Protein AF-0000000076750294 (afdb_homodimer)

Organism: NCBI:txid927661

Structure (mmCIF, N/CA/C/O backbone):
data_AF-0000000076750294-model_v1
#
loop_
_entity.id
_entity.type
_entity.pdbx_description
1 polymer 'Putative ABC-type transport system, permease component'
#
loop_
_atom_site.group_PDB
_atom_site.id
_atom_site.type_symbol
_atom_site.label_atom_id
_atom_site.label_alt_id
_atom_site.label_comp_id
_atom_site.label_asym_id
_atom_site.label_entity_id
_atom_site.label_seq_id
_atom_site.pdbx_PDB_ins_code
_atom_site.Cartn_x
_atom_site.Cartn_y
_atom_site.Cartn_z
_atom_site.occupancy
_atom_site.B_iso_or_equiv
_atom_site.auth_seq_id
_atom_site.auth_comp_id
_atom_site.auth_asym_id
_atom_site.auth_atom_id
_atom_site.pdbx_PDB_model_num
ATOM 1 N N . MET A 1 1 ? 22.359 2.037 -30.875 1 43.62 1 MET A N 1
ATOM 2 C CA . MET A 1 1 ? 21.219 1.167 -31.156 1 43.62 1 MET A CA 1
ATOM 3 C C . MET A 1 1 ? 21.203 -0.026 -30.203 1 43.62 1 MET A C 1
ATOM 5 O O . MET A 1 1 ? 22.25 -0.593 -29.891 1 43.62 1 MET A O 1
ATOM 9 N N . ILE A 1 2 ? 20.25 0.049 -29.359 1 58.5 2 ILE A N 1
ATOM 10 C CA . ILE A 1 2 ? 20.156 -1.114 -28.484 1 58.5 2 ILE A CA 1
ATOM 11 C C . ILE A 1 2 ? 20.266 -2.393 -29.312 1 58.5 2 ILE A C 1
ATOM 13 O O . ILE A 1 2 ? 19.484 -2.594 -30.25 1 58.5 2 ILE A O 1
ATOM 17 N N . GLY A 1 3 ? 21.438 -3.033 -29.422 1 63.53 3 GLY A N 1
ATOM 18 C CA . GLY A 1 3 ? 21.672 -4.254 -30.172 1 63.53 3 GLY A CA 1
ATOM 19 C C . GLY A 1 3 ? 20.766 -5.398 -29.75 1 63.53 3 GLY A C 1
ATOM 20 O O . GLY A 1 3 ? 20.031 -5.281 -28.75 1 63.53 3 GLY A O 1
ATOM 21 N N . THR A 1 4 ? 20.547 -6.422 -30.578 1 66.88 4 THR A N 1
ATOM 22 C CA . THR A 1 4 ? 19.719 -7.605 -30.359 1 66.88 4 THR A CA 1
ATOM 23 C C . THR A 1 4 ? 20.047 -8.234 -29 1 66.88 4 THR A C 1
ATOM 25 O O . THR A 1 4 ? 19.141 -8.719 -28.312 1 66.88 4 THR A O 1
ATOM 28 N N . ASP A 1 5 ? 21.266 -8.195 -28.688 1 71.38 5 ASP A N 1
ATOM 29 C CA . ASP A 1 5 ? 21.688 -8.781 -27.406 1 71.38 5 ASP A CA 1
ATOM 30 C C . ASP A 1 5 ? 21.109 -8.008 -26.234 1 71.38 5 ASP A C 1
ATOM 32 O O . ASP A 1 5 ? 20.688 -8.609 -25.234 1 71.38 5 ASP A O 1
ATOM 36 N N . GLU A 1 6 ? 21.125 -6.75 -26.469 1 73.25 6 GLU A N 1
ATOM 37 C CA . GLU A 1 6 ? 20.594 -5.902 -25.406 1 73.25 6 GLU A CA 1
ATOM 38 C C . GLU A 1 6 ? 19.078 -6.109 -25.25 1 73.25 6 GLU A C 1
ATOM 40 O O . GLU A 1 6 ? 18.562 -6.137 -24.141 1 73.25 6 GLU A O 1
ATOM 45 N N . ILE A 1 7 ? 18.5 -6.344 -26.344 1 76.25 7 ILE A N 1
ATOM 46 C CA . ILE A 1 7 ? 17.062 -6.566 -26.328 1 76.25 7 ILE A CA 1
ATOM 47 C C . ILE A 1 7 ? 16.75 -7.906 -25.672 1 76.25 7 ILE A C 1
ATOM 49 O O . ILE A 1 7 ? 15.836 -8.008 -24.859 1 76.25 7 ILE A O 1
ATOM 53 N N . THR A 1 8 ? 17.516 -8.898 -26.047 1 76 8 THR A N 1
ATOM 54 C CA . THR A 1 8 ? 17.312 -10.219 -25.453 1 76 8 THR A CA 1
ATOM 55 C C . THR A 1 8 ? 17.516 -10.18 -23.953 1 76 8 THR A C 1
ATOM 57 O O . THR A 1 8 ? 16.766 -10.812 -23.203 1 76 8 THR A O 1
ATOM 60 N N . THR A 1 9 ? 18.469 -9.414 -23.594 1 74.88 9 THR A N 1
ATOM 61 C CA . THR A 1 9 ? 18.75 -9.289 -22.172 1 74.88 9 THR A CA 1
ATOM 62 C C . THR A 1 9 ? 17.609 -8.562 -21.453 1 74.88 9 THR A C 1
ATOM 64 O O . THR A 1 9 ? 17.219 -8.945 -20.344 1 74.88 9 THR A O 1
ATOM 67 N N . ILE A 1 10 ? 17.078 -7.637 -22.156 1 78.06 10 ILE A N 1
ATOM 68 C CA . ILE A 1 10 ? 16 -6.863 -21.562 1 78.06 10 ILE A CA 1
ATOM 69 C C . ILE A 1 10 ? 14.75 -7.73 -21.453 1 78.06 10 ILE A C 1
ATOM 71 O O . ILE A 1 10 ? 14.055 -7.707 -20.438 1 78.06 10 ILE A O 1
ATOM 75 N N . VAL A 1 11 ? 14.508 -8.492 -22.422 1 80.88 11 VAL A N 1
ATOM 76 C CA . VAL A 1 11 ? 13.328 -9.352 -22.422 1 80.88 11 VAL A CA 1
ATOM 77 C C . VAL A 1 11 ? 13.477 -10.43 -21.344 1 80.88 11 VAL A C 1
ATOM 79 O O . VAL A 1 11 ? 12.531 -10.703 -20.594 1 80.88 11 VAL A O 1
ATOM 82 N N . ALA A 1 12 ? 14.641 -10.977 -21.234 1 81.44 12 ALA A N 1
ATOM 83 C CA . ALA A 1 12 ? 14.891 -12.008 -20.234 1 81.44 12 ALA A CA 1
ATOM 84 C C . ALA A 1 12 ? 14.742 -11.438 -18.812 1 81.44 12 ALA A C 1
ATOM 86 O O . ALA A 1 12 ? 14.148 -12.078 -17.938 1 81.44 12 ALA A O 1
ATOM 87 N N . SER A 1 13 ? 15.258 -10.266 -18.672 1 83 13 SER A N 1
ATOM 88 C CA . SER A 1 13 ? 15.156 -9.617 -17.359 1 83 13 SER A CA 1
ATOM 89 C C . SER A 1 13 ? 13.711 -9.25 -17.031 1 83 13 SER A C 1
ATOM 91 O O . SER A 1 13 ? 13.289 -9.32 -15.883 1 83 13 SER A O 1
ATOM 93 N N . SER A 1 14 ? 13.031 -8.844 -18.078 1 85.19 14 SER A N 1
ATOM 94 C CA . SER A 1 14 ? 11.625 -8.5 -17.875 1 85.19 14 SER A CA 1
ATOM 95 C C . SER A 1 14 ? 10.828 -9.695 -17.359 1 85.19 14 SER A C 1
ATOM 97 O O . SER A 1 14 ? 10.031 -9.555 -16.438 1 85.19 14 SER A O 1
ATOM 99 N N . LEU A 1 15 ? 11.031 -10.82 -17.922 1 87.38 15 LEU A N 1
ATOM 100 C CA . LEU A 1 15 ? 10.32 -12.023 -17.516 1 87.38 15 LEU A CA 1
ATOM 101 C C . LEU A 1 15 ? 10.695 -12.422 -16.094 1 87.38 15 LEU A C 1
ATOM 103 O O . LEU A 1 15 ? 9.836 -12.82 -15.305 1 87.38 15 LEU A O 1
ATOM 107 N N . ARG A 1 16 ? 11.945 -12.258 -15.805 1 87.19 16 ARG A N 1
ATOM 108 C CA . ARG A 1 16 ? 12.438 -12.609 -14.477 1 87.19 16 ARG A CA 1
ATOM 109 C C . ARG A 1 16 ? 11.82 -11.711 -13.406 1 87.19 16 ARG A C 1
ATOM 111 O O . ARG A 1 16 ? 11.453 -12.18 -12.336 1 87.19 16 ARG A O 1
ATOM 118 N N . LEU A 1 17 ? 11.703 -10.516 -13.781 1 87.56 17 LEU A N 1
ATOM 119 C CA . LEU A 1 17 ? 11.211 -9.539 -12.812 1 87.56 17 LEU A CA 1
ATOM 120 C C . LEU A 1 17 ? 9.688 -9.586 -12.727 1 87.56 17 LEU A C 1
ATOM 122 O O . LEU A 1 17 ? 9.102 -9.109 -11.75 1 87.56 17 LEU A O 1
ATOM 126 N N . THR A 1 18 ? 9.039 -10.133 -13.711 1 92.56 18 THR A N 1
ATOM 127 C CA . THR A 1 18 ? 7.59 -10.297 -13.742 1 92.56 18 THR A CA 1
ATOM 128 C C . THR A 1 18 ? 7.16 -11.492 -12.898 1 92.56 18 THR A C 1
ATOM 130 O O . THR A 1 18 ? 6.059 -11.5 -12.344 1 92.56 18 THR A O 1
ATOM 133 N N . ALA A 1 19 ? 8.016 -12.422 -12.742 1 95.12 19 ALA A N 1
ATOM 134 C CA . ALA A 1 19 ? 7.652 -13.719 -12.188 1 95.12 19 ALA A CA 1
ATOM 135 C C . ALA A 1 19 ? 7.113 -13.578 -10.766 1 95.12 19 ALA A C 1
ATOM 137 O O . ALA A 1 19 ? 6.031 -14.078 -10.445 1 95.12 19 ALA A O 1
ATOM 138 N N . PRO A 1 20 ? 7.836 -12.875 -9.867 1 96.12 20 PRO A N 1
ATOM 139 C CA . PRO A 1 20 ? 7.285 -12.75 -8.516 1 96.12 20 PRO A CA 1
ATOM 140 C C . PRO A 1 20 ? 5.91 -12.086 -8.5 1 96.12 20 PRO A C 1
ATOM 142 O O . PRO A 1 20 ? 5.047 -12.469 -7.703 1 96.12 20 PRO A O 1
ATOM 145 N N . LEU A 1 21 ? 5.684 -11.156 -9.352 1 96.31 21 LEU A N 1
ATOM 146 C CA . LEU A 1 21 ? 4.398 -10.469 -9.438 1 96.31 21 LEU A CA 1
ATOM 147 C C . LEU A 1 21 ? 3.314 -11.406 -9.961 1 96.31 21 LEU A C 1
ATOM 149 O O . LEU A 1 21 ? 2.184 -11.391 -9.469 1 96.31 21 LEU A O 1
ATOM 153 N N . ALA A 1 22 ? 3.701 -12.18 -10.969 1 98 22 ALA A N 1
ATOM 154 C CA . ALA A 1 22 ? 2.738 -13.078 -11.602 1 98 22 ALA A CA 1
ATOM 155 C C . ALA A 1 22 ? 2.221 -14.117 -10.609 1 98 22 ALA A C 1
ATOM 157 O O . ALA A 1 22 ? 1.028 -14.43 -10.602 1 98 22 ALA A O 1
ATOM 158 N N . PHE A 1 23 ? 3.088 -14.648 -9.773 1 98.56 23 PHE A N 1
ATOM 159 C CA . PHE A 1 23 ? 2.658 -15.57 -8.734 1 98.56 23 PHE A CA 1
ATOM 160 C C . PHE A 1 23 ? 1.615 -14.93 -7.832 1 98.56 23 PHE A C 1
ATOM 162 O O . PHE A 1 23 ? 0.517 -15.461 -7.664 1 98.56 23 PHE A O 1
ATOM 169 N N . ALA A 1 24 ? 1.979 -13.797 -7.312 1 98.62 24 ALA A N 1
ATOM 170 C CA . ALA A 1 24 ? 1.097 -13.094 -6.387 1 98.62 24 ALA A CA 1
ATOM 171 C C . ALA A 1 24 ? -0.195 -12.664 -7.074 1 98.62 24 ALA A C 1
ATOM 173 O O . ALA A 1 24 ? -1.271 -12.703 -6.473 1 98.62 24 ALA A O 1
ATOM 174 N N . ALA A 1 25 ? -0.102 -12.281 -8.359 1 98.25 25 ALA A N 1
ATOM 175 C CA . ALA A 1 25 ? -1.253 -11.781 -9.102 1 98.25 25 ALA A CA 1
ATOM 176 C C . ALA A 1 25 ? -2.279 -12.891 -9.336 1 98.25 25 ALA A C 1
ATOM 178 O O . ALA A 1 25 ? -3.484 -12.633 -9.344 1 98.25 25 ALA A O 1
ATOM 179 N N . CYS A 1 26 ? -1.808 -14.094 -9.57 1 98.56 26 CYS A N 1
ATOM 180 C CA . CYS A 1 26 ? -2.73 -15.211 -9.719 1 98.56 26 CYS A CA 1
ATOM 181 C C . CYS A 1 26 ? -3.58 -15.391 -8.469 1 98.56 26 CYS A C 1
ATOM 183 O O . CYS A 1 26 ? -4.793 -15.594 -8.555 1 98.56 26 CYS A O 1
ATOM 185 N N . GLY A 1 27 ? -2.951 -15.281 -7.352 1 98.5 27 GLY A N 1
ATOM 186 C CA . GLY A 1 27 ? -3.684 -15.383 -6.098 1 98.5 27 GLY A CA 1
ATOM 187 C C . GLY A 1 27 ? -4.633 -14.219 -5.867 1 98.5 27 GLY A C 1
ATOM 188 O O . GLY A 1 27 ? -5.789 -14.422 -5.5 1 98.5 27 GLY A O 1
ATOM 189 N N . GLU A 1 28 ? -4.109 -13.008 -6.059 1 97.25 28 GLU A N 1
ATOM 190 C CA . GLU A 1 28 ? -4.91 -11.812 -5.832 1 97.25 28 GLU A CA 1
ATOM 191 C C . GLU A 1 28 ? -6.102 -11.75 -6.785 1 97.25 28 GLU A C 1
ATOM 193 O O . GLU A 1 28 ? -7.188 -11.312 -6.406 1 97.25 28 GLU A O 1
ATOM 198 N N . TYR A 1 29 ? -5.883 -12.18 -8.023 1 96.5 29 TYR A N 1
ATOM 199 C CA . TYR A 1 29 ? -6.957 -12.25 -9.016 1 96.5 29 TYR A CA 1
ATOM 200 C C . TYR A 1 29 ? -8.102 -13.117 -8.516 1 96.5 29 TYR A C 1
ATOM 202 O O . TYR A 1 29 ? -9.266 -12.688 -8.531 1 96.5 29 TYR A O 1
ATOM 210 N N . LEU A 1 30 ? -7.797 -14.234 -8.031 1 97.12 30 LEU A N 1
ATOM 211 C CA . LEU A 1 30 ? -8.82 -15.148 -7.535 1 97.12 30 LEU A CA 1
ATOM 212 C C . LEU A 1 30 ? -9.516 -14.57 -6.309 1 97.12 30 LEU A C 1
ATOM 214 O O . LEU A 1 30 ? -10.742 -14.672 -6.184 1 97.12 30 LEU A O 1
ATOM 218 N N . ALA A 1 31 ? -8.727 -13.984 -5.398 1 96 31 ALA A N 1
ATOM 219 C CA . ALA A 1 31 ? -9.312 -13.391 -4.195 1 96 31 ALA A CA 1
ATOM 220 C C . ALA A 1 31 ? -10.297 -12.281 -4.555 1 96 31 ALA A C 1
ATOM 222 O O . ALA A 1 31 ? -11.391 -12.203 -3.99 1 96 31 ALA A O 1
ATOM 223 N N . GLU A 1 32 ? -9.922 -11.445 -5.484 1 92.94 32 GLU A N 1
ATOM 224 C CA . GLU A 1 32 ? -10.812 -10.359 -5.875 1 92.94 32 GLU A CA 1
ATOM 225 C C . GLU A 1 32 ? -12.039 -10.891 -6.602 1 92.94 32 GLU A C 1
ATOM 227 O O . GLU A 1 32 ? -13.133 -10.32 -6.48 1 92.94 32 GLU A O 1
ATOM 232 N N . ARG A 1 33 ? -11.867 -11.969 -7.32 1 93.19 33 ARG A N 1
ATOM 233 C CA . ARG A 1 33 ? -13.008 -12.578 -8 1 93.19 33 ARG A CA 1
ATOM 234 C C . ARG A 1 33 ? -13.969 -13.211 -6.996 1 93.19 33 ARG A C 1
ATOM 236 O O . ARG A 1 33 ? -15.117 -13.508 -7.332 1 93.19 33 ARG A O 1
ATOM 243 N N . ALA A 1 34 ? -13.5 -13.352 -5.801 1 92.88 34 ALA A N 1
ATOM 244 C CA . ALA A 1 34 ? -14.359 -13.844 -4.723 1 92.88 34 ALA A CA 1
ATOM 245 C C . ALA A 1 34 ? -14.961 -12.688 -3.926 1 92.88 34 ALA A C 1
ATOM 247 O O . ALA A 1 34 ? -15.648 -12.906 -2.926 1 92.88 34 ALA A O 1
ATOM 248 N N . GLY A 1 35 ? -14.625 -11.484 -4.309 1 89.56 35 GLY A N 1
ATOM 249 C CA . GLY A 1 35 ? -15.18 -10.32 -3.641 1 89.56 35 GLY A CA 1
ATOM 250 C C . GLY A 1 35 ? -14.359 -9.867 -2.449 1 89.56 35 GLY A C 1
ATOM 251 O O . GLY A 1 35 ? -14.805 -9.031 -1.66 1 89.56 35 GLY A O 1
ATOM 252 N N . THR A 1 36 ? -13.203 -10.516 -2.318 1 88.06 36 THR A N 1
ATOM 253 C CA . THR A 1 36 ? -12.32 -10.133 -1.223 1 88.06 36 THR A CA 1
ATOM 254 C C . THR A 1 36 ? -11.195 -9.234 -1.727 1 88.06 36 THR A C 1
ATOM 256 O O . THR A 1 36 ? -10.594 -9.508 -2.768 1 88.06 36 THR A O 1
ATOM 259 N N . GLN A 1 37 ? -11.133 -7.996 -1.284 1 84.44 37 GLN A N 1
ATOM 260 C CA . GLN A 1 37 ? -9.992 -7.145 -1.599 1 84.44 37 GLN A CA 1
ATOM 261 C C . GLN A 1 37 ? -8.836 -7.398 -0.637 1 84.44 37 GLN A C 1
ATOM 263 O O . GLN A 1 37 ? -8.758 -6.781 0.427 1 84.44 37 GLN A O 1
ATOM 268 N N . ASN A 1 38 ? -7.93 -8.172 -1.068 1 91.62 38 ASN A N 1
ATOM 269 C CA . ASN A 1 38 ? -6.812 -8.555 -0.217 1 91.62 38 ASN A CA 1
ATOM 270 C C . ASN A 1 38 ? -5.688 -7.523 -0.267 1 91.62 38 ASN A C 1
ATOM 272 O O . ASN A 1 38 ? -4.785 -7.625 -1.1 1 91.62 38 ASN A O 1
ATOM 276 N N . ILE A 1 39 ? -5.66 -6.688 0.699 1 90.31 39 ILE A N 1
ATOM 277 C CA . ILE A 1 39 ? -4.668 -5.621 0.762 1 90.31 39 ILE A CA 1
ATOM 278 C C . ILE A 1 39 ? -3.385 -6.152 1.402 1 90.31 39 ILE A C 1
ATOM 280 O O . ILE A 1 39 ? -2.324 -5.531 1.286 1 90.31 39 ILE A O 1
ATOM 284 N N . SER A 1 40 ? -3.441 -7.332 1.916 1 95.31 40 SER A N 1
ATOM 285 C CA . SER A 1 40 ? -2.297 -7.844 2.66 1 95.31 40 SER A CA 1
ATOM 286 C C . SER A 1 40 ? -1.306 -8.547 1.736 1 95.31 40 SER A C 1
ATOM 288 O O . SER A 1 40 ? -0.395 -9.234 2.201 1 95.31 40 SER A O 1
ATOM 290 N N . VAL A 1 41 ? -1.489 -8.398 0.477 1 97.38 41 VAL A N 1
ATOM 291 C CA . VAL A 1 41 ? -0.621 -9.062 -0.488 1 97.38 41 VAL A CA 1
ATOM 292 C C . VAL A 1 41 ? 0.834 -8.688 -0.218 1 97.38 41 VAL A C 1
ATOM 294 O O . VAL A 1 41 ? 1.727 -9.531 -0.305 1 97.38 41 VAL A O 1
ATOM 297 N N . GLU A 1 42 ? 1.04 -7.422 0.104 1 93.75 42 GLU A N 1
ATOM 298 C CA . GLU A 1 42 ? 2.389 -6.949 0.407 1 93.75 42 GLU A CA 1
ATOM 299 C C . GLU A 1 42 ? 3.004 -7.742 1.557 1 93.75 42 GLU A C 1
ATOM 301 O O . GLU A 1 42 ? 4.152 -8.188 1.467 1 93.75 42 GLU A O 1
ATOM 306 N N . GLY A 1 43 ? 2.244 -7.914 2.629 1 95.5 43 GLY A N 1
ATOM 307 C CA . GLY A 1 43 ? 2.711 -8.68 3.773 1 95.5 43 GLY A CA 1
ATOM 308 C C . GLY A 1 43 ? 2.9 -10.156 3.465 1 95.5 43 GLY A C 1
ATOM 309 O O . GLY A 1 43 ? 3.838 -10.781 3.961 1 95.5 43 GLY A O 1
ATOM 310 N N . MET A 1 44 ? 2.029 -10.695 2.674 1 98.56 44 MET A N 1
ATOM 311 C CA . MET A 1 44 ? 2.131 -12.094 2.273 1 98.56 44 MET A CA 1
ATOM 312 C C . MET A 1 44 ? 3.414 -12.344 1.486 1 98.56 44 MET A C 1
ATOM 314 O O . MET A 1 44 ? 4.117 -13.328 1.731 1 98.56 44 MET A O 1
ATOM 318 N N . MET A 1 45 ? 3.723 -11.438 0.59 1 98.25 45 MET A N 1
ATOM 319 C CA . MET A 1 45 ? 4.938 -11.57 -0.211 1 98.25 45 MET A CA 1
ATOM 320 C C . MET A 1 45 ? 6.18 -11.383 0.652 1 98.25 45 MET A C 1
ATOM 322 O O . MET A 1 45 ? 7.121 -12.18 0.571 1 98.25 45 MET A O 1
ATOM 326 N N . LEU A 1 46 ? 6.148 -10.344 1.47 1 95.69 46 LEU A N 1
ATOM 327 C CA . LEU A 1 46 ? 7.301 -10.039 2.309 1 95.69 46 LEU A CA 1
ATOM 328 C C . LEU A 1 46 ? 7.559 -11.156 3.309 1 95.69 46 LEU A C 1
ATOM 330 O O . LEU A 1 46 ? 8.703 -11.555 3.521 1 95.69 46 LEU A O 1
ATOM 334 N N . GLY A 1 47 ? 6.508 -11.641 3.932 1 97.81 47 GLY A N 1
ATOM 335 C CA . GLY A 1 47 ? 6.645 -12.789 4.816 1 97.81 47 GLY A CA 1
ATOM 336 C C . GLY A 1 47 ? 7.176 -14.023 4.113 1 97.81 47 GLY A C 1
ATOM 337 O O . GLY A 1 47 ? 8.008 -14.75 4.664 1 97.81 47 GLY A O 1
ATOM 338 N N . GLY A 1 48 ? 6.641 -14.258 2.941 1 98.75 48 GLY A N 1
ATOM 339 C CA . GLY A 1 48 ? 7.137 -15.375 2.152 1 98.75 48 GLY A CA 1
ATOM 340 C C . GLY A 1 48 ? 8.609 -15.25 1.796 1 98.75 48 GLY A C 1
ATOM 341 O O . GLY A 1 48 ? 9.352 -16.234 1.841 1 98.75 48 GLY A O 1
ATOM 342 N N . ALA A 1 49 ? 9 -14.039 1.395 1 97.75 49 ALA A N 1
ATOM 343 C CA . ALA A 1 49 ? 10.406 -13.789 1.091 1 97.75 49 ALA A CA 1
ATOM 344 C C . ALA A 1 49 ? 11.289 -14.109 2.293 1 97.75 49 ALA A C 1
ATOM 346 O O . ALA A 1 49 ? 12.266 -14.844 2.174 1 97.75 49 ALA A O 1
ATOM 347 N N . PHE A 1 50 ? 10.914 -13.609 3.459 1 96.69 50 PHE A N 1
ATOM 348 C CA . PHE A 1 50 ? 11.703 -13.836 4.668 1 96.69 50 PHE A CA 1
ATOM 349 C C . PHE A 1 50 ? 11.695 -15.305 5.055 1 96.69 50 PHE A C 1
ATOM 351 O O . PHE A 1 50 ? 12.75 -15.883 5.336 1 96.69 50 PHE A O 1
ATOM 358 N N . GLY A 1 51 ? 10.461 -15.883 5.105 1 98.19 51 GLY A N 1
ATOM 359 C CA . GLY A 1 51 ? 10.344 -17.281 5.484 1 98.19 51 GLY A CA 1
ATOM 360 C C . GLY A 1 51 ? 11.164 -18.203 4.602 1 98.19 51 GLY A C 1
ATOM 361 O O . GLY A 1 51 ? 11.75 -19.172 5.086 1 98.19 51 GLY A O 1
ATOM 362 N N . SER A 1 52 ? 11.156 -17.906 3.357 1 98.25 52 SER A N 1
ATOM 363 C CA . SER A 1 52 ? 11.898 -18.75 2.428 1 98.25 52 SER A CA 1
ATOM 364 C C . SER A 1 52 ? 13.398 -18.719 2.719 1 98.25 52 SER A C 1
ATOM 366 O O . SER A 1 52 ? 14.055 -19.75 2.734 1 98.25 52 SER A O 1
ATOM 368 N N . VAL A 1 53 ? 13.961 -17.547 2.953 1 96.69 53 VAL A N 1
ATOM 369 C CA . VAL A 1 53 ? 15.383 -17.391 3.219 1 96.69 53 VAL A CA 1
ATOM 370 C C . VAL A 1 53 ? 15.719 -18 4.582 1 96.69 53 VAL A C 1
ATOM 372 O O . VAL A 1 53 ? 16.766 -18.641 4.746 1 96.69 53 VAL A O 1
ATOM 375 N N . ALA A 1 54 ? 14.836 -17.797 5.578 1 97 54 ALA A N 1
ATOM 376 C CA . ALA A 1 54 ? 15.062 -18.328 6.914 1 97 54 ALA A CA 1
ATOM 377 C C . ALA A 1 54 ? 15.156 -19.859 6.883 1 97 54 ALA A C 1
ATOM 379 O O . ALA A 1 54 ? 16.078 -20.438 7.461 1 97 54 ALA A O 1
ATOM 380 N N . VAL A 1 55 ? 14.25 -20.453 6.184 1 97.56 55 VAL A N 1
ATOM 381 C CA . VAL A 1 55 ? 14.227 -21.922 6.141 1 97.56 55 VAL A CA 1
ATOM 382 C C . VAL A 1 55 ? 15.336 -22.422 5.227 1 97.56 55 VAL A C 1
ATOM 384 O O . VAL A 1 55 ? 15.961 -23.453 5.508 1 97.56 55 VAL A O 1
ATOM 387 N N . ALA A 1 56 ? 15.562 -21.719 4.105 1 96.62 56 ALA A N 1
ATOM 388 C CA . ALA A 1 56 ? 16.688 -22.094 3.244 1 96.62 56 ALA A CA 1
ATOM 389 C C . ALA A 1 56 ? 18 -22.047 4.008 1 96.62 56 ALA A C 1
ATOM 391 O O . ALA A 1 56 ? 18.859 -22.906 3.828 1 96.62 56 ALA A O 1
ATOM 392 N N . SER A 1 57 ? 18.156 -21.047 4.785 1 94.75 57 SER A N 1
ATOM 393 C CA . SER A 1 57 ? 19.359 -20.891 5.594 1 94.75 57 SER A CA 1
ATOM 394 C C . SER A 1 57 ? 19.5 -22.031 6.598 1 94.75 57 SER A C 1
ATOM 396 O O . SER A 1 57 ? 20.594 -22.547 6.816 1 94.75 57 SER A O 1
ATOM 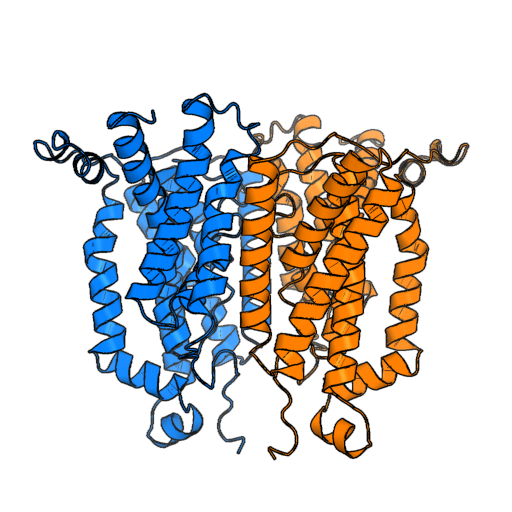398 N N . ALA A 1 58 ? 18.438 -22.438 7.203 1 95.56 58 ALA A N 1
ATOM 399 C CA . ALA A 1 58 ? 18.438 -23.484 8.227 1 95.56 58 ALA A CA 1
ATOM 400 C C . ALA A 1 58 ? 18.641 -24.859 7.594 1 95.56 58 ALA A C 1
ATOM 402 O O . ALA A 1 58 ? 19.234 -25.75 8.203 1 95.56 58 ALA A O 1
ATOM 403 N N . THR A 1 59 ? 18.172 -25.078 6.375 1 95.44 59 THR A N 1
ATOM 404 C CA . THR A 1 59 ? 18.188 -26.422 5.781 1 95.44 59 THR A CA 1
ATOM 405 C C . THR A 1 59 ? 19.266 -26.531 4.707 1 95.44 59 THR A C 1
ATOM 407 O O . THR A 1 59 ? 19.625 -27.625 4.297 1 95.44 59 THR A O 1
ATOM 410 N N . GLY A 1 60 ? 19.688 -25.406 4.152 1 92.62 60 GLY A N 1
ATOM 411 C CA . GLY A 1 60 ? 20.656 -25.406 3.061 1 92.62 60 GLY A CA 1
ATOM 412 C C . GLY A 1 60 ? 20.016 -25.625 1.701 1 92.62 60 GLY A C 1
ATOM 413 O O . GLY A 1 60 ? 20.719 -25.781 0.7 1 92.62 60 GLY A O 1
ATOM 414 N N . SER A 1 61 ? 18.703 -25.625 1.699 1 94.56 61 SER A N 1
ATOM 415 C CA . SER A 1 61 ? 18 -25.906 0.453 1 94.56 61 SER A CA 1
ATOM 416 C C . SER A 1 61 ? 17.062 -24.766 0.073 1 94.56 61 SER A C 1
ATOM 418 O O . SER A 1 61 ? 16.062 -24.516 0.75 1 94.56 61 SER A O 1
ATOM 420 N N . ALA A 1 62 ? 17.328 -24.141 -1.059 1 93.56 62 ALA A N 1
ATOM 421 C CA . ALA A 1 62 ? 16.484 -23.047 -1.561 1 93.56 62 ALA A CA 1
ATOM 422 C C . ALA A 1 62 ? 15.102 -23.562 -1.948 1 93.56 62 ALA A C 1
ATOM 424 O O . ALA A 1 62 ? 14.109 -22.844 -1.812 1 93.56 62 ALA A O 1
ATOM 425 N N . THR A 1 63 ? 15.031 -24.812 -2.391 1 93.94 63 THR A N 1
ATOM 426 C CA . THR A 1 63 ? 13.742 -25.391 -2.773 1 93.94 63 THR A CA 1
ATOM 427 C C . THR A 1 63 ? 12.844 -25.562 -1.553 1 93.94 63 THR A C 1
ATOM 429 O O . THR A 1 63 ? 11.656 -25.25 -1.606 1 93.94 63 THR A O 1
ATOM 432 N N . THR A 1 64 ? 13.469 -26.062 -0.452 1 96 64 THR A N 1
ATOM 433 C CA . THR A 1 64 ? 12.703 -26.141 0.79 1 96 64 THR A CA 1
ATOM 434 C C . THR A 1 64 ? 12.289 -24.766 1.271 1 96 64 THR A C 1
ATOM 436 O O . THR A 1 64 ? 11.211 -24.594 1.843 1 96 64 THR A O 1
ATOM 439 N N . GLY A 1 65 ? 13.172 -23.781 1.019 1 97.31 65 GLY A N 1
ATOM 440 C CA . GLY A 1 65 ? 12.844 -22.406 1.334 1 97.31 65 GLY A CA 1
ATOM 441 C C . GLY A 1 65 ? 11.648 -21.875 0.562 1 97.31 65 GLY A C 1
ATOM 442 O O . GLY A 1 65 ? 10.789 -21.188 1.122 1 97.31 65 GLY A O 1
ATOM 443 N N . LEU A 1 66 ? 11.602 -22.25 -0.694 1 97.06 66 LEU A N 1
ATOM 444 C CA . LEU A 1 66 ? 10.484 -21.828 -1.539 1 97.06 66 LEU A CA 1
ATOM 445 C C . LEU A 1 66 ? 9.164 -22.328 -0.978 1 97.06 66 LEU A C 1
ATOM 447 O O . LEU A 1 66 ? 8.18 -21.594 -0.911 1 97.06 66 LEU A O 1
ATOM 451 N N . LEU A 1 67 ? 9.094 -23.578 -0.59 1 97.56 67 LEU A N 1
ATOM 452 C CA . LEU A 1 67 ? 7.895 -24.172 -0.015 1 97.56 67 LEU A CA 1
ATOM 453 C C . LEU A 1 67 ? 7.531 -23.5 1.303 1 97.56 67 LEU A C 1
ATOM 455 O O . LEU A 1 67 ? 6.355 -23.25 1.574 1 97.56 67 LEU A O 1
ATOM 459 N N . ALA A 1 68 ? 8.562 -23.203 2.104 1 98.38 68 ALA A N 1
ATOM 460 C CA . ALA A 1 68 ? 8.328 -22.516 3.377 1 98.38 68 ALA A CA 1
ATOM 461 C C . ALA A 1 68 ? 7.754 -21.125 3.158 1 98.38 68 ALA A C 1
ATOM 463 O O . ALA A 1 68 ? 6.863 -20.703 3.896 1 98.38 68 ALA A O 1
ATOM 464 N N . GLY A 1 69 ? 8.352 -20.422 2.164 1 98.69 69 GLY A N 1
ATOM 465 C CA . GLY A 1 69 ? 7.816 -19.109 1.841 1 98.69 69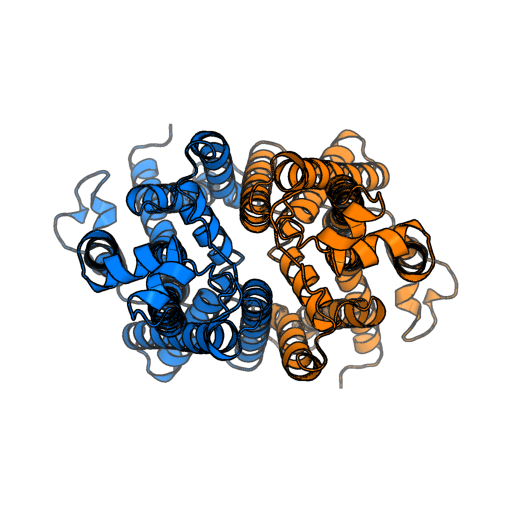 GLY A CA 1
ATOM 466 C C . GLY A 1 69 ? 6.352 -19.141 1.444 1 98.69 69 GLY A C 1
ATOM 467 O O . GLY A 1 69 ? 5.574 -18.281 1.867 1 98.69 69 GLY A O 1
ATOM 468 N N . ALA A 1 70 ? 5.988 -20.141 0.65 1 98.69 70 ALA A N 1
ATOM 469 C CA . ALA A 1 70 ? 4.59 -20.312 0.266 1 98.69 70 ALA A CA 1
ATOM 470 C C . ALA A 1 70 ? 3.709 -20.547 1.492 1 98.69 70 ALA A C 1
ATOM 472 O O . ALA A 1 70 ? 2.619 -19.969 1.593 1 98.69 70 ALA A O 1
ATOM 473 N N . ILE A 1 71 ? 4.164 -21.281 2.43 1 98.81 71 ILE A N 1
ATOM 474 C CA . ILE A 1 71 ? 3.412 -21.609 3.637 1 98.81 71 ILE A CA 1
ATOM 475 C C . ILE A 1 71 ? 3.266 -20.359 4.508 1 98.81 71 ILE A C 1
ATOM 477 O O . ILE A 1 71 ? 2.203 -20.109 5.086 1 98.81 71 ILE A O 1
ATOM 481 N N . VAL A 1 72 ? 4.34 -19.594 4.625 1 98.75 72 VAL A N 1
ATOM 482 C CA . VAL A 1 72 ? 4.262 -18.359 5.41 1 98.75 72 VAL A CA 1
ATOM 483 C C . VAL A 1 72 ? 3.189 -17.438 4.824 1 98.75 72 VAL A C 1
ATOM 485 O O . VAL A 1 72 ? 2.4 -16.844 5.562 1 98.75 72 VAL A O 1
ATOM 488 N N . GLY A 1 73 ? 3.191 -17.281 3.434 1 98.81 73 GLY A N 1
ATOM 489 C CA . GLY A 1 73 ? 2.125 -16.516 2.801 1 98.81 73 GLY A CA 1
ATOM 490 C C . GLY A 1 73 ? 0.743 -17.062 3.1 1 98.81 73 GLY A C 1
ATOM 491 O O . GLY A 1 73 ? -0.198 -16.297 3.322 1 98.81 73 GLY A O 1
ATOM 492 N N . LEU A 1 74 ? 0.624 -18.375 3.113 1 98.75 74 LEU A N 1
ATOM 493 C CA . LEU A 1 74 ? -0.629 -19.047 3.445 1 98.75 74 LEU A CA 1
ATOM 494 C C . LEU A 1 74 ? -1.066 -18.703 4.867 1 98.75 74 LEU A C 1
ATOM 496 O O . LEU A 1 74 ? -2.252 -18.469 5.117 1 98.75 74 LEU A O 1
ATOM 500 N N . VAL A 1 75 ? -0.159 -18.672 5.816 1 98.69 75 VAL A N 1
ATOM 501 C CA . VAL A 1 75 ? -0.457 -18.359 7.211 1 98.69 75 VAL A CA 1
ATOM 502 C C . VAL A 1 75 ? -0.972 -16.922 7.32 1 98.69 75 VAL A C 1
ATOM 504 O O . VAL A 1 75 ? -1.951 -16.656 8.023 1 98.69 75 VAL A O 1
ATOM 507 N N . VAL A 1 76 ? -0.325 -15.992 6.645 1 97.88 76 VAL A N 1
ATOM 508 C CA . VAL A 1 76 ? -0.788 -14.609 6.656 1 97.88 76 VAL A CA 1
ATOM 509 C C . VAL A 1 76 ? -2.188 -14.523 6.055 1 97.88 76 VAL A C 1
ATOM 511 O O . VAL A 1 76 ? -3.047 -13.805 6.562 1 97.88 76 VAL A O 1
ATOM 514 N N . GLY A 1 77 ? -2.408 -15.281 4.949 1 98.38 77 GLY A N 1
ATOM 515 C CA . GLY A 1 77 ? -3.736 -15.352 4.359 1 98.38 77 GLY A CA 1
ATOM 516 C C . GLY A 1 77 ? -4.777 -15.938 5.293 1 98.38 77 GLY A C 1
ATOM 517 O O . GLY A 1 77 ? -5.922 -15.484 5.316 1 98.38 77 GLY A O 1
ATOM 518 N N . PHE A 1 78 ? -4.379 -16.891 6.059 1 98.31 78 PHE A N 1
ATOM 519 C CA . PHE A 1 78 ? -5.258 -17.516 7.047 1 98.31 78 PHE A CA 1
ATOM 520 C C . PHE A 1 78 ? -5.664 -16.5 8.117 1 98.31 78 PHE A C 1
ATOM 522 O O . PHE A 1 78 ? -6.844 -16.406 8.461 1 98.31 78 PHE A O 1
ATOM 529 N N . VAL A 1 79 ? -4.727 -15.766 8.57 1 96.44 79 VAL A N 1
ATOM 530 C CA . VAL A 1 79 ? -5 -14.758 9.594 1 96.44 79 VAL A CA 1
ATOM 531 C C . VAL A 1 79 ? -5.91 -13.672 9.023 1 96.44 79 VAL A C 1
ATOM 533 O O . VAL A 1 79 ? -6.91 -13.305 9.641 1 96.44 79 VAL A O 1
ATOM 536 N N . HIS A 1 80 ? -5.562 -13.234 7.824 1 95.62 80 HIS A N 1
ATOM 537 C CA . HIS A 1 80 ? -6.375 -12.211 7.168 1 95.62 80 HIS A CA 1
ATOM 538 C C . HIS A 1 80 ? -7.812 -12.688 6.988 1 95.62 80 HIS A C 1
ATOM 540 O O . HIS A 1 80 ? -8.75 -11.969 7.332 1 95.62 80 HIS A O 1
ATOM 546 N N . GLY A 1 81 ? -7.965 -13.914 6.449 1 95.31 81 GLY A N 1
ATOM 547 C CA . GLY A 1 81 ? -9.289 -14.453 6.191 1 95.31 81 GLY A CA 1
ATOM 548 C C . GLY A 1 81 ? -10.133 -14.602 7.445 1 95.31 81 GLY A C 1
ATOM 549 O O . GLY A 1 81 ? -11.32 -14.281 7.441 1 95.31 81 GLY A O 1
ATOM 550 N N . ASN A 1 82 ? -9.539 -15.008 8.516 1 94.62 82 ASN A N 1
ATOM 551 C CA . ASN A 1 82 ? -10.297 -15.211 9.742 1 94.62 82 ASN A CA 1
ATOM 552 C C . ASN A 1 82 ? -10.672 -13.883 10.398 1 94.62 82 ASN A C 1
ATOM 554 O O . ASN A 1 82 ? -11.773 -13.727 10.914 1 94.62 82 ASN A O 1
ATOM 558 N N . LEU A 1 83 ? -9.812 -12.984 10.328 1 90.44 83 LEU A N 1
ATOM 559 C CA . LEU A 1 83 ? -10.109 -11.688 10.93 1 90.44 83 LEU A CA 1
ATOM 560 C C . LEU A 1 83 ? -11.172 -10.945 10.133 1 90.44 83 LEU A C 1
ATOM 562 O O . LEU A 1 83 ? -12.094 -10.367 10.703 1 90.44 83 LEU A O 1
ATOM 566 N N . SER A 1 84 ? -11.086 -11.031 8.828 1 89.81 84 SER A N 1
ATOM 567 C CA . SER A 1 84 ? -11.969 -10.242 7.977 1 89.81 84 SER A CA 1
ATOM 568 C C . SER A 1 84 ? -13.312 -10.945 7.781 1 89.81 84 SER A C 1
ATOM 570 O O . SER A 1 84 ? -14.352 -10.289 7.684 1 89.81 84 SER A O 1
ATOM 572 N N . HIS A 1 85 ? -13.312 -12.266 7.719 1 89.88 85 HIS A N 1
ATOM 573 C CA . HIS A 1 85 ? -14.523 -12.938 7.254 1 89.88 85 HIS A CA 1
ATOM 574 C C . HIS A 1 85 ? -15.062 -13.891 8.312 1 89.88 85 HIS A C 1
ATOM 576 O O . HIS A 1 85 ? -16.109 -14.516 8.117 1 89.88 85 HIS A O 1
ATOM 582 N N . ARG A 1 86 ? -14.398 -14.055 9.336 1 89.5 86 ARG A N 1
ATOM 583 C CA . ARG A 1 86 ? -14.961 -14.75 10.484 1 89.5 86 ARG A CA 1
ATOM 584 C C . ARG A 1 86 ? -15.312 -13.773 11.602 1 89.5 86 ARG A C 1
ATOM 586 O O . ARG A 1 86 ? -16.453 -13.75 12.07 1 89.5 86 ARG A O 1
ATOM 593 N N . ILE A 1 87 ? -14.367 -12.93 11.977 1 86.69 87 ILE A N 1
ATOM 594 C CA . ILE A 1 87 ? -14.57 -11.945 13.023 1 86.69 87 ILE A CA 1
ATOM 595 C C . ILE A 1 87 ? -15.211 -10.688 12.438 1 86.69 87 ILE A C 1
ATOM 597 O O . ILE A 1 87 ? -15.766 -9.867 13.164 1 86.69 87 ILE A O 1
ATOM 601 N N . GLN A 1 88 ? -15.125 -10.531 11.055 1 85.31 88 GLN A N 1
ATOM 602 C CA . GLN A 1 88 ? -15.805 -9.484 10.297 1 85.31 88 GLN A CA 1
ATOM 603 C C . GLN A 1 88 ? -15.203 -8.117 10.578 1 85.31 88 GLN A C 1
ATOM 605 O O . GLN A 1 88 ? -15.93 -7.133 10.742 1 85.31 88 GLN A O 1
ATOM 610 N N . ILE A 1 89 ? -13.898 -8.117 10.797 1 80.94 89 ILE A N 1
ATOM 611 C CA . ILE A 1 89 ? -13.164 -6.855 10.828 1 80.94 89 ILE A CA 1
ATOM 612 C C . ILE A 1 89 ? -12.969 -6.34 9.406 1 80.94 89 ILE A C 1
ATOM 614 O O . ILE A 1 89 ? -12.836 -7.129 8.461 1 80.94 89 ILE A O 1
ATOM 618 N N . ASN A 1 90 ? -13 -5.008 9.211 1 82.06 90 ASN A N 1
ATOM 619 C CA . ASN A 1 90 ? -12.789 -4.398 7.898 1 82.06 90 ASN A CA 1
ATOM 620 C C . ASN A 1 90 ? -11.531 -4.934 7.227 1 82.06 90 ASN A C 1
ATOM 622 O O . ASN A 1 90 ? -10.438 -4.848 7.789 1 82.06 90 ASN A O 1
ATOM 626 N N . THR A 1 91 ? -11.734 -5.547 6.117 1 87.44 91 THR A N 1
ATOM 627 C CA . THR A 1 91 ? -10.664 -6.258 5.43 1 87.44 91 THR A CA 1
ATOM 628 C C . THR A 1 91 ? -9.516 -5.309 5.098 1 87.44 91 THR A C 1
ATOM 630 O O . THR A 1 91 ? -8.352 -5.711 5.086 1 87.44 91 THR A O 1
ATOM 633 N N . PHE A 1 92 ? -9.75 -4.051 4.859 1 84 92 PHE A N 1
ATOM 634 C CA . PHE A 1 92 ? -8.719 -3.07 4.531 1 84 92 PHE A CA 1
ATOM 635 C C . PHE A 1 92 ? -7.844 -2.781 5.746 1 84 92 PHE A C 1
ATOM 637 O O . PHE A 1 92 ? -6.617 -2.717 5.629 1 84 92 PHE A O 1
ATOM 644 N N . VAL A 1 93 ? -8.516 -2.643 6.844 1 82.19 93 VAL A N 1
ATOM 645 C CA . VAL A 1 93 ? -7.801 -2.416 8.094 1 82.19 93 VAL A CA 1
ATOM 646 C C . VAL A 1 93 ? -6.914 -3.619 8.414 1 82.19 93 VAL A C 1
ATOM 648 O O . VAL A 1 93 ? -5.73 -3.459 8.734 1 82.19 93 VAL A O 1
ATOM 651 N N . VAL A 1 94 ? -7.508 -4.812 8.266 1 87 94 VAL A N 1
ATOM 652 C CA . VAL A 1 94 ? -6.773 -6.043 8.547 1 87 94 VAL A CA 1
ATOM 653 C C . VAL A 1 94 ? -5.551 -6.133 7.629 1 87 94 VAL A C 1
ATOM 655 O O . VAL A 1 94 ? -4.445 -6.422 8.086 1 87 94 VAL A O 1
ATOM 658 N N . GLY A 1 95 ? -5.77 -5.848 6.359 1 90.12 95 GLY A N 1
ATOM 659 C CA . GLY A 1 95 ? -4.684 -5.934 5.391 1 90.12 95 GLY A CA 1
ATOM 660 C C . GLY A 1 95 ? -3.531 -5 5.703 1 90.12 95 GLY A C 1
ATOM 661 O O . GLY A 1 95 ? -2.369 -5.41 5.676 1 90.12 95 GLY A O 1
ATOM 662 N N . LEU A 1 96 ? -3.867 -3.764 5.984 1 86 96 LEU A N 1
ATOM 663 C CA . LEU A 1 96 ? -2.844 -2.762 6.266 1 86 96 LEU A CA 1
ATOM 664 C C . LEU A 1 96 ? -2.09 -3.102 7.547 1 86 96 LEU A C 1
ATOM 666 O O . LEU A 1 96 ? -0.869 -2.945 7.613 1 86 96 LEU A O 1
ATOM 670 N N . VAL A 1 97 ? -2.83 -3.564 8.531 1 82.06 97 VAL A N 1
ATOM 671 C CA . VAL A 1 97 ? -2.227 -3.924 9.805 1 82.06 97 VAL A CA 1
ATOM 672 C C . VAL A 1 97 ? -1.293 -5.117 9.625 1 82.06 97 VAL A C 1
ATOM 674 O O . VAL A 1 97 ? -0.187 -5.141 10.172 1 82.06 97 VAL A O 1
ATOM 677 N N . LEU A 1 98 ? -1.731 -6.07 8.852 1 89.81 98 LEU A N 1
ATOM 678 C CA . LEU A 1 98 ? -0.903 -7.246 8.609 1 89.81 98 LEU A CA 1
ATOM 679 C C . LEU A 1 98 ? 0.357 -6.871 7.832 1 89.81 98 LEU A C 1
ATOM 681 O O . LEU A 1 98 ? 1.435 -7.41 8.102 1 89.81 98 LEU A O 1
ATOM 685 N N . ASN A 1 99 ? 0.173 -5.965 6.859 1 90.69 99 ASN A N 1
ATOM 686 C CA . ASN A 1 99 ? 1.352 -5.492 6.141 1 90.69 99 ASN A CA 1
ATOM 687 C C . ASN A 1 99 ? 2.367 -4.855 7.086 1 90.69 99 ASN A C 1
ATOM 689 O O . ASN A 1 99 ? 3.559 -5.16 7.023 1 90.69 99 ASN A O 1
ATOM 693 N N . ALA A 1 100 ? 1.89 -3.986 7.906 1 82.94 100 ALA A N 1
ATOM 694 C CA . ALA A 1 100 ? 2.768 -3.311 8.859 1 82.94 100 ALA A CA 1
ATOM 695 C C . ALA A 1 100 ? 3.406 -4.309 9.82 1 82.94 100 ALA A C 1
ATOM 697 O O . ALA A 1 100 ? 4.586 -4.191 10.148 1 82.94 100 ALA A O 1
ATOM 698 N N . PHE A 1 101 ? 2.619 -5.305 10.242 1 84.81 101 PHE A N 1
ATOM 699 C CA . PHE A 1 101 ? 3.1 -6.312 11.18 1 84.81 101 PHE A CA 1
ATOM 700 C C . PHE A 1 101 ? 4.215 -7.145 10.562 1 84.81 101 PHE A C 1
ATOM 702 O O . PHE A 1 101 ? 5.262 -7.348 11.18 1 84.81 101 PHE A O 1
ATOM 709 N N . VAL A 1 102 ? 3.961 -7.633 9.375 1 91.12 102 VAL A N 1
ATOM 710 C CA . VAL A 1 102 ? 4.941 -8.492 8.727 1 91.12 102 VAL A CA 1
ATOM 711 C C . VAL A 1 102 ? 6.203 -7.691 8.414 1 91.12 102 VAL A C 1
ATOM 713 O O . VAL A 1 102 ? 7.32 -8.195 8.562 1 91.12 102 VAL A O 1
ATOM 716 N N . LEU A 1 103 ? 6.004 -6.449 7.926 1 86.44 103 LEU A N 1
ATOM 717 C CA . LEU A 1 103 ? 7.152 -5.582 7.691 1 86.44 103 LEU A CA 1
ATOM 718 C C . LEU A 1 103 ? 7.98 -5.414 8.961 1 86.44 103 LEU A C 1
ATOM 720 O O . LEU A 1 103 ? 9.203 -5.555 8.93 1 86.44 103 LEU A O 1
ATOM 724 N N . GLY A 1 104 ? 7.281 -5.117 10.094 1 79.25 104 GLY A N 1
ATOM 725 C CA . GLY A 1 104 ? 7.973 -4.961 11.359 1 79.25 104 GLY A CA 1
ATOM 726 C C . GLY A 1 104 ? 8.672 -6.23 11.812 1 79.25 104 GLY A C 1
ATOM 727 O O . GLY A 1 104 ? 9.836 -6.195 12.219 1 79.25 104 GLY A O 1
ATOM 728 N N . LEU A 1 105 ? 7.977 -7.375 11.742 1 84.38 105 LEU A N 1
ATOM 729 C CA . LEU A 1 105 ? 8.5 -8.656 12.211 1 84.38 105 LEU A CA 1
ATOM 730 C C . LEU A 1 105 ? 9.719 -9.07 11.398 1 84.38 105 LEU A C 1
ATOM 732 O O . LEU A 1 105 ? 10.742 -9.469 11.969 1 84.38 105 LEU A O 1
ATOM 736 N N . THR A 1 106 ? 9.648 -9.008 10.086 1 88.94 106 THR A N 1
ATOM 737 C CA . THR A 1 106 ? 10.75 -9.445 9.242 1 88.94 106 THR A CA 1
ATOM 738 C C . THR A 1 106 ? 11.945 -8.5 9.375 1 88.94 106 THR A C 1
ATOM 740 O O . THR A 1 106 ? 13.094 -8.93 9.289 1 88.94 106 THR A O 1
ATOM 743 N N . SER A 1 107 ? 11.633 -7.215 9.516 1 79.75 107 SER A N 1
ATOM 744 C CA . SER A 1 107 ? 12.703 -6.25 9.734 1 79.75 107 SER A CA 1
ATOM 745 C C . SER A 1 107 ? 13.445 -6.531 11.039 1 79.75 107 SER A C 1
ATOM 747 O O . SER A 1 107 ? 14.672 -6.422 11.102 1 79.75 107 SER A O 1
ATOM 749 N N . PHE A 1 108 ? 12.695 -6.957 12.07 1 76.5 108 PHE A N 1
ATOM 750 C CA . PHE A 1 108 ? 13.289 -7.285 13.359 1 76.5 108 PHE A CA 1
ATOM 751 C C . PHE A 1 108 ? 14.133 -8.555 13.258 1 76.5 108 PHE A C 1
ATOM 753 O O . PHE A 1 108 ? 15.281 -8.57 13.703 1 76.5 108 PHE A O 1
ATOM 760 N N . LEU A 1 109 ? 13.562 -9.516 12.703 1 82.69 109 LEU A N 1
ATOM 761 C CA . LEU A 1 109 ? 14.203 -10.828 12.672 1 82.69 109 LEU A CA 1
ATOM 762 C C . LEU A 1 109 ? 15.484 -10.789 11.844 1 82.69 109 LEU A C 1
ATOM 764 O O . LEU A 1 109 ? 16.484 -11.422 12.195 1 82.69 109 LEU A O 1
ATOM 768 N N . ILE A 1 110 ? 15.508 -10.047 10.781 1 82.44 110 ILE A N 1
ATOM 769 C CA . ILE A 1 110 ? 16.688 -9.992 9.93 1 82.44 110 ILE A CA 1
ATOM 770 C C . ILE A 1 110 ? 17.781 -9.172 10.625 1 82.44 110 ILE A C 1
ATOM 772 O O . ILE A 1 110 ? 18.969 -9.312 10.312 1 82.44 110 ILE A O 1
ATOM 776 N N . ALA A 1 111 ? 17.344 -8.312 11.539 1 71.44 111 ALA A N 1
ATOM 777 C CA . ALA A 1 111 ? 18.281 -7.473 12.273 1 71.44 111 ALA A CA 1
ATOM 778 C C . ALA A 1 111 ? 18.969 -8.258 13.383 1 71.44 111 ALA A C 1
ATOM 780 O O . ALA A 1 111 ? 20.109 -7.961 13.75 1 71.44 111 ALA A O 1
ATOM 781 N N . VAL A 1 112 ? 18.312 -9.219 13.898 1 72.69 112 VAL A N 1
ATOM 782 C CA . VAL A 1 112 ? 18.828 -9.859 15.109 1 72.69 112 VAL A CA 1
ATOM 783 C C . VAL A 1 112 ? 19.422 -11.219 14.758 1 72.69 112 VAL A C 1
ATOM 785 O O . VAL A 1 112 ? 20.047 -11.867 15.602 1 72.69 112 VAL A O 1
ATOM 788 N N . ALA A 1 113 ? 19.234 -11.625 13.547 1 78.81 113 ALA A N 1
ATOM 789 C CA . ALA A 1 113 ? 19.734 -12.938 13.156 1 78.81 113 ALA A CA 1
ATOM 790 C C . ALA A 1 113 ? 20.406 -12.891 11.789 1 78.81 113 ALA A C 1
ATOM 792 O O . ALA A 1 113 ? 20.156 -11.977 11 1 78.81 113 ALA A O 1
ATOM 793 N N . GLU A 1 114 ? 21.297 -13.797 11.609 1 82.19 114 GLU A N 1
ATOM 794 C CA . GLU A 1 114 ? 21.969 -13.922 10.32 1 82.19 114 GLU A CA 1
ATOM 795 C C . GLU A 1 114 ? 21.406 -15.086 9.516 1 82.19 114 GLU A C 1
ATOM 797 O O . GLU A 1 114 ? 21.094 -16.141 10.07 1 82.19 114 GLU A O 1
ATOM 802 N N . PHE A 1 115 ? 21.25 -14.805 8.25 1 88.5 115 PHE A N 1
ATOM 803 C CA . PHE A 1 115 ? 20.734 -15.836 7.352 1 88.5 115 PHE A CA 1
ATOM 804 C C . PHE A 1 115 ? 21.672 -16.016 6.16 1 88.5 115 PHE A C 1
ATOM 806 O O . PHE A 1 115 ? 22.109 -15.047 5.551 1 88.5 115 PHE A O 1
ATOM 813 N N . ASP A 1 116 ? 21.938 -17.25 5.863 1 83.88 116 ASP A N 1
ATOM 814 C CA . ASP A 1 116 ? 22.812 -17.562 4.738 1 83.88 116 ASP A CA 1
ATOM 815 C C . ASP A 1 116 ? 22.109 -17.344 3.406 1 83.88 116 ASP A C 1
ATOM 817 O O . ASP A 1 116 ? 20.891 -17.516 3.311 1 83.88 116 ASP A O 1
ATOM 821 N N . SER A 1 117 ? 22.922 -16.953 2.477 1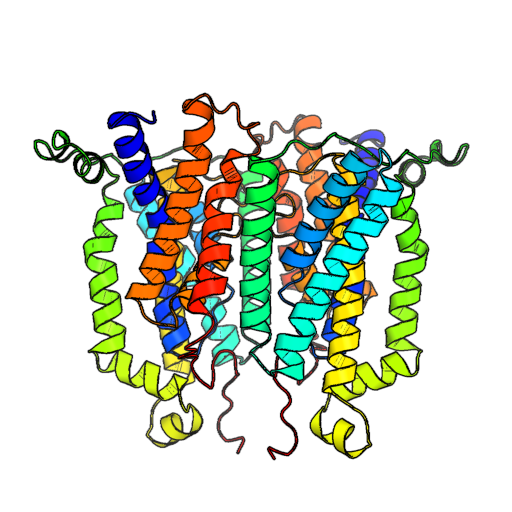 83.94 117 SER A N 1
ATOM 822 C CA . SER A 1 117 ? 22.406 -16.797 1.124 1 83.94 117 SER A CA 1
ATOM 823 C C . SER A 1 117 ? 22.266 -18.156 0.435 1 83.94 117 SER A C 1
ATOM 825 O O . SER A 1 117 ? 23.172 -18.984 0.508 1 83.94 117 SER A O 1
ATOM 827 N N . ASN A 1 118 ? 21.141 -18.469 -0.016 1 83.38 118 ASN A N 1
ATOM 828 C CA . ASN A 1 118 ? 20.828 -19.656 -0.815 1 83.38 118 ASN A CA 1
ATOM 829 C C . ASN A 1 118 ? 19.984 -19.297 -2.037 1 83.38 118 ASN A C 1
ATOM 831 O O . ASN A 1 118 ? 19 -18.578 -1.926 1 83.38 118 ASN A O 1
ATOM 835 N N . GLN A 1 119 ? 20.484 -19.719 -3.158 1 83.75 119 GLN A N 1
ATOM 836 C CA . GLN A 1 119 ? 19.734 -19.422 -4.375 1 83.75 119 GLN A CA 1
ATOM 837 C C . GLN A 1 119 ? 19.375 -20.703 -5.125 1 83.75 119 GLN A C 1
ATOM 839 O O . GLN A 1 119 ? 20.172 -21.656 -5.148 1 83.75 119 GLN A O 1
ATOM 844 N N . VAL A 1 120 ? 18.203 -20.719 -5.668 1 80.81 120 VAL A N 1
ATOM 845 C CA . VAL A 1 120 ? 17.75 -21.875 -6.426 1 80.81 120 VAL A CA 1
ATOM 846 C C . VAL A 1 120 ? 18.609 -22.031 -7.684 1 80.81 120 VAL A C 1
ATOM 848 O O . VAL A 1 120 ? 19.125 -21.047 -8.219 1 80.81 120 VAL A O 1
ATOM 851 N N . GLY A 1 121 ? 18.859 -23.297 -7.996 1 72.12 121 GLY A N 1
ATOM 852 C CA . GLY A 1 121 ? 19.672 -23.594 -9.164 1 72.12 121 GLY A CA 1
ATOM 853 C C . GLY A 1 121 ? 19.031 -23.141 -10.469 1 72.12 121 GLY A C 1
ATOM 854 O O . GLY A 1 121 ? 17.812 -22.938 -10.523 1 72.12 121 GLY A O 1
ATOM 855 N N . GLN A 1 122 ? 19.891 -22.672 -11.367 1 64.5 122 GLN A N 1
ATOM 856 C CA . GLN A 1 122 ? 19.438 -22.312 -12.703 1 64.5 122 GLN A CA 1
ATOM 857 C C . GLN A 1 122 ? 19.219 -23.562 -13.562 1 64.5 122 GLN A C 1
ATOM 859 O O . GLN A 1 122 ? 19.969 -24.531 -13.461 1 64.5 122 GLN A O 1
ATOM 864 N N . LEU A 1 123 ? 18.016 -23.781 -13.969 1 52.56 123 LEU A N 1
ATOM 865 C CA . LEU A 1 123 ? 17.797 -24.875 -14.93 1 52.56 123 LEU A CA 1
ATOM 866 C C . LEU A 1 123 ? 18.109 -24.406 -16.344 1 52.56 123 LEU A C 1
ATOM 868 O O . LEU A 1 123 ? 17.578 -23.391 -16.812 1 52.56 123 LEU A O 1
ATOM 872 N N . SER A 1 124 ? 19.344 -24.656 -16.828 1 51.69 124 SER A N 1
ATOM 873 C CA . SER A 1 124 ? 19.656 -24.391 -18.234 1 51.69 124 SER A CA 1
ATOM 874 C C . SER A 1 124 ? 19.125 -25.5 -19.125 1 51.69 124 SER A C 1
ATOM 876 O O . SER A 1 124 ? 19.469 -26.672 -18.938 1 51.69 124 SER A O 1
ATOM 878 N N . ILE A 1 125 ? 17.953 -25.344 -19.75 1 48.22 125 ILE A N 1
ATOM 879 C CA . ILE A 1 125 ? 17.562 -26.359 -20.719 1 48.22 125 ILE A CA 1
ATOM 880 C C . ILE A 1 125 ? 18.5 -26.312 -21.922 1 48.22 125 ILE A C 1
ATOM 882 O O . ILE A 1 125 ? 18.5 -25.328 -22.672 1 48.22 125 ILE A O 1
ATOM 886 N N . PRO A 1 126 ? 19.391 -27.234 -22.031 1 51.56 126 PRO A N 1
ATOM 887 C CA . PRO A 1 126 ? 20.312 -27.312 -23.156 1 51.56 126 PRO A CA 1
ATOM 888 C C . PRO A 1 126 ? 19.594 -27.328 -24.516 1 51.56 126 PRO A C 1
ATOM 890 O O . PRO A 1 126 ? 18.516 -27.891 -24.641 1 51.56 126 PRO A O 1
ATOM 893 N N . GLY A 1 127 ? 20.125 -26.453 -25.547 1 51.62 127 GLY A N 1
ATOM 894 C CA . GLY A 1 127 ? 19.641 -26.375 -26.922 1 51.62 127 GLY A CA 1
ATOM 895 C C . GLY A 1 127 ? 18.781 -25.156 -27.188 1 51.62 127 GLY A C 1
ATOM 896 O O . GLY A 1 127 ? 19 -24.422 -28.156 1 51.62 127 GLY A O 1
ATOM 897 N N . LEU A 1 128 ? 17.828 -24.953 -26.359 1 50.28 128 LEU A N 1
ATOM 898 C CA . LEU A 1 128 ? 16.844 -23.906 -26.641 1 50.28 128 LEU A CA 1
ATOM 899 C C . LEU A 1 128 ? 17.359 -22.547 -26.203 1 50.28 128 LEU A C 1
ATOM 901 O O . LEU A 1 128 ? 16.812 -21.5 -26.594 1 50.28 128 LEU A O 1
ATOM 905 N N . ARG A 1 129 ? 18.453 -22.531 -25.5 1 52.06 129 ARG A N 1
ATOM 906 C CA . ARG A 1 129 ? 19.094 -21.344 -24.969 1 52.06 129 ARG A CA 1
ATOM 907 C C . ARG A 1 129 ? 19.734 -20.516 -26.094 1 52.06 129 ARG A C 1
ATOM 909 O O . ARG A 1 129 ? 19.922 -19.312 -25.953 1 52.06 129 ARG A O 1
ATOM 916 N N . ASP A 1 130 ? 20.078 -21.234 -27.094 1 50.06 130 ASP A N 1
ATOM 917 C CA . ASP A 1 130 ? 20.859 -20.594 -28.141 1 50.06 130 ASP A CA 1
ATOM 918 C C . ASP A 1 130 ? 19.938 -19.891 -29.156 1 50.06 130 ASP A C 1
ATOM 920 O O . ASP A 1 130 ? 20.422 -19.344 -30.156 1 50.06 130 ASP A O 1
ATOM 924 N N . ILE A 1 131 ? 18.547 -20.078 -28.938 1 49.72 131 ILE A N 1
ATOM 925 C CA . ILE A 1 131 ? 17.656 -19.406 -29.875 1 49.72 131 ILE A CA 1
ATOM 926 C C . ILE A 1 131 ? 17.547 -17.922 -29.5 1 49.72 131 ILE A C 1
ATOM 928 O O . ILE A 1 131 ? 17.219 -17.594 -28.359 1 49.72 131 ILE A O 1
ATOM 932 N N . PRO A 1 132 ? 17.891 -17.078 -30.438 1 51.12 132 PRO A N 1
ATOM 933 C CA . PRO A 1 132 ? 17.828 -15.633 -30.219 1 51.12 132 PRO A CA 1
ATOM 934 C C . PRO A 1 132 ? 16.453 -15.172 -29.719 1 51.12 132 PRO A C 1
ATOM 936 O O . PRO A 1 132 ? 15.43 -15.75 -30.094 1 51.12 132 PRO A O 1
ATOM 939 N N . ILE A 1 133 ? 16.188 -14.266 -28.734 1 52.19 133 ILE A N 1
ATOM 940 C CA . ILE A 1 133 ? 15.031 -13.594 -28.156 1 52.19 133 ILE A CA 1
ATOM 941 C C . ILE A 1 133 ? 14.359 -14.516 -27.125 1 52.19 133 ILE A C 1
ATOM 943 O O . ILE A 1 133 ? 14 -14.078 -26.031 1 52.19 133 ILE A O 1
ATOM 947 N N . ILE A 1 134 ? 14.219 -15.938 -27.562 1 53.09 134 ILE A N 1
ATOM 948 C CA . ILE A 1 134 ? 13.461 -16.844 -26.703 1 53.09 134 ILE A CA 1
ATOM 949 C C . ILE A 1 134 ? 14.406 -17.578 -25.766 1 53.09 134 ILE A C 1
ATOM 951 O O . ILE A 1 134 ? 13.969 -18.172 -24.766 1 53.09 134 ILE A O 1
ATOM 955 N N . GLY A 1 135 ? 15.641 -17.672 -26.078 1 51.81 135 GLY A N 1
ATOM 956 C CA . GLY A 1 135 ? 16.672 -18.391 -25.344 1 51.81 135 GLY A CA 1
ATOM 957 C C . GLY A 1 135 ? 16.688 -18.062 -23.859 1 51.81 135 GLY A C 1
ATOM 958 O O . GLY A 1 135 ? 16.703 -18.969 -23.031 1 51.81 135 GLY A O 1
ATOM 959 N N . PRO A 1 136 ? 16.766 -16.812 -23.656 1 53.94 136 PRO A N 1
ATOM 960 C CA . PRO A 1 136 ? 16.828 -16.438 -22.25 1 53.94 136 PRO A CA 1
ATOM 961 C C . PRO A 1 136 ? 15.633 -16.953 -21.438 1 53.94 136 PRO A C 1
ATOM 963 O O . PRO A 1 136 ? 15.711 -17.062 -20.219 1 53.94 136 PRO A O 1
ATOM 966 N N . LEU A 1 137 ? 14.578 -17.375 -22.125 1 57.19 137 LEU A N 1
ATOM 967 C CA . LEU A 1 137 ? 13.461 -17.984 -21.406 1 57.19 137 LEU A CA 1
ATOM 968 C C . LEU A 1 137 ? 13.859 -19.312 -20.812 1 57.19 137 LEU A C 1
ATOM 970 O O . LEU A 1 137 ? 13.219 -19.797 -19.875 1 57.19 137 LEU A O 1
ATOM 974 N N . PHE A 1 138 ? 14.836 -19.859 -21.344 1 55.84 138 PHE A N 1
ATOM 975 C CA . PHE A 1 138 ? 15.188 -21.219 -20.953 1 55.84 138 PHE A CA 1
ATOM 976 C C . PHE A 1 138 ? 16.406 -21.219 -20.031 1 55.84 138 PHE A C 1
ATOM 978 O O . PHE A 1 138 ? 16.984 -22.281 -19.766 1 55.84 138 PHE A O 1
ATOM 985 N N . GLU A 1 139 ? 16.859 -20.141 -19.625 1 61.72 139 GLU A N 1
ATOM 986 C CA . GLU A 1 139 ? 17.891 -20.016 -18.609 1 61.72 139 GLU A CA 1
ATOM 987 C C . GLU A 1 139 ? 17.344 -19.312 -17.359 1 61.72 139 GLU A C 1
ATOM 989 O O . GLU A 1 139 ? 17.859 -18.266 -16.969 1 61.72 139 GLU A O 1
ATOM 994 N N . GLN A 1 140 ? 16.172 -19.859 -17.078 1 70.25 140 GLN A N 1
ATOM 995 C CA . GLN A 1 140 ? 15.555 -19.234 -15.906 1 70.25 140 GLN A CA 1
ATOM 996 C C . GLN A 1 140 ? 15.602 -20.172 -14.703 1 70.25 140 GLN A C 1
ATOM 998 O O . GLN A 1 140 ? 15.938 -21.359 -14.836 1 70.25 140 GLN A O 1
ATOM 1003 N N . ARG A 1 141 ? 15.43 -19.641 -13.555 1 81.94 141 ARG A N 1
ATOM 1004 C CA . ARG A 1 141 ? 15.312 -20.438 -12.344 1 81.94 141 ARG A CA 1
ATOM 1005 C C . ARG A 1 141 ? 14.086 -21.344 -12.406 1 81.94 141 ARG A C 1
ATOM 1007 O O . ARG A 1 141 ? 13.047 -20.953 -12.953 1 81.94 141 ARG A O 1
ATOM 1014 N N . TRP A 1 142 ? 14.133 -22.562 -12 1 84 142 TRP A N 1
ATOM 1015 C CA . TRP A 1 142 ? 13.141 -23.594 -12.273 1 84 142 TRP A CA 1
ATOM 1016 C C . TRP A 1 142 ? 11.773 -23.203 -11.727 1 84 142 TRP A C 1
ATOM 1018 O O . TRP A 1 142 ? 10.742 -23.547 -12.312 1 84 142 TRP A O 1
ATOM 1028 N N . PRO A 1 143 ? 11.727 -22.422 -10.602 1 90.31 143 PRO A N 1
ATOM 1029 C CA . PRO A 1 143 ? 10.391 -22.125 -10.086 1 90.31 143 PRO A CA 1
ATOM 1030 C C . PRO A 1 143 ? 9.57 -21.266 -11.031 1 90.31 143 PRO A C 1
ATOM 1032 O O . PRO A 1 143 ? 8.344 -21.203 -10.922 1 90.31 143 PRO A O 1
ATOM 1035 N N . MET A 1 144 ? 10.25 -20.562 -11.844 1 90.94 144 MET A N 1
ATOM 1036 C CA . MET A 1 144 ? 9.516 -19.734 -12.797 1 90.94 144 MET A CA 1
ATOM 1037 C C . MET A 1 144 ? 8.609 -20.594 -13.68 1 90.94 144 MET A C 1
ATOM 1039 O O . MET A 1 144 ? 7.531 -20.141 -14.078 1 90.94 144 MET A O 1
ATOM 1043 N N . TYR A 1 145 ? 8.984 -21.828 -13.961 1 89.75 145 TYR A N 1
ATOM 1044 C CA . TYR A 1 145 ? 8.227 -22.719 -14.836 1 89.75 145 TYR A CA 1
ATOM 1045 C C . TYR A 1 145 ? 6.941 -23.188 -14.164 1 89.75 145 TYR A C 1
ATOM 1047 O O . TYR A 1 145 ? 6.031 -23.688 -14.828 1 89.75 145 TYR A O 1
ATOM 1055 N N . LEU A 1 146 ? 6.891 -23 -12.836 1 94.44 146 LEU A N 1
ATOM 1056 C CA . LEU A 1 146 ? 5.641 -23.297 -12.141 1 94.44 146 LEU A CA 1
ATOM 1057 C C . LEU A 1 146 ? 4.516 -22.391 -12.641 1 94.44 146 LEU A C 1
ATOM 1059 O O . LEU A 1 146 ? 3.34 -22.766 -12.562 1 94.44 146 LEU A O 1
ATOM 1063 N N . LEU A 1 147 ? 4.91 -21.203 -13.164 1 96.69 147 LEU A N 1
ATOM 1064 C CA . LEU A 1 147 ? 3.908 -20.266 -13.641 1 96.69 147 LEU A CA 1
ATOM 1065 C C . LEU A 1 147 ? 3.176 -20.812 -14.859 1 96.69 147 LEU A C 1
ATOM 1067 O O . LEU A 1 147 ? 2.016 -20.484 -15.102 1 96.69 147 LEU A O 1
ATOM 1071 N N . LEU A 1 148 ? 3.861 -21.672 -15.664 1 94.81 148 LEU A N 1
ATOM 1072 C CA . LEU A 1 148 ? 3.234 -22.297 -16.812 1 94.81 148 LEU A CA 1
ATOM 1073 C C . LEU A 1 148 ? 2.078 -23.188 -16.391 1 94.81 148 LEU A C 1
ATOM 1075 O O . LEU A 1 148 ? 1.135 -23.406 -17.156 1 94.81 148 LEU A O 1
ATOM 1079 N N . LEU A 1 149 ? 2.15 -23.609 -15.172 1 96.94 149 LEU A N 1
ATOM 1080 C CA . LEU A 1 149 ? 1.096 -24.453 -14.633 1 96.94 149 LEU A CA 1
ATOM 1081 C C . LEU A 1 149 ? 0.094 -23.641 -13.828 1 96.94 149 LEU A C 1
ATOM 1083 O O . LEU A 1 149 ? -1.118 -23.812 -13.969 1 96.94 149 LEU A O 1
ATOM 1087 N N . ILE A 1 150 ? 0.576 -22.703 -13.055 1 98.31 150 ILE A N 1
ATOM 1088 C CA . ILE A 1 150 ? -0.24 -21.984 -12.078 1 98.31 150 ILE A CA 1
ATOM 1089 C C . ILE A 1 150 ? -1.187 -21.031 -12.805 1 98.31 150 ILE A C 1
ATOM 1091 O O . ILE A 1 150 ? -2.344 -20.875 -12.406 1 98.31 150 ILE A O 1
ATOM 1095 N N . ILE A 1 151 ? -0.695 -20.375 -13.859 1 98.44 151 ILE A N 1
ATOM 1096 C CA . ILE A 1 151 ? -1.519 -19.391 -14.57 1 98.44 151 ILE A CA 1
ATOM 1097 C C . ILE A 1 151 ? -2.73 -20.094 -15.18 1 98.44 151 ILE A C 1
ATOM 1099 O O . ILE A 1 151 ? -3.873 -19.719 -14.906 1 98.44 151 ILE A O 1
ATOM 1103 N N . PRO A 1 152 ? -2.555 -21.188 -16 1 98 152 PRO A N 1
ATOM 1104 C CA . PRO A 1 152 ? -3.732 -21.875 -16.531 1 98 152 PRO A CA 1
ATOM 1105 C C . PRO A 1 152 ? -4.578 -22.531 -15.445 1 98 152 PRO A C 1
ATOM 1107 O O . PRO A 1 152 ? -5.805 -22.594 -15.562 1 98 152 PRO A O 1
ATOM 1110 N N . LEU A 1 153 ? -3.961 -22.969 -14.406 1 98.31 153 LEU A N 1
ATOM 1111 C CA . LEU A 1 153 ? -4.711 -23.547 -13.297 1 98.31 153 LEU A CA 1
ATOM 1112 C C . LEU A 1 153 ? -5.605 -22.516 -12.633 1 98.31 153 LEU A C 1
ATOM 1114 O O . LEU A 1 153 ? -6.766 -22.797 -12.32 1 98.31 153 LEU A O 1
ATOM 1118 N N . THR A 1 154 ? -5.035 -21.375 -12.336 1 98.56 154 THR A N 1
ATOM 1119 C CA . THR A 1 154 ? -5.82 -20.297 -11.727 1 98.56 154 THR A CA 1
ATOM 1120 C C . THR A 1 154 ? -6.98 -19.906 -12.633 1 98.56 154 THR A C 1
ATOM 1122 O O . THR A 1 154 ? -8.102 -19.719 -12.164 1 98.56 154 THR A O 1
ATOM 1125 N N . TRP A 1 155 ? -6.688 -19.797 -13.93 1 97.88 155 TRP A N 1
ATOM 1126 C CA . TRP A 1 155 ? -7.738 -19.469 -14.898 1 97.88 155 TRP A CA 1
ATOM 1127 C C . TRP A 1 155 ? -8.836 -20.531 -14.867 1 97.88 155 TRP A C 1
ATOM 1129 O O . TRP A 1 155 ? -10.023 -20.203 -14.82 1 97.88 155 TRP A O 1
ATOM 1139 N N . TRP A 1 156 ? -8.453 -21.75 -14.891 1 97.88 156 TRP A N 1
ATOM 1140 C CA . TRP A 1 156 ? -9.398 -22.859 -14.883 1 97.88 156 TRP A CA 1
ATOM 1141 C C . TRP A 1 156 ? -10.203 -22.875 -13.586 1 97.88 156 TRP A C 1
ATOM 1143 O O . TRP A 1 156 ? -11.422 -23.062 -13.602 1 97.88 156 TRP A O 1
ATOM 1153 N N . LEU A 1 157 ? -9.57 -22.672 -12.438 1 98 157 LEU A N 1
ATOM 1154 C CA . LEU A 1 157 ? -10.234 -22.688 -11.141 1 98 157 LEU A CA 1
ATOM 1155 C C . LEU A 1 157 ? -11.312 -21.609 -11.07 1 98 157 LEU A C 1
ATOM 1157 O O . LEU A 1 157 ? -12.406 -21.844 -10.562 1 98 157 LEU A O 1
ATOM 1161 N N . VAL A 1 158 ? -11.047 -20.453 -11.625 1 96.94 158 VAL A N 1
ATOM 1162 C CA . VAL A 1 158 ? -11.953 -19.328 -11.492 1 96.94 158 VAL A CA 1
ATOM 1163 C C . VAL A 1 158 ? -13.039 -19.406 -12.562 1 96.94 158 VAL A C 1
ATOM 1165 O O . VAL A 1 158 ? -14.219 -19.156 -12.281 1 96.94 158 VAL A O 1
ATOM 1168 N N . GLU A 1 159 ? -12.672 -19.859 -13.797 1 95.88 159 GLU A N 1
ATOM 1169 C CA . GLU A 1 159 ? -13.586 -19.703 -14.922 1 95.88 159 GLU A CA 1
ATOM 1170 C C . GLU A 1 159 ? -14.328 -21 -15.227 1 95.88 159 GLU A C 1
ATOM 1172 O O . GLU A 1 159 ? -15.406 -20.984 -15.82 1 95.88 159 GLU A O 1
ATOM 1177 N N . ARG A 1 160 ? -13.773 -22.094 -14.789 1 97.06 160 ARG A N 1
ATOM 1178 C CA . ARG A 1 160 ? -14.344 -23.328 -15.312 1 97.06 160 ARG A CA 1
ATOM 1179 C C . ARG A 1 160 ? -14.734 -24.281 -14.18 1 97.06 160 ARG A C 1
ATOM 1181 O O . ARG A 1 160 ? -15.523 -25.203 -14.383 1 97.06 160 ARG A O 1
ATOM 1188 N N . SER A 1 161 ? -14.336 -24.047 -12.992 1 97.69 161 SER A N 1
ATOM 1189 C CA . SER A 1 161 ? -14.625 -24.969 -11.898 1 97.69 161 SER A CA 1
ATOM 1190 C C . SER A 1 161 ? -15.883 -24.562 -11.141 1 97.69 161 SER A C 1
ATOM 1192 O O . SER A 1 161 ? -16.344 -23.422 -11.258 1 97.69 161 SER A O 1
ATOM 1194 N N . ARG A 1 162 ? -16.438 -25.516 -10.398 1 97.31 162 ARG A N 1
ATOM 1195 C CA . ARG A 1 162 ? -17.594 -25.234 -9.531 1 97.31 162 ARG A CA 1
ATOM 1196 C C . ARG A 1 162 ? -17.203 -24.266 -8.414 1 97.31 162 ARG A C 1
ATOM 1198 O O . ARG A 1 162 ? -18 -23.391 -8.047 1 97.31 162 ARG A O 1
ATOM 1205 N N . TRP A 1 163 ? -16.031 -24.484 -7.957 1 97.44 163 TRP A N 1
ATOM 1206 C CA . TRP A 1 163 ? -15.508 -23.594 -6.93 1 97.44 163 TRP A CA 1
ATOM 1207 C C . TRP A 1 163 ? -15.453 -22.156 -7.438 1 97.44 163 TRP A C 1
ATOM 1209 O O . TRP A 1 163 ? -15.875 -21.219 -6.742 1 97.44 163 TRP A O 1
ATOM 1219 N N . GLY A 1 164 ? -14.984 -21.984 -8.664 1 96.81 164 GLY A N 1
ATOM 1220 C CA . GLY A 1 164 ? -14.914 -20.672 -9.273 1 96.81 164 GLY A CA 1
ATOM 1221 C C . GLY A 1 164 ? -16.281 -20.047 -9.516 1 96.81 164 GLY A C 1
ATOM 1222 O O . GLY A 1 164 ? -16.453 -18.844 -9.352 1 96.81 164 GLY A O 1
ATOM 1223 N N . LEU A 1 165 ? -17.234 -20.859 -9.859 1 95.62 165 LEU A N 1
ATOM 1224 C CA . LEU A 1 165 ? -18.609 -20.375 -10.039 1 95.62 165 LEU A CA 1
ATOM 1225 C C . LEU A 1 165 ? -19.188 -19.859 -8.727 1 95.62 165 LEU A C 1
ATOM 1227 O O . LEU A 1 165 ? -19.844 -18.812 -8.703 1 95.62 165 LEU A O 1
ATOM 1231 N N . ASN A 1 166 ? -18.906 -20.625 -7.695 1 96.5 166 ASN A N 1
ATOM 1232 C CA . ASN A 1 166 ? -19.375 -20.203 -6.383 1 96.5 166 ASN A CA 1
ATOM 1233 C C . ASN A 1 166 ? -18.703 -18.891 -5.949 1 96.5 166 ASN A C 1
ATOM 1235 O O . ASN A 1 166 ? -19.359 -18.031 -5.375 1 96.5 166 ASN A O 1
ATOM 1239 N N . LEU A 1 167 ? -17.406 -18.781 -6.246 1 94.12 167 LEU A N 1
ATOM 1240 C CA . LEU A 1 167 ? -16.672 -17.578 -5.879 1 94.12 167 LEU A CA 1
ATOM 1241 C C . LEU A 1 167 ? -17.234 -16.359 -6.609 1 94.12 167 LEU A C 1
ATOM 1243 O O . LEU A 1 167 ? -17.438 -15.305 -6 1 94.12 167 LEU A O 1
ATOM 1247 N N . ARG A 1 168 ? -17.484 -16.484 -7.863 1 93 168 ARG A N 1
ATOM 1248 C CA . ARG A 1 168 ? -18 -15.375 -8.656 1 93 168 ARG A CA 1
ATOM 1249 C C . ARG A 1 168 ? -19.422 -15.023 -8.258 1 93 168 ARG A C 1
ATOM 1251 O O . ARG A 1 168 ? -19.812 -13.852 -8.273 1 93 168 ARG A O 1
ATOM 1258 N N . ALA A 1 169 ? -20.219 -15.945 -7.809 1 90.25 169 ALA A N 1
ATOM 1259 C CA . ALA A 1 169 ? -21.594 -15.711 -7.359 1 90.25 169 ALA A CA 1
ATOM 1260 C C . ALA A 1 169 ? -21.609 -14.867 -6.086 1 90.25 169 ALA A C 1
ATOM 1262 O O . ALA A 1 169 ? -22.406 -13.93 -5.973 1 90.25 169 ALA A O 1
ATOM 1263 N N . ILE A 1 170 ? -20.703 -15.234 -5.168 1 89.12 170 ILE A N 1
ATOM 1264 C CA . ILE A 1 170 ? -20.703 -14.516 -3.898 1 89.12 170 ILE A CA 1
ATOM 1265 C C . ILE A 1 170 ? -20.125 -13.117 -4.094 1 89.12 170 ILE A C 1
ATOM 1267 O O . ILE A 1 170 ? -20.391 -12.211 -3.293 1 89.12 170 ILE A O 1
ATOM 1271 N N . ALA A 1 171 ? -19.297 -12.984 -5.105 1 89.44 171 ALA A N 1
ATOM 1272 C CA . ALA A 1 171 ? -18.688 -11.68 -5.379 1 89.44 171 ALA A CA 1
ATOM 1273 C C . ALA A 1 171 ? -19.719 -10.727 -5.996 1 89.44 171 ALA A C 1
ATOM 1275 O O . ALA A 1 171 ? -19.641 -9.516 -5.793 1 89.44 171 ALA A O 1
ATOM 1276 N N . ASP A 1 172 ? -20.656 -11.266 -6.684 1 85.81 172 ASP A N 1
ATOM 1277 C CA . ASP A 1 172 ? -21.672 -10.453 -7.355 1 85.81 172 ASP A CA 1
ATOM 1278 C C . ASP A 1 172 ? -22.797 -10.078 -6.402 1 85.81 172 ASP A C 1
ATOM 1280 O O . ASP A 1 172 ? -23.172 -8.906 -6.301 1 85.81 172 ASP A O 1
ATOM 1284 N N . ASN A 1 173 ? -23.344 -11.102 -5.758 1 88.19 173 ASN A N 1
ATOM 1285 C CA . ASN A 1 173 ? -24.422 -10.891 -4.801 1 88.19 173 ASN A CA 1
ATOM 1286 C C . ASN A 1 173 ? -24.328 -11.867 -3.631 1 88.19 173 ASN A C 1
ATOM 1288 O O . ASN A 1 173 ? -25 -12.906 -3.629 1 88.19 173 ASN A O 1
ATOM 1292 N N . PRO A 1 174 ? -23.594 -11.375 -2.615 1 88.19 174 PRO A N 1
ATOM 1293 C CA . PRO A 1 174 ? -23.375 -12.281 -1.487 1 88.19 174 PRO A CA 1
ATOM 1294 C C . PRO A 1 174 ? -24.688 -12.672 -0.787 1 88.19 174 PRO A C 1
ATOM 1296 O O . PRO A 1 174 ? -24.828 -13.805 -0.334 1 88.19 174 PRO A O 1
ATOM 1299 N N . GLN A 1 175 ? -25.641 -11.742 -0.654 1 87.19 175 GLN A N 1
ATOM 1300 C CA . GLN A 1 175 ? -26.891 -12.031 0.031 1 87.19 175 GLN A CA 1
ATOM 1301 C C . GLN A 1 175 ? -27.688 -13.102 -0.706 1 87.19 175 GLN A C 1
ATOM 1303 O O . GLN A 1 175 ? -28.188 -14.039 -0.089 1 87.19 175 GLN A O 1
ATOM 1308 N N . ALA A 1 176 ? -27.812 -12.898 -1.984 1 87.38 176 ALA A N 1
ATOM 1309 C CA . ALA A 1 176 ? -28.531 -13.875 -2.801 1 87.38 176 ALA A CA 1
ATOM 1310 C C . ALA A 1 176 ? -27.844 -15.234 -2.773 1 87.38 176 ALA A C 1
ATOM 1312 O O . ALA A 1 176 ? -28.5 -16.281 -2.721 1 87.38 176 ALA A O 1
ATOM 1313 N N . ALA A 1 177 ? -26.531 -15.258 -2.861 1 88.81 177 ALA A N 1
ATOM 1314 C CA . ALA A 1 177 ? -25.75 -16.5 -2.836 1 88.81 177 ALA A CA 1
ATOM 1315 C C . ALA A 1 177 ? -25.953 -17.234 -1.518 1 88.81 177 ALA A C 1
ATOM 1317 O O . ALA A 1 177 ? -26.047 -18.469 -1.498 1 88.81 177 ALA A O 1
ATOM 1318 N N . ASP A 1 178 ? -26.031 -16.469 -0.444 1 88.94 178 ASP A N 1
ATOM 1319 C CA . ASP A 1 178 ? -26.219 -17.078 0.871 1 88.94 178 ASP A CA 1
ATOM 1320 C C . ASP A 1 178 ? -27.578 -17.781 0.957 1 88.94 178 ASP A C 1
ATOM 1322 O O . ASP A 1 178 ? -27.688 -18.844 1.566 1 88.94 178 ASP A O 1
ATOM 1326 N N . VAL A 1 179 ? -28.562 -17.188 0.377 1 90.94 179 VAL A N 1
ATOM 1327 C CA . VAL A 1 179 ? -29.906 -17.75 0.388 1 90.94 179 VAL A CA 1
ATOM 1328 C C . VAL A 1 179 ? -29.922 -19.078 -0.362 1 90.94 179 VAL A C 1
ATOM 1330 O O . VAL A 1 179 ? -30.719 -19.969 -0.043 1 90.94 179 VAL A O 1
ATOM 1333 N N . THR A 1 180 ? -29.047 -19.219 -1.31 1 93.31 180 THR A N 1
ATOM 1334 C CA . THR A 1 180 ? -29.016 -20.438 -2.107 1 93.31 180 THR A CA 1
ATOM 1335 C C . THR A 1 180 ? -28.172 -21.5 -1.418 1 93.31 180 THR A C 1
ATOM 1337 O O . THR A 1 180 ? -28.016 -22.609 -1.938 1 93.31 180 THR A O 1
ATOM 1340 N N . GLY A 1 181 ? -27.547 -21.172 -0.245 1 93.25 181 GLY A N 1
ATOM 1341 C CA . GLY A 1 181 ? -26.875 -22.188 0.543 1 93.25 181 GLY A CA 1
ATOM 1342 C C . GLY A 1 181 ? -25.359 -22.047 0.51 1 93.25 181 GLY A C 1
ATOM 1343 O O . GLY A 1 181 ? -24.641 -22.812 1.16 1 93.25 181 GLY A O 1
ATOM 1344 N N . LEU A 1 182 ? -24.891 -21.156 -0.197 1 94.06 182 LEU A N 1
ATOM 1345 C CA . LEU A 1 182 ? -23.438 -20.969 -0.242 1 94.06 182 LEU A CA 1
ATOM 1346 C C . LEU A 1 182 ? -22.938 -20.297 1.026 1 94.06 182 LEU A C 1
ATOM 1348 O O . LEU A 1 182 ? -23.562 -19.344 1.515 1 94.06 182 LEU A O 1
ATOM 1352 N N . LYS A 1 183 ? -21.875 -20.859 1.585 1 95.94 183 LYS A N 1
ATOM 1353 C CA . LYS A 1 183 ? -21.25 -20.219 2.742 1 95.94 183 LYS A CA 1
ATOM 1354 C C . LYS A 1 183 ? -20.281 -19.125 2.311 1 95.94 183 LYS A C 1
ATOM 1356 O O . LYS A 1 183 ? -19.078 -19.375 2.139 1 95.94 183 LYS A O 1
ATOM 1361 N N . VAL A 1 184 ? -20.75 -17.938 2.246 1 93.31 184 VAL A N 1
ATOM 1362 C CA . VAL A 1 184 ? -20.062 -16.797 1.642 1 93.31 184 VAL A CA 1
ATOM 1363 C C . VAL A 1 184 ? -18.734 -16.578 2.338 1 93.31 184 VAL A C 1
ATOM 1365 O O . VAL A 1 184 ? -17.688 -16.562 1.688 1 93.31 184 VAL A O 1
ATOM 1368 N N . ASN A 1 185 ? -18.672 -16.547 3.697 1 94.06 185 ASN A N 1
ATOM 1369 C CA . ASN A 1 185 ? -17.453 -16.234 4.445 1 94.06 185 ASN A CA 1
ATOM 1370 C C . ASN A 1 185 ? -16.422 -17.359 4.324 1 94.06 185 ASN A C 1
ATOM 1372 O O . ASN A 1 185 ? -15.227 -17.094 4.27 1 94.06 185 ASN A O 1
ATOM 1376 N N . LYS A 1 186 ? -16.891 -18.547 4.258 1 96.12 186 LYS A N 1
ATOM 1377 C CA . LYS A 1 186 ? -15.977 -19.672 4.102 1 96.12 186 LYS A CA 1
ATOM 1378 C C . LYS A 1 186 ? -15.281 -19.625 2.744 1 96.12 186 LYS A C 1
ATOM 1380 O O . LYS A 1 186 ? -14.07 -19.844 2.652 1 96.12 186 LYS A O 1
ATOM 1385 N N . LEU A 1 187 ? -16.062 -19.344 1.741 1 95.69 187 LEU A N 1
ATOM 1386 C CA . LEU A 1 187 ? -15.516 -19.281 0.391 1 95.69 187 LEU A CA 1
ATOM 1387 C C . LEU A 1 187 ? -14.523 -18.125 0.262 1 95.69 187 LEU A C 1
ATOM 1389 O O . LEU A 1 187 ? -13.477 -18.266 -0.381 1 95.69 187 LEU A O 1
ATOM 1393 N N . ARG A 1 188 ? -14.828 -17 0.883 1 95.12 188 ARG A N 1
ATOM 1394 C CA . ARG A 1 188 ? -13.922 -15.852 0.865 1 95.12 188 ARG A CA 1
ATOM 1395 C C . ARG A 1 188 ? -12.617 -16.172 1.592 1 95.12 188 ARG A C 1
ATOM 1397 O O . ARG A 1 188 ? -11.539 -15.781 1.15 1 95.12 188 ARG A O 1
ATOM 1404 N N . ARG A 1 189 ? -12.781 -16.953 2.668 1 96.88 189 ARG A N 1
ATOM 1405 C CA . ARG A 1 189 ? -11.578 -17.359 3.391 1 96.88 189 ARG A CA 1
ATOM 1406 C C . ARG A 1 189 ? -10.719 -18.281 2.545 1 96.88 189 ARG A C 1
ATOM 1408 O O . ARG A 1 189 ? -9.484 -18.172 2.545 1 96.88 189 ARG A O 1
ATOM 1415 N N . GLN A 1 190 ? -11.344 -19.156 1.862 1 97.94 190 GLN A N 1
ATOM 1416 C CA . GLN A 1 190 ? -10.609 -20.062 0.989 1 97.94 190 GLN A CA 1
ATOM 1417 C C . GLN A 1 190 ? -9.867 -19.297 -0.103 1 97.94 190 GLN A C 1
ATOM 1419 O O . GLN A 1 190 ? -8.734 -19.625 -0.445 1 97.94 190 GLN A O 1
ATOM 1424 N N . ALA A 1 191 ? -10.562 -18.297 -0.636 1 97.31 191 ALA A N 1
ATOM 1425 C CA . ALA A 1 191 ? -9.938 -17.469 -1.661 1 97.31 191 ALA A CA 1
ATOM 1426 C C . ALA A 1 191 ? -8.688 -16.766 -1.119 1 97.31 191 ALA A C 1
ATOM 1428 O O . ALA A 1 191 ? -7.668 -16.688 -1.808 1 97.31 191 ALA A O 1
ATOM 1429 N N . LEU A 1 192 ? -8.742 -16.375 0.132 1 97.56 192 LEU A N 1
ATOM 1430 C CA . LEU A 1 192 ? -7.613 -15.672 0.744 1 97.56 192 LEU A CA 1
ATOM 1431 C C . LEU A 1 192 ? -6.469 -16.641 1.033 1 97.56 192 LEU A C 1
ATOM 1433 O O . LEU A 1 192 ? -5.297 -16.25 0.991 1 97.56 192 LEU A O 1
ATOM 1437 N N . LEU A 1 193 ? -6.816 -17.891 1.314 1 98.56 193 LEU A N 1
ATOM 1438 C CA . LEU A 1 193 ? -5.777 -18.906 1.49 1 98.56 193 LEU A CA 1
ATOM 1439 C C . LEU A 1 193 ? -5.004 -19.125 0.194 1 98.56 193 LEU A C 1
ATOM 1441 O O . LEU A 1 193 ? -3.773 -19.188 0.205 1 98.56 193 LEU A O 1
ATOM 1445 N N . TYR A 1 194 ? -5.742 -19.203 -0.878 1 98.38 194 TYR A N 1
ATOM 1446 C CA . TYR A 1 194 ? -5.121 -19.359 -2.189 1 98.38 194 TYR A CA 1
ATOM 1447 C C . TYR A 1 194 ? -4.238 -18.156 -2.516 1 98.38 194 TYR A C 1
ATOM 1449 O O . TYR A 1 194 ? -3.117 -18.312 -3.004 1 98.38 194 TYR A O 1
ATOM 1457 N N . ALA A 1 195 ? -4.766 -16.953 -2.25 1 98.44 195 ALA A N 1
ATOM 1458 C CA . ALA A 1 195 ? -4.016 -15.719 -2.49 1 98.44 195 ALA A CA 1
ATOM 1459 C C . ALA A 1 195 ? -2.748 -15.68 -1.644 1 98.44 195 ALA A C 1
ATOM 1461 O O . ALA A 1 195 ? -1.687 -15.273 -2.125 1 98.44 195 ALA A O 1
ATOM 1462 N N . GLY A 1 196 ? -2.889 -16.094 -0.389 1 98.81 196 GLY A N 1
ATOM 1463 C CA . GLY A 1 196 ? -1.732 -16.125 0.493 1 98.81 196 GLY A CA 1
ATOM 1464 C C . GLY A 1 196 ? -0.651 -17.078 0.033 1 98.81 196 GLY A C 1
ATOM 1465 O O . GLY A 1 196 ? 0.534 -16.75 0.043 1 98.81 196 GLY A O 1
ATOM 1466 N N . LEU A 1 197 ? -1.069 -18.25 -0.373 1 98.75 197 LEU A N 1
ATOM 1467 C CA . LEU A 1 197 ? -0.139 -19.266 -0.835 1 98.75 197 LEU A CA 1
ATOM 1468 C C . LEU A 1 197 ? 0.678 -18.766 -2.021 1 98.75 197 LEU A C 1
ATOM 1470 O O . LEU A 1 197 ? 1.907 -18.859 -2.014 1 98.75 197 LEU A O 1
ATOM 1474 N N . LEU A 1 198 ? 0.007 -18.219 -2.975 1 98.81 198 LEU A N 1
ATOM 1475 C CA . LEU A 1 198 ? 0.675 -17.828 -4.211 1 98.81 198 LEU A CA 1
ATOM 1476 C C . LEU A 1 198 ? 1.454 -16.531 -4.012 1 98.81 198 LEU A C 1
ATOM 1478 O O . LEU A 1 198 ? 2.508 -16.328 -4.621 1 98.81 198 LEU A O 1
ATOM 1482 N N . SER A 1 199 ? 0.913 -15.578 -3.17 1 98.81 199 SER A N 1
ATOM 1483 C CA . SER A 1 199 ? 1.674 -14.375 -2.85 1 98.81 199 SER A CA 1
ATOM 1484 C C . SER A 1 199 ? 2.951 -14.719 -2.09 1 98.81 199 SER A C 1
ATOM 1486 O O . SER A 1 199 ? 4.008 -14.141 -2.354 1 98.81 199 SER A O 1
ATOM 1488 N N . GLY A 1 200 ? 2.82 -15.656 -1.152 1 98.81 200 GLY A N 1
ATOM 1489 C CA . GLY A 1 200 ? 4.008 -16.125 -0.456 1 98.81 200 GLY A CA 1
ATOM 1490 C C . GLY A 1 200 ? 5.039 -16.734 -1.384 1 98.81 200 GLY A C 1
ATOM 1491 O O . GLY A 1 200 ? 6.238 -16.484 -1.235 1 98.81 200 GLY A O 1
ATOM 1492 N N . LEU A 1 201 ? 4.551 -17.516 -2.311 1 98.62 201 LEU A N 1
ATOM 1493 C CA . LEU A 1 201 ? 5.438 -18.109 -3.301 1 98.62 201 LEU A CA 1
ATOM 1494 C C . LEU A 1 201 ? 6.121 -17.031 -4.137 1 98.62 201 LEU A C 1
ATOM 1496 O O . LEU A 1 201 ? 7.305 -17.156 -4.469 1 98.62 201 LEU A O 1
ATOM 1500 N N . GLY A 1 202 ? 5.352 -16.016 -4.543 1 98.44 202 GLY A N 1
ATOM 1501 C CA . GLY A 1 202 ? 5.941 -14.891 -5.254 1 98.44 202 GLY A CA 1
ATOM 1502 C C . GLY A 1 202 ? 7.047 -14.211 -4.473 1 98.44 202 GLY A C 1
ATOM 1503 O O . GLY A 1 202 ? 8.102 -13.891 -5.027 1 98.44 202 GLY A O 1
ATOM 1504 N N . GLY A 1 203 ? 6.801 -13.961 -3.189 1 98.31 203 GLY A N 1
ATOM 1505 C CA . GLY A 1 203 ? 7.832 -13.414 -2.324 1 98.31 203 GLY A CA 1
ATOM 1506 C C . GLY A 1 203 ? 9.039 -14.32 -2.186 1 98.31 203 GLY A C 1
ATOM 1507 O O . GLY A 1 203 ? 10.18 -13.852 -2.207 1 98.31 203 GLY A O 1
ATOM 1508 N N . ALA A 1 204 ? 8.742 -15.594 -2.045 1 98.12 204 ALA A N 1
ATOM 1509 C CA . ALA A 1 204 ? 9.82 -16.578 -1.937 1 98.12 204 ALA A CA 1
ATOM 1510 C C . ALA A 1 204 ? 10.68 -16.594 -3.197 1 98.12 204 ALA A C 1
ATOM 1512 O O . ALA A 1 204 ? 11.906 -16.688 -3.115 1 98.12 204 ALA A O 1
ATOM 1513 N N . TYR A 1 205 ? 10.055 -16.547 -4.305 1 96.69 205 TYR A N 1
ATOM 1514 C CA . TYR A 1 205 ? 10.773 -16.484 -5.57 1 96.69 205 TYR A CA 1
ATOM 1515 C C . TYR A 1 205 ? 11.68 -15.258 -5.617 1 96.69 205 TYR A C 1
ATOM 1517 O O . TYR A 1 205 ? 12.844 -15.352 -6.031 1 96.69 205 TYR A O 1
ATOM 1525 N N . LEU A 1 206 ? 11.172 -14.148 -5.227 1 93.69 206 LEU A N 1
ATOM 1526 C CA . LEU A 1 206 ? 11.938 -12.906 -5.215 1 93.69 206 LEU A CA 1
ATOM 1527 C C . LEU A 1 206 ? 13.195 -13.047 -4.375 1 93.69 206 LEU A C 1
ATOM 1529 O O . LEU A 1 206 ? 14.281 -12.648 -4.805 1 93.69 206 LEU A O 1
ATOM 1533 N N . ALA A 1 207 ? 13.094 -13.664 -3.242 1 94.5 207 ALA A N 1
ATOM 1534 C CA . ALA A 1 207 ? 14.195 -13.719 -2.285 1 94.5 207 ALA A CA 1
ATOM 1535 C C . ALA A 1 207 ? 15.172 -14.844 -2.639 1 94.5 207 ALA A C 1
ATOM 1537 O O . ALA A 1 207 ? 16.391 -14.641 -2.631 1 94.5 207 ALA A O 1
ATOM 1538 N N . THR A 1 208 ? 14.656 -16.016 -3.006 1 93.12 208 THR A N 1
ATOM 1539 C CA . THR A 1 208 ? 15.523 -17.172 -3.129 1 93.12 208 THR A CA 1
ATOM 1540 C C . THR A 1 208 ? 15.914 -17.406 -4.586 1 93.12 208 THR A C 1
ATOM 1542 O O . THR A 1 208 ? 16.906 -18.078 -4.871 1 93.12 208 THR A O 1
ATOM 1545 N N . ALA A 1 209 ? 15.117 -16.953 -5.512 1 89.44 209 ALA A N 1
ATOM 1546 C CA . ALA A 1 209 ? 15.43 -17.203 -6.914 1 89.44 209 ALA A CA 1
ATOM 1547 C C . ALA A 1 209 ? 16.062 -15.969 -7.559 1 89.44 209 ALA A C 1
ATOM 1549 O O . ALA A 1 209 ? 17.109 -16.078 -8.219 1 89.44 209 ALA A O 1
ATOM 1550 N N . GLU A 1 210 ? 15.539 -14.82 -7.273 1 85.38 210 GLU A N 1
ATOM 1551 C CA . GLU A 1 210 ? 16 -13.609 -7.953 1 85.38 210 GLU A CA 1
ATOM 1552 C C . GLU A 1 210 ? 17.219 -13.016 -7.246 1 85.38 210 GLU A C 1
ATOM 1554 O O . GLU A 1 210 ? 18.203 -12.664 -7.895 1 85.38 210 GLU A O 1
ATOM 1559 N N . VAL A 1 211 ? 17.156 -12.914 -5.949 1 83.75 211 VAL A N 1
ATOM 1560 C CA . VAL A 1 211 ? 18.172 -12.156 -5.238 1 83.75 211 VAL A CA 1
ATOM 1561 C C . VAL A 1 211 ? 19.109 -13.109 -4.496 1 83.75 211 VAL A C 1
ATOM 1563 O O . VAL A 1 211 ? 20.328 -12.898 -4.469 1 83.75 211 VAL A O 1
ATOM 1566 N N . GLY A 1 212 ? 18.578 -14.164 -3.91 1 86.81 212 GLY A N 1
ATOM 1567 C CA . GLY A 1 212 ? 19.375 -15.125 -3.168 1 86.81 212 GLY A CA 1
ATOM 1568 C C . GLY A 1 212 ? 19.531 -14.766 -1.703 1 86.81 212 GLY A C 1
ATOM 1569 O O . GLY A 1 212 ? 20.25 -15.445 -0.964 1 86.81 212 GLY A O 1
ATOM 1570 N N . SER A 1 213 ? 18.938 -13.688 -1.284 1 88.88 213 SER A N 1
ATOM 1571 C CA . SER A 1 213 ? 18.984 -13.227 0.099 1 88.88 213 SER A CA 1
ATOM 1572 C C . SER A 1 213 ? 17.766 -12.352 0.422 1 88.88 213 SER A C 1
ATOM 1574 O O . SER A 1 213 ? 17 -12.008 -0.47 1 88.88 213 SER A O 1
ATOM 1576 N N . PHE A 1 214 ? 17.562 -12.164 1.693 1 91.06 214 PHE A N 1
ATOM 1577 C CA . PHE A 1 214 ? 16.484 -11.297 2.139 1 91.06 214 PHE A CA 1
ATOM 1578 C C . PHE A 1 214 ? 17.016 -9.914 2.488 1 91.06 214 PHE A C 1
ATOM 1580 O O . PHE A 1 214 ? 18.047 -9.781 3.158 1 91.06 214 PHE A O 1
ATOM 1587 N N . ASN A 1 215 ? 16.406 -8.961 1.895 1 81.88 215 ASN A N 1
ATOM 1588 C CA . ASN A 1 215 ? 16.641 -7.566 2.268 1 81.88 215 ASN A CA 1
ATOM 1589 C C . ASN A 1 215 ? 15.398 -6.941 2.9 1 81.88 215 ASN A C 1
ATOM 1591 O O . ASN A 1 215 ? 14.273 -7.277 2.527 1 81.88 215 ASN A O 1
ATOM 1595 N N . MET A 1 216 ? 15.641 -6.113 3.809 1 79.06 216 MET A N 1
ATOM 1596 C CA . MET A 1 216 ? 14.531 -5.449 4.492 1 79.06 216 MET A CA 1
ATOM 1597 C C . MET A 1 216 ? 13.602 -4.777 3.49 1 79.06 216 MET A C 1
ATOM 1599 O O . MET A 1 216 ? 14.047 -4.043 2.611 1 79.06 216 MET A O 1
ATOM 1603 N N . ASN A 1 217 ? 12.32 -5 3.635 1 80.69 217 ASN A N 1
ATOM 1604 C CA . ASN A 1 217 ? 11.273 -4.418 2.805 1 80.69 217 ASN A CA 1
ATOM 1605 C C . ASN A 1 217 ? 11.547 -4.629 1.318 1 80.69 217 ASN A C 1
ATOM 1607 O O . ASN A 1 217 ? 11.297 -3.742 0.503 1 80.69 217 ASN A O 1
ATOM 1611 N N . MET A 1 218 ? 12.094 -5.758 1.002 1 85 218 MET A N 1
ATOM 1612 C CA . MET A 1 218 ? 12.547 -5.988 -0.365 1 85 218 MET A CA 1
ATOM 1613 C C . MET A 1 218 ? 11.375 -6.027 -1.334 1 85 218 MET A C 1
ATOM 1615 O O . MET A 1 218 ? 11.555 -5.875 -2.543 1 85 218 MET A O 1
ATOM 1619 N N . THR A 1 219 ? 10.156 -6.352 -0.825 1 89.31 219 THR A N 1
ATOM 1620 C CA . THR A 1 219 ? 9.008 -6.293 -1.72 1 89.31 219 THR A CA 1
ATOM 1621 C C . THR A 1 219 ? 8.719 -4.852 -2.131 1 89.31 219 THR A C 1
ATOM 1623 O O . THR A 1 219 ? 8.258 -4.598 -3.248 1 89.31 219 THR A O 1
ATOM 1626 N N . ALA A 1 220 ? 8.93 -3.92 -1.191 1 81.12 220 ALA A N 1
ATOM 1627 C CA . ALA A 1 220 ? 8.953 -2.488 -1.475 1 81.12 220 ALA A CA 1
ATOM 1628 C C . ALA A 1 220 ? 7.711 -2.061 -2.25 1 81.12 220 ALA A C 1
ATOM 1630 O O . ALA A 1 220 ? 7.812 -1.348 -3.254 1 81.12 220 ALA A O 1
ATOM 1631 N N . GLY A 1 221 ? 6.52 -2.553 -1.904 1 82.62 221 GLY A N 1
ATOM 1632 C CA . GLY A 1 221 ? 5.285 -2.088 -2.512 1 82.62 221 GLY A CA 1
ATOM 1633 C C . GLY A 1 221 ? 4.824 -2.955 -3.668 1 82.62 221 GLY A C 1
ATOM 1634 O O . GLY A 1 221 ? 3.75 -2.732 -4.23 1 82.62 221 GLY A O 1
ATOM 1635 N N . ARG A 1 222 ? 5.559 -3.961 -4.031 1 88.75 222 ARG A N 1
ATOM 1636 C CA . ARG A 1 222 ? 5.199 -4.832 -5.148 1 88.75 222 ARG A CA 1
ATOM 1637 C C . ARG A 1 222 ? 3.834 -5.473 -4.926 1 88.75 222 ARG A C 1
ATOM 1639 O O . ARG A 1 222 ? 3.094 -5.711 -5.883 1 88.75 222 ARG A O 1
ATOM 1646 N N . GLY A 1 223 ? 3.518 -5.742 -3.699 1 92.44 223 GLY A N 1
ATOM 1647 C CA . GLY A 1 223 ? 2.191 -6.266 -3.412 1 92.44 223 GLY A CA 1
ATOM 1648 C C . GLY A 1 223 ? 1.074 -5.344 -3.859 1 92.44 223 GLY A C 1
ATOM 1649 O O . GLY A 1 223 ? 0.046 -5.801 -4.363 1 92.44 223 GLY A O 1
ATOM 1650 N N . PHE A 1 224 ? 1.242 -4.113 -3.666 1 87.69 224 PHE A N 1
ATOM 1651 C CA . PHE A 1 224 ? 0.241 -3.139 -4.082 1 87.69 224 PHE A CA 1
ATOM 1652 C C . PHE A 1 224 ? 0.204 -3.016 -5.598 1 87.69 224 PHE A C 1
ATOM 1654 O O . PHE A 1 224 ? -0.855 -2.773 -6.184 1 87.69 224 PHE A O 1
ATOM 1661 N N . ILE A 1 225 ? 1.346 -3.201 -6.184 1 85.31 225 ILE A N 1
ATOM 1662 C CA . ILE A 1 225 ? 1.405 -3.211 -7.641 1 85.31 225 ILE A CA 1
ATOM 1663 C C . ILE A 1 225 ? 0.588 -4.379 -8.188 1 85.31 225 ILE A C 1
ATOM 1665 O O . ILE A 1 225 ? -0.085 -4.254 -9.211 1 85.31 225 ILE A O 1
ATOM 1669 N N . VAL A 1 226 ? 0.704 -5.449 -7.523 1 93.62 226 VAL A N 1
ATOM 1670 C CA . VAL A 1 226 ? -0.054 -6.641 -7.898 1 93.62 226 VAL A CA 1
ATOM 1671 C C . VAL A 1 226 ? -1.55 -6.336 -7.855 1 93.62 226 VAL A C 1
ATOM 1673 O O . VAL A 1 226 ? -2.291 -6.707 -8.773 1 93.62 226 VAL A O 1
ATOM 1676 N N . ILE A 1 227 ? -1.997 -5.676 -6.801 1 91.56 227 ILE A N 1
ATOM 1677 C CA . ILE A 1 227 ? -3.406 -5.312 -6.691 1 91.56 227 ILE A CA 1
ATOM 1678 C C . ILE A 1 227 ? -3.789 -4.383 -7.844 1 91.56 227 ILE A C 1
ATOM 1680 O O . ILE A 1 227 ? -4.824 -4.57 -8.484 1 91.56 227 ILE A O 1
ATOM 1684 N N . ALA A 1 228 ? -2.934 -3.443 -8.125 1 85.44 228 ALA A N 1
ATOM 1685 C CA . ALA A 1 228 ? -3.174 -2.51 -9.219 1 85.44 228 ALA A CA 1
ATOM 1686 C C . ALA A 1 228 ? -3.254 -3.244 -10.555 1 85.44 228 ALA A C 1
ATOM 1688 O O . ALA A 1 228 ? -4.066 -2.896 -11.414 1 85.44 228 ALA A O 1
ATOM 1689 N N . ALA A 1 229 ? -2.404 -4.23 -10.719 1 88.31 229 ALA A N 1
ATOM 1690 C CA . ALA A 1 229 ? -2.393 -5 -11.961 1 88.31 229 ALA A CA 1
ATOM 1691 C C . ALA A 1 229 ? -3.723 -5.715 -12.18 1 88.31 229 ALA A C 1
ATOM 1693 O O . ALA A 1 229 ? -4.211 -5.812 -13.305 1 88.31 229 ALA A O 1
ATOM 1694 N N . VAL A 1 230 ? -4.301 -6.234 -11.102 1 90.81 230 VAL A N 1
ATOM 1695 C CA . VAL A 1 230 ? -5.59 -6.91 -11.211 1 90.81 230 VAL A CA 1
ATOM 1696 C C . VAL A 1 230 ? -6.668 -5.902 -11.602 1 90.81 230 VAL A C 1
ATOM 1698 O O . VAL A 1 230 ? -7.523 -6.191 -12.445 1 90.81 230 VAL A O 1
ATOM 1701 N N . ILE A 1 231 ? -6.602 -4.762 -10.969 1 83.62 231 ILE A N 1
ATOM 1702 C CA . ILE A 1 231 ? -7.57 -3.711 -11.266 1 83.62 231 ILE A CA 1
ATOM 1703 C C . ILE A 1 231 ? -7.418 -3.268 -12.719 1 83.62 231 ILE A C 1
ATOM 1705 O O . ILE A 1 231 ? -8.398 -3.209 -13.461 1 83.62 231 ILE A O 1
ATOM 1709 N N . PHE A 1 232 ? -6.184 -3.109 -13.07 1 80.94 232 PHE A N 1
ATOM 1710 C CA . PHE A 1 232 ? -5.898 -2.66 -14.43 1 80.94 232 PHE A CA 1
ATOM 1711 C C . PHE A 1 232 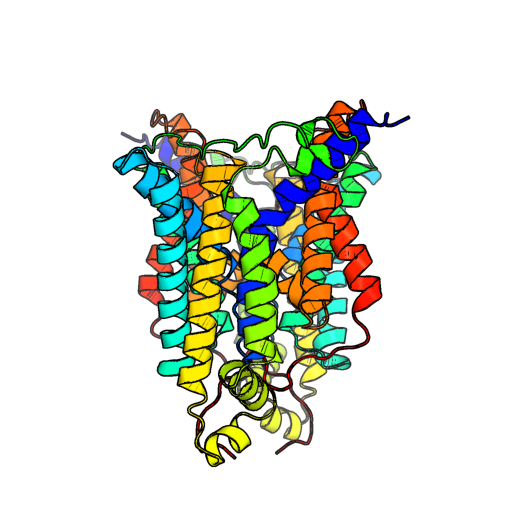? -6.301 -3.725 -15.445 1 80.94 232 PHE A C 1
ATOM 1713 O O . PHE A 1 232 ? -6.676 -3.402 -16.578 1 80.94 232 PHE A O 1
ATOM 1720 N N . GLY A 1 233 ? -6.129 -4.91 -15.078 1 87.12 233 GLY A N 1
ATOM 1721 C CA . GLY A 1 233 ? -6.496 -6.02 -15.945 1 87.12 233 GLY A CA 1
ATOM 1722 C C . GLY A 1 233 ? -7.996 -6.254 -16.016 1 87.12 233 GLY A C 1
ATOM 1723 O O . GLY A 1 233 ? -8.453 -7.211 -16.641 1 87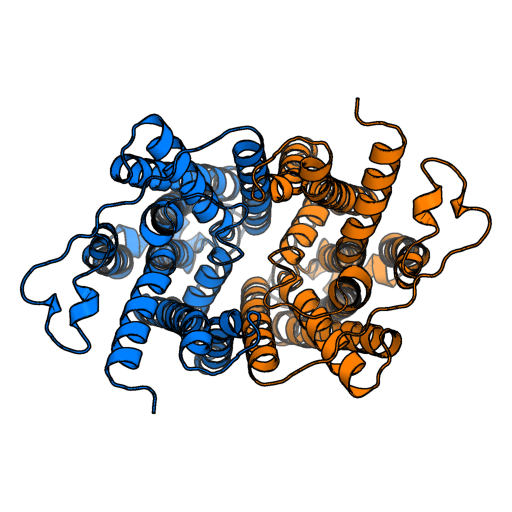.12 233 GLY A O 1
ATOM 1724 N N . ALA A 1 234 ? -8.805 -5.348 -15.32 1 87.12 234 ALA A N 1
ATOM 1725 C CA . ALA A 1 234 ? -10.266 -5.414 -15.305 1 87.12 234 ALA A CA 1
ATOM 1726 C C . ALA A 1 234 ? -10.742 -6.75 -14.758 1 87.12 234 ALA A C 1
ATOM 1728 O O . ALA A 1 234 ? -11.719 -7.32 -15.25 1 87.12 234 ALA A O 1
ATOM 1729 N N . TRP A 1 235 ? -10 -7.344 -13.883 1 89.62 235 TRP A N 1
ATOM 1730 C CA . TRP A 1 235 ? -10.344 -8.57 -13.172 1 89.62 235 TRP A CA 1
ATOM 1731 C C . TRP A 1 235 ? -10.43 -9.75 -14.141 1 89.62 235 TRP A C 1
ATOM 1733 O O . TRP A 1 235 ? -11.234 -10.664 -13.953 1 89.62 235 TRP A O 1
ATOM 1743 N N . ARG A 1 236 ? -9.711 -9.609 -15.227 1 92.5 236 ARG A N 1
ATOM 1744 C CA . ARG A 1 236 ? -9.414 -10.742 -16.094 1 92.5 236 ARG A CA 1
ATOM 1745 C C . ARG A 1 236 ? -7.973 -11.211 -15.922 1 92.5 236 ARG A C 1
ATOM 1747 O O . ARG A 1 236 ? -7.062 -10.391 -15.797 1 92.5 236 ARG A O 1
ATOM 1754 N N . LEU A 1 237 ? -7.809 -12.445 -15.922 1 96.38 237 LEU A N 1
ATOM 1755 C CA . LEU A 1 237 ? -6.477 -12.969 -15.633 1 96.38 237 LEU A CA 1
ATOM 1756 C C . LEU A 1 237 ? -5.484 -12.547 -16.719 1 96.38 237 LEU A C 1
ATOM 1758 O O . LEU A 1 237 ? -4.348 -12.18 -16.406 1 96.38 237 LEU A O 1
ATOM 1762 N N . LYS A 1 238 ? -5.902 -12.617 -17.984 1 95.06 238 LYS A N 1
ATOM 1763 C CA . LYS A 1 238 ? -5.031 -12.219 -19.078 1 95.06 238 LYS A CA 1
ATOM 1764 C C . LYS A 1 238 ? -4.582 -10.766 -18.922 1 95.06 238 LYS A C 1
ATOM 1766 O O . LYS A 1 238 ? -3.404 -10.453 -19.109 1 95.06 238 LYS A O 1
ATOM 1771 N N . GLY A 1 239 ? -5.539 -9.914 -18.688 1 91.88 239 GLY A N 1
ATOM 1772 C CA . GLY A 1 239 ? -5.203 -8.516 -18.453 1 91.88 239 GLY A CA 1
ATOM 1773 C C . GLY A 1 239 ? -4.277 -8.312 -17.266 1 91.88 239 GLY A C 1
ATOM 1774 O O . GLY A 1 239 ? -3.379 -7.469 -17.312 1 91.88 239 GLY A O 1
ATOM 1775 N N . THR A 1 240 ? -4.531 -9.055 -16.219 1 93.56 240 THR A N 1
ATOM 1776 C CA . THR A 1 240 ? -3.709 -8.992 -15.016 1 93.56 240 THR A CA 1
ATOM 1777 C C . THR A 1 240 ? -2.268 -9.383 -15.328 1 93.56 240 THR A C 1
ATOM 1779 O O . THR A 1 240 ? -1.328 -8.719 -14.883 1 93.56 240 THR A O 1
ATOM 1782 N N . MET A 1 241 ? -2.113 -10.43 -16.109 1 95.56 241 MET A N 1
ATOM 1783 C CA . MET A 1 241 ? -0.777 -10.883 -16.484 1 95.56 241 MET A CA 1
ATOM 1784 C C . MET A 1 241 ? -0.072 -9.844 -17.359 1 95.56 241 MET A C 1
ATOM 1786 O O . MET A 1 241 ? 1.131 -9.625 -17.203 1 95.56 241 MET A O 1
ATOM 1790 N N . ILE A 1 242 ? -0.785 -9.211 -18.203 1 91.31 242 ILE A N 1
ATOM 1791 C CA . ILE A 1 242 ? -0.221 -8.148 -19.031 1 91.31 242 ILE A CA 1
ATOM 1792 C C . ILE A 1 242 ? 0.232 -6.992 -18.141 1 91.31 242 ILE A C 1
ATOM 1794 O O . ILE A 1 242 ? 1.299 -6.414 -18.359 1 91.31 242 ILE A O 1
ATOM 1798 N N . GLY A 1 243 ? -0.635 -6.703 -17.156 1 87.62 243 GLY A N 1
ATOM 1799 C CA . GLY A 1 243 ? -0.231 -5.684 -16.203 1 87.62 243 GLY A CA 1
ATOM 1800 C C . GLY A 1 243 ? 1.069 -6.016 -15.492 1 87.62 243 GLY A C 1
ATOM 1801 O O . GLY A 1 243 ? 1.95 -5.16 -15.375 1 87.62 243 GLY A O 1
ATOM 1802 N N . CYS A 1 244 ? 1.199 -7.238 -15.031 1 92.19 244 CYS A N 1
ATOM 1803 C CA . CYS A 1 244 ? 2.426 -7.672 -14.367 1 92.19 244 CYS A CA 1
ATOM 1804 C C . CYS A 1 244 ? 3.615 -7.582 -15.312 1 92.19 244 CYS A C 1
ATOM 1806 O O . CYS A 1 244 ? 4.707 -7.176 -14.906 1 92.19 244 CYS A O 1
ATOM 1808 N N . LEU A 1 245 ? 3.441 -7.938 -16.562 1 89.75 245 LEU A N 1
ATOM 1809 C CA . LEU A 1 245 ? 4.504 -7.902 -17.562 1 89.75 245 LEU A CA 1
ATOM 1810 C C . LEU A 1 245 ? 4.969 -6.473 -17.812 1 89.75 245 LEU A C 1
ATOM 1812 O O . LEU A 1 245 ? 6.164 -6.227 -18.016 1 89.75 245 LEU A O 1
ATOM 1816 N N . VAL A 1 246 ? 4.047 -5.633 -17.859 1 84.31 246 VAL A N 1
ATOM 1817 C CA . VAL A 1 246 ? 4.379 -4.23 -18.078 1 84.31 246 VAL A CA 1
ATOM 1818 C C . VAL A 1 246 ? 5.262 -3.725 -16.938 1 84.31 246 VAL A C 1
ATOM 1820 O O . VAL A 1 246 ? 6.27 -3.051 -17.188 1 84.31 246 VAL A O 1
ATOM 1823 N N . PHE A 1 247 ? 4.914 -4.121 -15.75 1 82.69 247 PHE A N 1
ATOM 1824 C CA . PHE A 1 247 ? 5.695 -3.68 -14.602 1 82.69 247 PHE A CA 1
ATOM 1825 C C . PHE A 1 247 ? 7.066 -4.344 -14.594 1 82.69 247 PHE A C 1
ATOM 1827 O O . PHE A 1 247 ? 8.07 -3.701 -14.266 1 82.69 247 PHE A O 1
ATOM 1834 N N . GLY A 1 248 ? 7.078 -5.672 -14.891 1 84.31 248 GLY A N 1
ATOM 1835 C CA . GLY A 1 248 ? 8.359 -6.352 -15 1 84.31 248 GLY A CA 1
ATOM 1836 C C . GLY A 1 248 ? 9.258 -5.762 -16.062 1 84.31 248 GLY A C 1
ATOM 1837 O O . GLY A 1 248 ? 10.469 -5.645 -15.867 1 84.31 248 GLY A O 1
ATOM 1838 N N . PHE A 1 249 ? 8.695 -5.402 -17.156 1 83.31 249 PHE A N 1
ATOM 1839 C CA . PHE A 1 249 ? 9.43 -4.781 -18.25 1 83.31 249 PHE A CA 1
ATOM 1840 C C . PHE A 1 249 ? 9.977 -3.422 -17.844 1 83.31 249 PHE A C 1
ATOM 1842 O O . PHE A 1 249 ? 11.117 -3.082 -18.156 1 83.31 249 PHE A O 1
ATOM 1849 N N . ALA A 1 250 ? 9.172 -2.738 -17.188 1 76.94 250 ALA A N 1
ATOM 1850 C CA . ALA A 1 250 ? 9.602 -1.429 -16.719 1 76.94 250 ALA A CA 1
ATOM 1851 C C . ALA A 1 250 ? 10.781 -1.559 -15.758 1 76.94 250 ALA A C 1
ATOM 1853 O O . ALA A 1 250 ? 11.734 -0.775 -15.82 1 76.94 250 ALA A O 1
ATOM 1854 N N . ASP A 1 251 ? 10.688 -2.488 -14.883 1 77.94 251 ASP A N 1
ATOM 1855 C CA . ASP A 1 251 ? 11.781 -2.734 -13.945 1 77.94 251 ASP A CA 1
ATOM 1856 C C . ASP A 1 251 ? 13.047 -3.16 -14.672 1 77.94 251 ASP A C 1
ATOM 1858 O O . ASP A 1 251 ? 14.156 -2.76 -14.297 1 77.94 251 ASP A O 1
ATOM 1862 N N . ALA A 1 252 ? 12.867 -4.023 -15.688 1 80.38 252 ALA A N 1
ATOM 1863 C CA . ALA A 1 252 ? 14.008 -4.48 -16.469 1 80.38 252 ALA A CA 1
ATOM 1864 C C . ALA A 1 252 ? 14.672 -3.318 -17.203 1 80.38 252 ALA A C 1
ATOM 1866 O O . ALA A 1 252 ? 15.906 -3.246 -17.281 1 80.38 252 ALA A O 1
ATOM 1867 N N . LEU A 1 253 ? 13.906 -2.473 -17.734 1 73.81 253 LEU A N 1
ATOM 1868 C CA . LEU A 1 253 ? 14.422 -1.307 -18.438 1 73.81 253 LEU A CA 1
ATOM 1869 C C . LEU A 1 253 ? 15.195 -0.397 -17.484 1 73.81 253 LEU A C 1
ATOM 1871 O O . LEU A 1 253 ? 16.234 0.156 -17.859 1 73.81 253 LEU A O 1
ATOM 1875 N N . ARG A 1 254 ? 14.672 -0.338 -16.281 1 70.62 254 ARG A N 1
ATOM 1876 C CA . ARG A 1 254 ? 15.336 0.466 -15.266 1 70.62 254 ARG A CA 1
ATOM 1877 C C . ARG A 1 254 ? 16.734 -0.058 -14.977 1 70.62 254 ARG A C 1
ATOM 1879 O O . ARG A 1 254 ? 17.672 0.723 -14.836 1 70.62 254 ARG A O 1
ATOM 1886 N N . LEU A 1 255 ? 16.844 -1.296 -14.992 1 68.62 255 LEU A N 1
ATOM 1887 C CA . LEU A 1 255 ? 18.125 -1.925 -14.664 1 68.62 255 LEU A CA 1
ATOM 1888 C C . LEU A 1 255 ? 19.078 -1.884 -15.852 1 68.62 255 LEU A C 1
ATOM 1890 O O . LEU A 1 255 ? 20.297 -1.836 -15.672 1 68.62 255 LEU A O 1
ATOM 1894 N N . ALA A 1 256 ? 18.547 -1.881 -17.062 1 70.44 256 ALA A N 1
ATOM 1895 C CA . ALA A 1 256 ? 19.359 -1.993 -18.266 1 70.44 256 ALA A CA 1
ATOM 1896 C C . ALA A 1 256 ? 19.844 -0.623 -18.734 1 70.44 256 ALA A C 1
ATOM 1898 O O . ALA A 1 256 ? 20.891 -0.512 -19.375 1 70.44 256 ALA A O 1
ATOM 1899 N N . LEU A 1 257 ? 19.156 0.371 -18.438 1 68.75 257 LEU A N 1
ATOM 1900 C CA . LEU A 1 257 ? 19.422 1.687 -19.016 1 68.75 257 LEU A CA 1
ATOM 1901 C C . LEU A 1 257 ? 20.812 2.182 -18.641 1 68.75 257 LEU A C 1
ATOM 1903 O O . LEU A 1 257 ? 21.547 2.691 -19.484 1 68.75 257 LEU A O 1
ATOM 1907 N N . PRO A 1 258 ? 21.219 1.919 -17.344 1 62.53 258 PRO A N 1
ATOM 1908 C CA . PRO A 1 258 ? 22.578 2.35 -17.062 1 62.53 258 PRO A CA 1
ATOM 1909 C C . PRO A 1 258 ? 23.625 1.614 -17.906 1 62.53 258 PRO A C 1
ATOM 1911 O O . PRO A 1 258 ? 24.609 2.213 -18.344 1 62.53 258 PRO A O 1
ATOM 1914 N N . ALA A 1 259 ? 23.422 0.404 -18.125 1 59.69 259 ALA A N 1
ATOM 1915 C CA . ALA A 1 259 ? 24.359 -0.406 -18.891 1 59.69 259 ALA A CA 1
ATOM 1916 C C . ALA A 1 259 ? 24.375 0.024 -20.359 1 59.69 259 ALA A C 1
ATOM 1918 O O . ALA A 1 259 ? 25.375 -0.169 -21.062 1 59.69 259 ALA A O 1
ATOM 1919 N N . LEU A 1 260 ? 23.344 0.589 -20.875 1 60.38 260 LEU A N 1
ATOM 1920 C CA . LEU A 1 260 ? 23.266 1.023 -22.266 1 60.38 260 LEU A CA 1
ATOM 1921 C C . LEU A 1 260 ? 23.875 2.412 -22.438 1 60.38 260 LEU A C 1
ATOM 1923 O O . LEU A 1 260 ? 23.859 2.971 -23.531 1 60.38 260 LEU A O 1
ATOM 1927 N N . GLY A 1 261 ? 24.641 2.82 -21.422 1 57.47 261 GLY A N 1
ATOM 1928 C CA . GLY A 1 261 ? 25.328 4.098 -21.516 1 57.47 261 GLY A CA 1
ATOM 1929 C C . GLY A 1 261 ? 24.469 5.273 -21.094 1 57.47 261 GLY A C 1
ATOM 1930 O O . GLY A 1 261 ? 24.891 6.426 -21.188 1 57.47 261 GLY A O 1
ATOM 1931 N N . PHE A 1 262 ? 23.219 5.012 -21.047 1 52.12 262 PHE A N 1
ATOM 1932 C CA . PHE A 1 262 ? 22.391 6.113 -20.578 1 52.12 262 PHE A CA 1
ATOM 1933 C C . PHE A 1 262 ? 22.625 6.371 -19.094 1 52.12 262 PHE A C 1
ATOM 1935 O O . PHE A 1 262 ? 22.5 5.457 -18.266 1 52.12 262 PHE A O 1
ATOM 1942 N N . GLU A 1 263 ? 23.75 6.945 -18.812 1 45.97 263 GLU A N 1
ATOM 1943 C CA . GLU A 1 263 ? 24.109 7.293 -17.438 1 45.97 263 GLU A CA 1
ATOM 1944 C C . GLU A 1 263 ? 22.875 7.719 -16.641 1 45.97 263 GLU A C 1
ATOM 1946 O O . GLU A 1 263 ? 22.422 8.867 -16.75 1 45.97 263 GLU A O 1
ATOM 1951 N N . LEU A 1 264 ? 21.859 6.984 -16.875 1 42.44 264 LEU A N 1
ATOM 1952 C CA . LEU A 1 264 ? 20.75 7.414 -16.047 1 42.44 264 LEU A CA 1
ATOM 1953 C C . LEU A 1 264 ? 21.141 7.434 -14.57 1 42.44 264 LEU A C 1
ATOM 1955 O O . LEU A 1 264 ? 21.906 6.582 -14.117 1 42.44 264 LEU A O 1
ATOM 1959 N N . ASN A 1 265 ? 21.406 8.555 -14.141 1 40.53 265 ASN A N 1
ATOM 1960 C CA . ASN A 1 265 ? 21.625 8.586 -12.695 1 40.53 265 ASN A CA 1
ATOM 1961 C C . ASN A 1 265 ? 20.969 7.406 -12 1 40.53 265 ASN A C 1
ATOM 1963 O O . ASN A 1 265 ? 19.891 6.957 -12.414 1 40.53 265 ASN A O 1
ATOM 1967 N N . SER A 1 266 ? 21.766 6.512 -11.391 1 40.62 266 SER A N 1
ATOM 1968 C CA . SER A 1 266 ? 21.391 5.32 -10.641 1 40.62 266 SER A CA 1
ATOM 1969 C C . SER A 1 266 ? 19.922 5.348 -10.25 1 40.62 266 SER A C 1
ATOM 1971 O O . SER A 1 266 ? 19.297 4.297 -10.086 1 40.62 266 SER A O 1
ATOM 1973 N N . GLN A 1 267 ? 19.406 6.512 -10 1 36.94 267 GLN A N 1
ATOM 1974 C CA . GLN A 1 267 ? 18.062 6.684 -9.469 1 36.94 267 GLN A CA 1
ATOM 1975 C C . GLN A 1 267 ? 17 6.484 -10.555 1 36.94 267 GLN A C 1
ATOM 1977 O O . GLN A 1 267 ? 15.812 6.379 -10.266 1 36.94 267 GLN A O 1
ATOM 1982 N N . LEU A 1 268 ? 17.406 6.684 -11.867 1 39.25 268 LEU A N 1
ATOM 1983 C CA . LEU A 1 268 ? 16.531 6.691 -13.031 1 39.25 268 LEU A CA 1
ATOM 1984 C C . LEU A 1 268 ? 15.961 5.301 -13.297 1 39.25 268 LEU A C 1
ATOM 1986 O O . LEU A 1 268 ? 14.836 5.164 -13.789 1 39.25 268 LEU A O 1
ATOM 1990 N N . LEU A 1 269 ? 16.859 4.312 -13.164 1 42.12 269 LEU A N 1
ATOM 1991 C CA . LEU A 1 269 ? 16.562 2.953 -13.602 1 42.12 269 LEU A CA 1
ATOM 1992 C C . LEU A 1 269 ? 15.281 2.434 -12.961 1 42.12 269 LEU A C 1
ATOM 1994 O O . LEU A 1 269 ? 14.648 1.519 -13.484 1 42.12 269 LEU A O 1
ATOM 1998 N N . VAL A 1 270 ? 14.953 2.963 -11.812 1 40.28 270 VAL A N 1
ATOM 1999 C CA . VAL A 1 270 ? 13.867 2.346 -11.062 1 40.28 270 VAL A CA 1
ATOM 2000 C C . VAL A 1 270 ? 12.523 2.799 -11.625 1 40.28 270 VAL A C 1
ATOM 2002 O O . VAL A 1 270 ? 11.484 2.211 -11.32 1 40.28 270 VAL A O 1
ATOM 2005 N N . ALA A 1 271 ? 12.578 3.846 -12.586 1 39.09 271 ALA A N 1
ATOM 2006 C CA . ALA A 1 271 ? 11.328 4.551 -12.867 1 39.09 271 ALA A CA 1
ATOM 2007 C C . ALA A 1 271 ? 10.531 3.844 -13.961 1 39.09 271 ALA A C 1
ATOM 2009 O O . ALA A 1 271 ? 9.32 4.031 -14.07 1 39.09 271 ALA A O 1
ATOM 2010 N N . ALA A 1 272 ? 11.164 3.023 -14.852 1 44.31 272 ALA A N 1
ATOM 2011 C CA . ALA A 1 272 ? 10.484 2.551 -16.047 1 44.31 272 ALA A CA 1
ATOM 2012 C C . ALA A 1 272 ? 9.258 1.713 -15.703 1 44.31 272 ALA A C 1
ATOM 2014 O O . ALA A 1 272 ? 8.188 1.88 -16.297 1 44.31 272 ALA A O 1
ATOM 2015 N N . PRO A 1 273 ? 9.375 0.824 -14.828 1 44.22 273 PRO A N 1
ATOM 2016 C CA . PRO A 1 273 ? 8.203 -0.026 -14.609 1 44.22 273 PRO A CA 1
ATOM 2017 C C . PRO A 1 273 ? 6.965 0.77 -14.188 1 44.22 273 PRO A C 1
ATOM 2019 O O . PRO A 1 273 ? 5.848 0.442 -14.594 1 44.22 273 PRO A O 1
ATOM 2022 N N . TYR A 1 274 ? 7.188 1.904 -13.445 1 44.91 274 TYR A N 1
ATOM 2023 C CA . TYR A 1 274 ? 6.043 2.646 -12.93 1 44.91 274 TYR A CA 1
ATOM 2024 C C . TYR A 1 274 ? 5.375 3.457 -14.031 1 44.91 274 TYR A C 1
ATOM 2026 O O . TYR A 1 274 ? 4.148 3.562 -14.078 1 44.91 274 TYR A O 1
ATOM 2034 N N . LEU A 1 275 ? 6.254 3.977 -15.055 1 46.66 275 LEU A N 1
ATOM 2035 C CA . LEU A 1 275 ? 5.684 4.715 -16.172 1 46.66 275 LEU A CA 1
ATOM 2036 C C . LEU A 1 275 ? 4.672 3.859 -16.938 1 46.66 275 LEU A C 1
ATOM 2038 O O . LEU A 1 275 ? 3.604 4.344 -17.312 1 46.66 275 LEU A O 1
ATOM 2042 N N . MET A 1 276 ? 5.023 2.617 -17.188 1 47.81 276 MET A N 1
ATOM 2043 C CA . MET A 1 276 ? 4.137 1.785 -18 1 47.81 276 MET A CA 1
ATOM 2044 C C . MET A 1 276 ? 2.877 1.419 -17.219 1 47.81 276 MET A C 1
ATOM 2046 O O . MET A 1 276 ? 1.798 1.297 -17.797 1 47.81 276 MET A O 1
ATOM 2050 N N . ALA A 1 277 ? 3.029 1.279 -15.836 1 47.44 277 ALA A N 1
ATOM 2051 C CA . ALA A 1 277 ? 1.817 1.077 -15.047 1 47.44 277 ALA A CA 1
ATOM 2052 C C . ALA A 1 277 ? 0.87 2.266 -15.188 1 47.44 277 ALA A C 1
ATOM 2054 O O . ALA A 1 277 ? -0.344 2.09 -15.312 1 47.44 277 ALA A O 1
ATOM 2055 N N . LEU A 1 278 ? 1.484 3.514 -15.195 1 47.09 278 LEU A N 1
ATOM 2056 C CA . LEU A 1 278 ? 0.694 4.727 -15.383 1 47.09 278 LEU A CA 1
ATOM 2057 C C . LEU A 1 278 ? 0.01 4.719 -16.75 1 47.09 278 LEU A C 1
ATOM 2059 O O . LEU A 1 278 ? -1.175 5.047 -16.859 1 47.09 278 LEU A O 1
ATOM 2063 N N . LEU A 1 279 ? 0.78 4.48 -17.828 1 49.69 279 LEU A N 1
ATOM 2064 C CA . LEU A 1 279 ? 0.203 4.484 -19.172 1 49.69 279 LEU A CA 1
ATOM 2065 C C . LEU A 1 279 ? -0.901 3.441 -19.297 1 49.69 279 LEU A C 1
ATOM 2067 O O . LEU A 1 279 ? -1.945 3.703 -19.891 1 49.69 279 LEU A O 1
ATOM 2071 N N . ALA A 1 280 ? -0.661 2.295 -18.688 1 48.06 280 ALA A N 1
ATOM 2072 C CA . ALA A 1 280 ? -1.674 1.247 -18.766 1 48.06 280 ALA A CA 1
ATOM 2073 C C . ALA A 1 280 ? -2.932 1.637 -18 1 48.06 280 ALA A C 1
ATOM 2075 O O . ALA A 1 280 ? -4.051 1.387 -18.453 1 48.06 280 ALA A O 1
ATOM 2076 N N . MET A 1 281 ? -2.828 2.158 -16.828 1 46.56 281 MET A N 1
ATOM 2077 C CA . MET A 1 281 ? -3.975 2.613 -16.047 1 46.56 281 MET A CA 1
ATOM 2078 C C . MET A 1 281 ? -4.801 3.623 -16.828 1 46.56 281 MET A C 1
ATOM 2080 O O . MET A 1 281 ? -6.035 3.598 -16.781 1 46.56 281 MET A O 1
ATOM 2084 N N . MET A 1 282 ? -4.117 4.609 -17.438 1 47.28 282 MET A N 1
ATOM 2085 C CA . MET A 1 282 ? -4.828 5.621 -18.219 1 47.28 282 MET A CA 1
ATOM 2086 C C . MET A 1 282 ? -5.605 4.98 -19.359 1 47.28 282 MET A C 1
ATOM 2088 O O . MET A 1 282 ? -6.695 5.434 -19.703 1 47.28 282 MET A O 1
ATOM 2092 N N . LEU A 1 283 ? -4.988 4.027 -19.891 1 46.97 283 LEU A N 1
ATOM 2093 C CA . LEU A 1 283 ? -5.621 3.475 -21.078 1 46.97 283 LEU A CA 1
ATOM 2094 C C . LEU A 1 283 ? -6.742 2.514 -20.703 1 46.97 283 LEU A C 1
ATOM 2096 O O . LEU A 1 283 ? -7.723 2.381 -21.438 1 46.97 283 LEU A O 1
ATOM 2100 N N . PHE A 1 284 ? -6.633 1.714 -19.625 1 46.59 284 PHE A N 1
ATOM 2101 C CA . PHE A 1 284 ? -7.574 0.615 -19.438 1 46.59 284 PHE A CA 1
ATOM 2102 C C . PHE A 1 284 ? -8.578 0.933 -18.344 1 46.59 284 PHE A C 1
ATOM 2104 O O . PHE A 1 284 ? -9.352 0.067 -17.922 1 46.59 284 PHE A O 1
ATOM 2111 N N . ALA A 1 285 ? -8.594 1.938 -17.531 1 46.09 285 ALA A N 1
ATOM 2112 C CA . ALA A 1 285 ? -9.547 2.252 -16.469 1 46.09 285 ALA A CA 1
ATOM 2113 C C . ALA A 1 285 ? -10.984 2.162 -16.984 1 46.09 285 ALA A C 1
ATOM 2115 O O . ALA A 1 285 ? -11.922 2.082 -16.188 1 46.09 285 ALA A O 1
ATOM 2116 N N . SER A 1 286 ? -11.297 2.199 -18.156 1 42.28 286 SER A N 1
ATOM 2117 C CA . SER A 1 286 ? -12.695 2.41 -18.516 1 42.28 286 SER A CA 1
ATOM 2118 C C . SER A 1 286 ? -13.516 1.142 -18.297 1 42.28 286 SER A C 1
ATOM 2120 O O . SER A 1 286 ? -14.703 1.212 -17.984 1 42.28 286 SER A O 1
ATOM 2122 N N . LYS A 1 287 ? -13.305 0.019 -18.844 1 47.38 287 LYS A N 1
ATOM 2123 C CA . LYS A 1 287 ? -14.398 -0.948 -18.953 1 47.38 287 LYS A CA 1
ATOM 2124 C C . LYS A 1 287 ? -14.539 -1.763 -17.672 1 47.38 287 LYS A C 1
ATOM 2126 O O . LYS A 1 287 ? -13.82 -2.746 -17.469 1 47.38 287 LYS A O 1
ATOM 2131 N N . THR A 1 288 ? -14.945 -1.244 -16.484 1 53.75 288 THR A N 1
ATOM 2132 C CA . THR A 1 288 ? -14.773 -1.628 -15.086 1 53.75 288 THR A CA 1
ATOM 2133 C C . THR A 1 288 ? -15.648 -2.832 -14.742 1 53.75 288 THR A C 1
ATOM 2135 O O . THR A 1 288 ? -16.875 -2.74 -14.766 1 53.75 288 THR A O 1
ATOM 2138 N N . ARG A 1 289 ? -15.281 -4.102 -15.148 1 54.47 289 ARG A N 1
ATOM 2139 C CA . ARG A 1 289 ? -15.836 -5.348 -14.625 1 54.47 289 ARG A CA 1
ATOM 2140 C C . ARG A 1 289 ? -15.562 -5.48 -13.133 1 54.47 289 ARG A C 1
ATOM 2142 O O . ARG A 1 289 ? -15.297 -6.578 -12.641 1 54.47 289 ARG A O 1
ATOM 2149 N N . GLU A 1 290 ? -15.633 -4.457 -12.367 1 58.19 290 GLU A N 1
ATOM 2150 C CA . GLU A 1 290 ? -15.406 -4.508 -10.93 1 58.19 290 GLU A CA 1
ATOM 2151 C C . GLU A 1 290 ? -16.531 -5.25 -10.219 1 58.19 290 GLU A C 1
ATOM 2153 O O . GLU A 1 290 ? -17.719 -4.957 -10.438 1 58.19 290 GLU A O 1
ATOM 2158 N N . PRO A 1 291 ? -16.141 -6.371 -9.445 1 52.84 291 PRO A N 1
ATOM 2159 C CA . PRO A 1 291 ? -17.203 -7 -8.664 1 52.84 291 PRO A CA 1
ATOM 2160 C C . PRO A 1 291 ? -17.953 -6.008 -7.781 1 52.84 291 PRO A C 1
ATOM 2162 O O . PRO A 1 291 ? -17.328 -5.148 -7.152 1 52.84 291 PRO A O 1
ATOM 2165 N N . ARG A 1 292 ? -19.266 -6.094 -7.664 1 58.69 292 ARG A N 1
ATOM 2166 C CA . ARG A 1 292 ? -20.125 -5.105 -7.02 1 58.69 292 ARG A CA 1
ATOM 2167 C C . ARG A 1 292 ? -19.891 -5.082 -5.512 1 58.69 292 ARG A C 1
ATOM 2169 O O . ARG A 1 292 ? -20.062 -4.043 -4.871 1 58.69 292 ARG A O 1
ATOM 2176 N N . ALA A 1 293 ? -19.422 -6.258 -4.891 1 59.72 293 ALA A N 1
ATOM 2177 C CA . ALA A 1 293 ? -19.297 -6.32 -3.436 1 59.72 293 ALA A CA 1
ATOM 2178 C C . ALA A 1 293 ? -17.844 -6.367 -3.008 1 59.72 293 ALA A C 1
ATOM 2180 O O . ALA A 1 293 ? -17.516 -6.832 -1.912 1 59.72 293 ALA A O 1
ATOM 2181 N N . LEU A 1 294 ? -17.047 -5.879 -3.887 1 54.28 294 LEU A N 1
ATOM 2182 C CA . LEU A 1 294 ? -15.625 -5.898 -3.596 1 54.28 294 LEU A CA 1
ATOM 2183 C C . LEU A 1 294 ? -15.312 -5.074 -2.352 1 54.28 294 LEU A C 1
ATOM 2185 O O . LEU A 1 294 ? -15.68 -3.898 -2.273 1 54.28 294 LEU A O 1
ATOM 2189 N N . GLY A 1 295 ? -14.672 -5.684 -1.322 1 55.75 295 GLY A N 1
ATOM 2190 C CA . GLY A 1 295 ? -14.227 -5.008 -0.114 1 55.75 295 GLY A CA 1
ATOM 2191 C C . GLY A 1 295 ? -15.352 -4.742 0.87 1 55.75 295 GLY A C 1
ATOM 2192 O O . GLY A 1 295 ? -15.125 -4.152 1.93 1 55.75 295 GLY A O 1
ATOM 2193 N N . LYS A 1 296 ? -16.578 -5.145 0.555 1 61.97 296 LYS A N 1
ATOM 2194 C CA . LYS A 1 296 ? -17.703 -4.945 1.467 1 61.97 296 LYS A CA 1
ATOM 2195 C C . LYS A 1 296 ? -17.875 -6.141 2.398 1 61.97 296 LYS A C 1
ATOM 2197 O O . LYS A 1 296 ? -17.875 -7.289 1.949 1 61.97 296 LYS A O 1
ATOM 2202 N N . PRO A 1 297 ? -17.906 -5.852 3.732 1 55.38 297 PRO A N 1
ATOM 2203 C CA . PRO A 1 297 ? -18.188 -6.973 4.633 1 55.38 297 PRO A CA 1
ATOM 2204 C C . PRO A 1 297 ? -19.562 -7.594 4.406 1 55.38 297 PRO A C 1
ATOM 2206 O O . PRO A 1 297 ? -20.5 -6.898 4 1 55.38 297 PRO A O 1
ATOM 2209 N N . PHE A 1 298 ? -19.703 -8.875 4.461 1 53.12 298 PHE A N 1
ATOM 2210 C CA . PHE A 1 298 ? -21 -9.547 4.383 1 53.12 298 PHE A CA 1
ATOM 2211 C C . PHE A 1 298 ? -21.484 -9.945 5.77 1 53.12 298 PHE A C 1
ATOM 2213 O O . PHE A 1 298 ? -20.75 -10.617 6.516 1 53.12 298 PHE A O 1
ATOM 2220 N N . VAL A 1 299 ? -22.531 -9.414 6.27 1 59.94 299 VAL A N 1
ATOM 2221 C CA . VAL A 1 299 ? -23.234 -9.828 7.48 1 59.94 299 VAL A CA 1
ATOM 2222 C C . VAL A 1 299 ? -24.578 -10.453 7.113 1 59.94 299 VAL A C 1
ATOM 2224 O O . VAL A 1 299 ? -25.391 -9.844 6.414 1 59.94 299 VAL A O 1
ATOM 2227 N N . ARG A 1 300 ? -24.734 -11.648 7.504 1 52 300 ARG A N 1
ATOM 2228 C CA . ARG A 1 300 ? -25.984 -12.352 7.223 1 52 300 ARG A CA 1
ATOM 2229 C C . ARG A 1 300 ? -27.172 -11.633 7.852 1 52 300 ARG A C 1
ATOM 2231 O O . ARG A 1 300 ? -27.109 -11.195 9.008 1 52 300 ARG A O 1
ATOM 2238 N N . GLY A 1 301 ? -28.156 -11.57 7.156 1 44.97 301 GLY A N 1
ATOM 2239 C CA . GLY A 1 301 ? -29.438 -11.133 7.688 1 44.97 301 GLY A CA 1
ATOM 2240 C C . GLY A 1 301 ? -29.656 -9.633 7.539 1 44.97 301 GLY A C 1
ATOM 2241 O O . GLY A 1 301 ? -30.703 -9.117 7.926 1 44.97 301 GLY A O 1
ATOM 2242 N N . ILE A 1 302 ? -28.641 -8.789 7.363 1 37.78 302 ILE A N 1
ATOM 2243 C CA . ILE A 1 302 ? -28.922 -7.359 7.246 1 37.78 302 ILE A CA 1
ATOM 2244 C C . ILE A 1 302 ? -29.438 -7.047 5.844 1 37.78 302 ILE A C 1
ATOM 2246 O O . ILE A 1 302 ? -28.797 -7.367 4.848 1 37.78 302 ILE A O 1
ATOM 2250 N N . THR A 1 303 ? -30.766 -6.859 5.605 1 36.06 303 THR A N 1
ATOM 2251 C CA . THR A 1 303 ? -31.484 -6.43 4.414 1 36.06 303 THR A CA 1
ATOM 2252 C C . THR A 1 303 ? -31.125 -4.988 4.055 1 36.06 303 THR A C 1
ATOM 2254 O O . THR A 1 303 ? -30.906 -4.164 4.941 1 36.06 303 THR A O 1
ATOM 2257 N N . MET B 1 1 ? 27.844 0.68 26.172 1 43.88 1 MET B N 1
ATOM 2258 C CA . MET B 1 1 ? 26.688 1.434 26.656 1 43.88 1 MET B CA 1
ATOM 2259 C C . MET B 1 1 ? 26.375 2.604 25.734 1 43.88 1 MET B C 1
ATOM 2261 O O . MET B 1 1 ? 27.281 3.271 25.234 1 43.88 1 MET B O 1
ATOM 2265 N N . ILE B 1 2 ? 25.297 2.422 25.078 1 58.44 2 ILE B N 1
ATOM 2266 C CA . ILE B 1 2 ? 24.938 3.553 24.234 1 58.44 2 ILE B CA 1
ATOM 2267 C C . ILE B 1 2 ? 25.047 4.852 25.031 1 58.44 2 ILE B C 1
ATOM 2269 O O . ILE B 1 2 ? 24.438 4.992 26.094 1 58.44 2 ILE B O 1
ATOM 2273 N N . GLY B 1 3 ? 26.156 5.621 24.906 1 63.75 3 GLY B N 1
ATOM 2274 C CA . GLY B 1 3 ? 26.406 6.871 25.609 1 63.75 3 GLY B CA 1
ATOM 2275 C C . GLY B 1 3 ? 25.312 7.902 25.375 1 63.75 3 GLY B C 1
ATOM 2276 O O . GLY B 1 3 ? 24.422 7.695 24.562 1 63.75 3 GLY B O 1
ATOM 2277 N N . THR B 1 4 ? 25.156 8.891 26.266 1 66.94 4 THR B N 1
ATOM 2278 C CA . THR B 1 4 ? 24.188 9.977 26.219 1 66.94 4 THR B CA 1
ATOM 2279 C C . THR B 1 4 ? 24.156 10.625 24.844 1 66.94 4 THR B C 1
ATOM 2281 O O . THR B 1 4 ? 23.094 11.008 24.344 1 66.94 4 THR B O 1
ATOM 2284 N N . ASP B 1 5 ? 25.297 10.734 24.281 1 71.25 5 ASP B N 1
ATOM 2285 C CA . ASP B 1 5 ? 25.391 11.359 22.969 1 71.25 5 ASP B CA 1
ATOM 2286 C C . ASP B 1 5 ? 24.672 10.516 21.906 1 71.25 5 ASP B C 1
ATOM 2288 O O . ASP B 1 5 ? 24.016 11.055 21.016 1 71.25 5 ASP B O 1
ATOM 2292 N N . GLU B 1 6 ? 24.891 9.266 22.125 1 73.06 6 GLU B N 1
ATOM 2293 C CA . GLU B 1 6 ? 24.25 8.352 21.172 1 73.06 6 GLU B CA 1
ATOM 2294 C C . GLU B 1 6 ? 22.734 8.383 21.312 1 73.06 6 GLU B C 1
ATOM 2296 O O . GLU B 1 6 ? 22.016 8.344 20.312 1 73.06 6 GLU B O 1
ATOM 2301 N N . ILE B 1 7 ? 22.359 8.547 22.5 1 76.25 7 ILE B N 1
ATOM 2302 C CA . ILE B 1 7 ? 20.922 8.609 22.766 1 76.25 7 ILE B CA 1
ATOM 2303 C C . ILE B 1 7 ? 20.344 9.898 22.203 1 76.25 7 ILE B C 1
ATOM 2305 O O . ILE B 1 7 ? 19.281 9.875 21.578 1 76.25 7 ILE B O 1
ATOM 2309 N N . THR B 1 8 ? 21.047 10.992 22.422 1 76 8 THR B N 1
ATOM 2310 C CA . THR B 1 8 ? 20.578 12.273 21.906 1 76 8 THR B CA 1
ATOM 2311 C C . THR B 1 8 ? 20.484 12.242 20.391 1 76 8 THR B C 1
ATOM 2313 O O . THR B 1 8 ? 19.547 12.781 19.812 1 76 8 THR B O 1
ATOM 2316 N N . THR B 1 9 ? 21.438 11.586 19.844 1 74.5 9 THR B N 1
ATOM 2317 C CA . THR B 1 9 ? 21.453 11.484 18.391 1 74.5 9 THR B CA 1
ATOM 2318 C C . THR B 1 9 ? 20.281 10.633 17.891 1 74.5 9 THR B C 1
ATOM 2320 O O . THR B 1 9 ? 19.656 10.961 16.891 1 74.5 9 THR B O 1
ATOM 2323 N N . ILE B 1 10 ? 20.016 9.648 18.672 1 77.88 10 ILE B N 1
ATOM 2324 C CA . ILE B 1 10 ? 18.922 8.75 18.297 1 77.88 10 ILE B CA 1
ATOM 2325 C C . ILE B 1 10 ? 17.578 9.477 18.438 1 77.88 10 ILE B C 1
ATOM 2327 O O . ILE B 1 10 ? 16.719 9.359 17.562 1 77.88 10 ILE B O 1
ATOM 2331 N N . VAL B 1 11 ? 17.453 10.203 19.438 1 80.75 11 VAL B N 1
ATOM 2332 C CA . VAL B 1 11 ? 16.203 10.93 19.672 1 80.75 11 VAL B CA 1
ATOM 2333 C C . VAL B 1 11 ? 16.016 12.008 18.609 1 80.75 11 VAL B C 1
ATOM 2335 O O . VAL B 1 11 ? 14.922 12.156 18.062 1 80.75 11 VAL B O 1
ATOM 2338 N N . ALA B 1 12 ? 17.078 12.688 18.297 1 81.19 12 ALA B N 1
ATOM 2339 C CA . ALA B 1 12 ? 17 13.727 17.266 1 81.19 12 ALA B CA 1
ATOM 2340 C C . ALA B 1 12 ? 16.656 13.133 15.906 1 81.19 12 ALA B C 1
ATOM 2342 O O . ALA B 1 12 ? 15.836 13.688 15.172 1 81.19 12 ALA B O 1
ATOM 2343 N N . SER B 1 13 ? 17.266 12.023 15.641 1 82.88 13 SER B N 1
ATOM 2344 C CA . SER B 1 13 ? 16.984 11.359 14.375 1 82.88 13 SER B CA 1
ATOM 2345 C C . SER B 1 13 ? 15.562 10.828 14.328 1 82.88 13 SER B C 1
ATOM 2347 O O . SER B 1 13 ? 14.922 10.836 13.273 1 82.88 13 SER B O 1
ATOM 2349 N N . SER B 1 14 ? 15.141 10.359 15.461 1 84.94 14 SER B N 1
ATOM 2350 C CA . SER B 1 14 ? 13.773 9.852 15.539 1 84.94 14 SER B CA 1
ATOM 2351 C C . SER B 1 14 ? 12.766 10.938 15.195 1 84.94 14 SER B C 1
ATOM 2353 O O . SER B 1 14 ? 11.82 10.703 14.438 1 84.94 14 SER B O 1
ATOM 2355 N N . LEU B 1 15 ? 12.938 12.094 15.727 1 87.19 15 LEU B N 1
ATOM 2356 C CA . LEU B 1 15 ? 12.023 13.195 15.477 1 87.19 15 LEU B CA 1
ATOM 2357 C C . LEU B 1 15 ? 12.078 13.625 14.016 1 87.19 15 LEU B C 1
ATOM 2359 O O . LEU B 1 15 ? 11.047 13.914 13.406 1 87.19 15 LEU B O 1
ATOM 2363 N N . ARG B 1 16 ? 13.266 13.602 13.484 1 87.06 16 ARG B N 1
ATOM 2364 C CA . ARG B 1 16 ? 13.453 14 12.094 1 87.06 16 ARG B CA 1
ATOM 2365 C C . ARG B 1 16 ? 12.75 13.023 11.148 1 87.06 16 ARG B C 1
ATOM 2367 O O . ARG B 1 16 ? 12.125 13.438 10.172 1 87.06 16 ARG B O 1
ATOM 2374 N N . LEU B 1 17 ? 12.844 11.82 11.516 1 87.44 17 LEU B N 1
ATOM 2375 C CA . LEU B 1 17 ? 12.289 10.789 10.648 1 87.44 17 LEU B CA 1
ATOM 2376 C C . LEU B 1 17 ? 10.789 10.656 10.852 1 87.44 17 LEU B C 1
ATOM 2378 O O . LEU B 1 17 ? 10.086 10.109 10 1 87.44 17 LEU B O 1
ATOM 2382 N N . THR B 1 18 ? 10.281 11.133 11.961 1 92.56 18 THR B N 1
ATOM 2383 C CA . THR B 1 18 ? 8.859 11.125 12.266 1 92.56 18 THR B CA 1
ATOM 2384 C C . THR B 1 18 ? 8.141 12.25 11.531 1 92.56 18 THR B C 1
ATOM 2386 O O . THR B 1 18 ? 6.961 12.133 11.195 1 92.56 18 THR B O 1
ATOM 2389 N N . ALA B 1 19 ? 8.828 13.289 11.227 1 95.06 19 ALA B N 1
ATOM 2390 C CA . ALA B 1 19 ? 8.219 14.531 10.758 1 95.06 19 ALA B CA 1
ATOM 2391 C C . ALA B 1 19 ? 7.441 14.312 9.469 1 95.06 19 ALA B C 1
ATOM 2393 O O . ALA B 1 19 ? 6.27 14.68 9.375 1 95.06 19 ALA B O 1
ATOM 2394 N N . PRO B 1 20 ? 8.055 13.68 8.445 1 96 20 PRO B N 1
ATOM 2395 C CA . PRO B 1 20 ? 7.277 13.477 7.223 1 96 20 PRO B CA 1
ATOM 2396 C C . PRO B 1 20 ? 6.008 12.664 7.457 1 96 20 PRO B C 1
ATOM 2398 O O . PRO B 1 20 ? 4.969 12.938 6.852 1 96 20 PRO B O 1
ATOM 2401 N N . LEU B 1 21 ? 6.059 11.711 8.328 1 96.31 21 LEU B N 1
ATOM 2402 C CA . LEU B 1 21 ? 4.902 10.883 8.656 1 96.31 21 LEU B CA 1
ATOM 2403 C C . LEU B 1 21 ? 3.838 11.703 9.383 1 96.31 21 LEU B C 1
ATOM 2405 O O . LEU B 1 21 ? 2.645 11.547 9.117 1 96.31 21 LEU B O 1
ATOM 2409 N N . ALA B 1 22 ? 4.316 12.523 10.305 1 98 22 ALA B N 1
ATOM 2410 C CA . ALA B 1 22 ? 3.396 13.305 11.125 1 98 22 ALA B CA 1
ATOM 2411 C C . ALA B 1 22 ? 2.582 14.266 10.266 1 98 22 ALA B C 1
ATOM 2413 O O . ALA B 1 22 ? 1.381 14.445 10.484 1 98 22 ALA B O 1
ATOM 2414 N N . PHE B 1 23 ? 3.199 14.891 9.281 1 98.56 23 PHE B N 1
ATOM 2415 C CA . PHE B 1 23 ? 2.471 15.75 8.352 1 98.56 23 PHE B CA 1
ATOM 2416 C C . PHE B 1 23 ? 1.356 14.977 7.66 1 98.56 23 PHE B C 1
ATOM 2418 O O . PHE B 1 23 ? 0.191 15.375 7.711 1 98.56 23 PHE B O 1
ATOM 2425 N N . ALA B 1 24 ? 1.744 13.891 7.066 1 98.62 24 ALA B N 1
ATOM 2426 C CA . ALA B 1 24 ? 0.79 13.078 6.316 1 98.62 24 ALA B CA 1
ATOM 2427 C C . ALA B 1 24 ? -0.287 12.508 7.238 1 98.62 24 ALA B C 1
ATOM 2429 O O . ALA B 1 24 ? -1.456 12.414 6.852 1 98.62 24 ALA B O 1
ATOM 2430 N N . ALA B 1 25 ? 0.096 12.156 8.469 1 98.25 25 ALA B N 1
ATOM 2431 C CA . ALA B 1 25 ? -0.824 11.531 9.422 1 98.25 25 ALA B CA 1
ATOM 2432 C C . ALA B 1 25 ? -1.907 12.516 9.859 1 98.25 25 ALA B C 1
ATOM 2434 O O . ALA B 1 25 ? -3.051 12.125 10.102 1 98.25 25 ALA B O 1
ATOM 2435 N N . CYS B 1 26 ? -1.541 13.773 10.008 1 98.56 26 CYS B N 1
ATOM 2436 C CA . CYS B 1 26 ? -2.543 14.781 10.344 1 98.56 26 CYS B CA 1
ATOM 2437 C C . CYS B 1 26 ? -3.631 14.844 9.281 1 98.56 26 CYS B C 1
ATOM 2439 O O . CYS B 1 26 ? -4.816 14.914 9.602 1 98.56 26 CYS B O 1
ATOM 2441 N N . GLY B 1 27 ? -3.219 14.797 8.062 1 98.5 27 GLY B N 1
ATOM 2442 C CA . GLY B 1 27 ? -4.184 14.797 6.977 1 98.5 27 GLY B CA 1
ATOM 2443 C C . GLY B 1 27 ? -5.016 13.531 6.918 1 98.5 27 GLY B C 1
ATOM 2444 O O . GLY B 1 27 ? -6.242 13.594 6.781 1 98.5 27 GLY B O 1
ATOM 2445 N N . GLU B 1 28 ? -4.332 12.391 7 1 97.25 28 GLU B N 1
ATOM 2446 C CA . GLU B 1 28 ? -5.02 11.102 6.914 1 97.25 28 GLU B CA 1
ATOM 2447 C C . GLU B 1 28 ? -5.984 10.914 8.078 1 97.25 28 GLU B C 1
ATOM 2449 O O . GLU B 1 28 ? -7.066 10.344 7.906 1 97.25 28 GLU B O 1
ATOM 2454 N N . TYR B 1 29 ? -5.598 11.375 9.258 1 96.56 29 TYR B N 1
ATOM 2455 C CA . TYR B 1 29 ? -6.461 11.32 10.438 1 96.56 29 TYR B CA 1
ATOM 2456 C C . TYR B 1 29 ? -7.777 12.039 10.172 1 96.56 29 TYR B C 1
ATOM 2458 O O . TYR B 1 29 ? -8.852 11.484 10.406 1 96.56 29 TYR B O 1
ATOM 2466 N N . LEU B 1 30 ? -7.695 13.195 9.664 1 97.19 30 LEU B N 1
ATOM 2467 C CA . LEU B 1 30 ? -8.891 13.984 9.375 1 97.19 30 LEU B CA 1
ATOM 2468 C C . LEU B 1 30 ? -9.742 13.312 8.305 1 97.19 30 LEU B C 1
ATOM 2470 O O . LEU B 1 30 ? -10.969 13.266 8.414 1 97.19 30 LEU B O 1
ATOM 2474 N N . ALA B 1 31 ? -9.078 12.805 7.242 1 96 31 ALA B N 1
ATOM 2475 C CA . ALA B 1 31 ? -9.805 12.133 6.172 1 96 31 ALA B CA 1
ATOM 2476 C C . ALA B 1 31 ? -10.57 10.922 6.699 1 96 31 ALA B C 1
ATOM 2478 O O . ALA B 1 31 ? -11.734 10.719 6.348 1 96 31 ALA B O 1
ATOM 2479 N N . GLU B 1 32 ? -9.93 10.156 7.527 1 93 32 GLU B N 1
ATOM 2480 C CA . GLU B 1 32 ? -10.594 8.977 8.07 1 93 32 GLU B CA 1
ATOM 2481 C C . GLU B 1 32 ? -11.719 9.359 9.023 1 93 32 GLU B C 1
ATOM 2483 O O . GLU B 1 32 ? -12.734 8.672 9.109 1 93 32 GLU B O 1
ATOM 2488 N N . ARG B 1 33 ? -11.539 10.461 9.711 1 93.19 33 ARG B N 1
ATOM 2489 C CA . ARG B 1 33 ? -12.586 10.945 10.602 1 93.19 33 ARG B CA 1
ATOM 2490 C C . ARG B 1 33 ? -13.789 11.445 9.812 1 93.19 33 ARG B C 1
ATOM 2492 O O . ARG B 1 33 ? -14.883 11.617 10.367 1 93.19 33 ARG B O 1
ATOM 2499 N N . ALA B 1 34 ? -13.586 11.633 8.547 1 92.94 34 ALA B N 1
ATOM 2500 C CA . ALA B 1 34 ? -14.688 12.008 7.664 1 92.94 34 ALA B CA 1
ATOM 2501 C C . ALA B 1 34 ? -15.289 10.781 6.984 1 92.94 34 ALA B C 1
ATOM 2503 O O . ALA B 1 34 ? -16.188 10.906 6.141 1 92.94 34 ALA B O 1
ATOM 2504 N N . GLY B 1 35 ? -14.75 9.633 7.285 1 89.56 35 GLY B N 1
ATOM 2505 C CA . GLY B 1 35 ? -15.281 8.398 6.719 1 89.56 35 GLY B CA 1
ATOM 2506 C C . GLY B 1 35 ? -14.648 8.039 5.387 1 89.56 35 GLY B C 1
ATOM 2507 O O . GLY B 1 35 ? -15.133 7.145 4.688 1 89.56 35 GLY B O 1
ATOM 2508 N N . THR B 1 36 ? -13.625 8.82 5.051 1 88.19 36 THR B N 1
ATOM 2509 C CA . THR B 1 36 ? -12.93 8.531 3.803 1 88.19 36 THR B CA 1
ATOM 2510 C C . THR B 1 36 ? -11.625 7.777 4.07 1 88.19 36 THR B C 1
ATOM 2512 O O . THR B 1 36 ? -10.875 8.133 4.98 1 88.19 36 THR B O 1
ATOM 2515 N N . GLN B 1 37 ? -11.508 6.547 3.602 1 83.88 37 GLN B N 1
ATOM 2516 C CA . GLN B 1 37 ? -10.234 5.84 3.68 1 83.88 37 GLN B CA 1
ATOM 2517 C C . GLN B 1 37 ? -9.32 6.215 2.518 1 83.88 37 GLN B C 1
ATOM 2519 O O . GLN B 1 37 ? -9.391 5.609 1.446 1 83.88 37 GLN B O 1
ATOM 2524 N N . ASN B 1 38 ? -8.453 7.086 2.773 1 91.56 38 ASN B N 1
ATOM 2525 C CA . ASN B 1 38 ? -7.57 7.59 1.728 1 91.56 38 ASN B CA 1
ATOM 2526 C C . ASN B 1 38 ? -6.348 6.695 1.549 1 91.56 38 ASN B C 1
ATOM 2528 O O . ASN B 1 38 ? -5.316 6.91 2.189 1 91.56 38 ASN B O 1
ATOM 2532 N N . ILE B 1 39 ? -6.406 5.852 0.59 1 90.25 39 ILE B N 1
ATOM 2533 C CA . ILE B 1 39 ? -5.328 4.906 0.323 1 90.25 39 ILE B CA 1
ATOM 2534 C C . ILE B 1 39 ? -4.262 5.57 -0.544 1 90.25 39 ILE B C 1
ATOM 2536 O O . ILE B 1 39 ? -3.135 5.078 -0.638 1 90.25 39 ILE B O 1
ATOM 2540 N N . SER B 1 40 ? -4.543 6.738 -1.021 1 95.38 40 SER B N 1
ATOM 2541 C CA . SER B 1 40 ? -3.627 7.371 -1.965 1 95.38 40 SER B CA 1
ATOM 2542 C C . SER B 1 40 ? -2.568 8.195 -1.24 1 95.38 40 SER B C 1
ATOM 2544 O O . SER B 1 40 ? -1.851 8.977 -1.864 1 95.38 40 SER B O 1
ATOM 2546 N N . VAL B 1 41 ? -2.494 8.039 0.027 1 97.31 41 VAL B N 1
ATOM 2547 C CA . VAL B 1 41 ? -1.542 8.812 0.816 1 97.31 41 VAL B CA 1
ATOM 2548 C C . VAL B 1 41 ? -0.13 8.602 0.271 1 97.31 41 VAL B C 1
ATOM 2550 O O . VAL B 1 41 ? 0.658 9.547 0.195 1 97.31 41 VAL B O 1
ATOM 2553 N N . GLU B 1 42 ? 0.155 7.367 -0.099 1 93.75 42 GLU B N 1
ATOM 2554 C CA . GLU B 1 42 ? 1.465 7.051 -0.66 1 93.75 42 GLU B CA 1
ATOM 2555 C C . GLU B 1 42 ? 1.755 7.898 -1.896 1 93.75 42 GLU B C 1
ATOM 2557 O O . GLU B 1 42 ? 2.838 8.477 -2.02 1 93.75 42 GLU B O 1
ATOM 2562 N N . GLY B 1 43 ? 0.794 7.969 -2.799 1 95.5 43 GLY B N 1
ATOM 2563 C CA . GLY B 1 43 ? 0.942 8.773 -4.004 1 95.5 43 GLY B CA 1
ATOM 2564 C C . GLY B 1 43 ? 1.014 10.258 -3.721 1 95.5 43 GLY B C 1
ATOM 2565 O O . GLY B 1 43 ? 1.758 10.984 -4.379 1 95.5 43 GLY B O 1
ATOM 2566 N N . MET B 1 44 ? 0.256 10.703 -2.77 1 98.56 44 MET B N 1
ATOM 2567 C CA . MET B 1 44 ? 0.268 12.109 -2.381 1 98.56 44 MET B CA 1
ATOM 2568 C C . MET B 1 44 ? 1.64 12.516 -1.851 1 98.56 44 MET B C 1
ATOM 2570 O O . MET B 1 44 ? 2.162 13.57 -2.211 1 98.56 44 MET B O 1
ATOM 2574 N N . MET B 1 45 ? 2.215 11.664 -1.051 1 98.19 45 MET B N 1
ATOM 2575 C CA . MET B 1 45 ? 3.537 11.945 -0.496 1 98.19 45 MET B CA 1
ATOM 2576 C C . MET B 1 45 ? 4.605 11.891 -1.584 1 98.19 45 MET B C 1
ATOM 2578 O O . MET B 1 45 ? 5.445 12.789 -1.677 1 98.19 45 MET B O 1
ATOM 2582 N N . LEU B 1 46 ? 4.535 10.852 -2.383 1 95.62 46 LEU B N 1
ATOM 2583 C CA . LEU B 1 46 ? 5.535 10.672 -3.432 1 95.62 46 LEU B CA 1
ATOM 2584 C C . LEU B 1 46 ? 5.465 11.805 -4.449 1 95.62 46 LEU B C 1
ATOM 2586 O O . LEU B 1 46 ? 6.496 12.328 -4.875 1 95.62 46 LEU B O 1
ATOM 2590 N N . GLY B 1 47 ? 4.266 12.156 -4.855 1 97.81 47 GLY B N 1
ATOM 2591 C CA . GLY B 1 47 ? 4.094 13.297 -5.734 1 97.81 47 GLY B CA 1
ATOM 2592 C C . GLY B 1 47 ? 4.602 14.594 -5.137 1 97.81 47 GLY B C 1
ATOM 2593 O O . GLY B 1 47 ? 5.219 15.406 -5.828 1 97.81 47 GLY B O 1
ATOM 2594 N N . GLY B 1 48 ? 4.285 14.773 -3.885 1 98.75 48 GLY B N 1
ATOM 2595 C CA . GLY B 1 48 ? 4.789 15.953 -3.195 1 98.75 48 GLY B CA 1
ATOM 2596 C C . GLY B 1 48 ? 6.305 16 -3.131 1 98.75 48 GLY B C 1
ATOM 2597 O O . GLY B 1 48 ? 6.902 17.062 -3.309 1 98.75 48 GLY B O 1
ATOM 2598 N N . ALA B 1 49 ? 6.898 14.852 -2.83 1 97.75 49 ALA B N 1
ATOM 2599 C CA . ALA B 1 49 ? 8.352 14.773 -2.805 1 97.75 49 ALA B CA 1
ATOM 2600 C C . ALA B 1 49 ? 8.945 15.18 -4.152 1 97.75 49 ALA B C 1
ATOM 2602 O O . ALA B 1 49 ? 9.844 16.031 -4.215 1 97.75 49 ALA B O 1
ATOM 2603 N N . PHE B 1 50 ? 8.414 14.625 -5.223 1 96.75 50 PHE B N 1
ATOM 2604 C CA . PHE B 1 50 ? 8.922 14.93 -6.559 1 96.75 50 PHE B CA 1
ATOM 2605 C C . PHE B 1 50 ? 8.672 16.391 -6.918 1 96.75 50 PHE B C 1
ATOM 2607 O O . PHE B 1 50 ? 9.57 17.078 -7.391 1 96.75 50 PHE B O 1
ATOM 2614 N N . GLY B 1 51 ? 7.395 16.812 -6.727 1 98.19 51 GLY B N 1
ATOM 2615 C CA . GLY B 1 51 ? 7.043 18.188 -7.059 1 98.19 51 GLY B CA 1
ATOM 2616 C C . GLY B 1 51 ? 7.898 19.219 -6.336 1 98.19 51 GLY B C 1
ATOM 2617 O O . GLY B 1 51 ? 8.266 20.234 -6.91 1 98.19 51 GLY B O 1
ATOM 2618 N N . SER B 1 52 ? 8.172 18.922 -5.125 1 98.25 52 SER B N 1
ATOM 2619 C CA . SER B 1 52 ? 8.977 19.859 -4.344 1 98.25 52 SER B CA 1
ATOM 2620 C C . SER B 1 52 ? 10.383 20 -4.918 1 98.25 52 SER B C 1
ATOM 2622 O O . SER B 1 52 ? 10.898 21.109 -5.047 1 98.25 52 SER B O 1
ATOM 2624 N N . VAL B 1 53 ? 11.023 18.906 -5.266 1 96.69 53 VAL B N 1
ATOM 2625 C CA . VAL B 1 53 ? 12.375 18.938 -5.801 1 96.69 53 VAL B CA 1
ATOM 2626 C C . VAL B 1 53 ? 12.375 19.547 -7.195 1 96.69 53 VAL B C 1
ATOM 2628 O O . VAL B 1 53 ? 13.281 20.312 -7.547 1 96.69 53 VAL B O 1
ATOM 2631 N N . ALA B 1 54 ? 11.344 19.234 -8.008 1 97.06 54 ALA B N 1
ATOM 2632 C CA . ALA B 1 54 ? 11.242 19.781 -9.359 1 97.06 54 ALA B CA 1
ATOM 2633 C C . ALA B 1 54 ? 11.172 21.297 -9.328 1 97.06 54 ALA B C 1
ATOM 2635 O O . ALA B 1 54 ? 11.891 21.984 -10.062 1 97.06 54 ALA B O 1
ATOM 2636 N N . VAL B 1 55 ? 10.352 21.797 -8.453 1 97.56 55 VAL B N 1
ATOM 2637 C CA . VAL B 1 55 ? 10.172 23.234 -8.383 1 97.56 55 VAL B CA 1
ATOM 2638 C C . VAL B 1 55 ? 11.367 23.875 -7.699 1 97.56 55 VAL B C 1
ATOM 2640 O O . VAL B 1 55 ? 11.805 24.969 -8.086 1 97.56 55 VAL B O 1
ATOM 2643 N N . ALA B 1 56 ? 11.875 23.219 -6.656 1 96.62 56 ALA B N 1
ATOM 2644 C CA . ALA B 1 56 ? 13.086 23.734 -6.02 1 96.62 56 ALA B CA 1
ATOM 2645 C C . ALA B 1 56 ? 14.234 23.828 -7.02 1 96.62 56 ALA B C 1
ATOM 2647 O O . ALA B 1 56 ? 15.008 24.781 -7 1 96.62 56 ALA B O 1
ATOM 2648 N N . SER B 1 57 ? 14.367 22.844 -7.82 1 94.69 57 SER B N 1
ATOM 2649 C CA . SER B 1 57 ? 15.398 22.828 -8.844 1 94.69 57 SER B CA 1
ATOM 2650 C C . SER B 1 57 ? 15.203 23.969 -9.844 1 94.69 57 SER B C 1
ATOM 2652 O O . SER B 1 57 ? 16.172 24.609 -10.266 1 94.69 57 SER B O 1
ATOM 2654 N N . ALA B 1 58 ? 14.008 24.219 -10.234 1 95.5 58 ALA B N 1
ATOM 2655 C CA . ALA B 1 58 ? 13.695 25.25 -11.227 1 95.5 58 ALA B CA 1
ATOM 2656 C C . ALA B 1 58 ? 13.844 26.641 -10.633 1 95.5 58 ALA B C 1
ATOM 2658 O O . ALA B 1 58 ? 14.211 27.594 -11.336 1 95.5 58 ALA B O 1
ATOM 2659 N N . THR B 1 59 ? 13.602 26.844 -9.344 1 95.44 59 THR B N 1
ATOM 2660 C CA . THR B 1 59 ? 13.562 28.172 -8.75 1 95.44 59 THR B CA 1
ATOM 2661 C C . THR B 1 59 ? 14.805 28.422 -7.898 1 95.44 59 THR B C 1
ATOM 2663 O O . THR B 1 59 ? 15.109 29.562 -7.555 1 95.44 59 THR B O 1
ATOM 2666 N N . GLY B 1 60 ? 15.453 27.375 -7.445 1 92.69 60 GLY B N 1
ATOM 2667 C CA . GLY B 1 60 ? 16.609 27.469 -6.559 1 92.69 60 GLY B CA 1
ATOM 2668 C C . GLY B 1 60 ? 16.219 27.641 -5.102 1 92.69 60 GLY B C 1
ATOM 2669 O O . GLY B 1 60 ? 17.078 27.891 -4.25 1 92.69 60 GLY B O 1
ATOM 2670 N N . SER B 1 61 ? 14.945 27.469 -4.844 1 94.62 61 SER B N 1
ATOM 2671 C CA . SER B 1 61 ? 14.469 27.688 -3.484 1 94.62 61 SER B CA 1
ATOM 2672 C C . SER B 1 61 ? 13.766 26.453 -2.945 1 94.62 61 SER B C 1
ATOM 2674 O O . SER B 1 61 ? 12.688 26.078 -3.42 1 94.62 61 SER B O 1
ATOM 2676 N N . ALA B 1 62 ? 14.312 25.875 -1.896 1 93.69 62 ALA B N 1
ATOM 2677 C CA . ALA B 1 62 ? 13.719 24.703 -1.254 1 93.69 62 ALA B CA 1
ATOM 2678 C C . ALA B 1 62 ? 12.383 25.047 -0.6 1 93.69 62 ALA B C 1
ATOM 2680 O O . ALA B 1 62 ? 11.477 24.219 -0.549 1 93.69 62 ALA B O 1
ATOM 2681 N N . THR B 1 63 ? 12.258 26.297 -0.135 1 93.94 63 THR B N 1
ATOM 2682 C CA . THR B 1 63 ? 11.016 26.719 0.495 1 93.94 63 THR B CA 1
ATOM 2683 C C . THR B 1 63 ? 9.883 26.781 -0.527 1 93.94 63 THR B C 1
ATOM 2685 O O . THR B 1 63 ? 8.766 26.344 -0.249 1 93.94 63 THR B O 1
ATOM 2688 N N . THR B 1 64 ? 10.219 27.328 -1.717 1 96 64 THR B N 1
ATOM 2689 C CA . THR B 1 64 ? 9.227 27.312 -2.787 1 96 64 THR B CA 1
ATOM 2690 C C . THR B 1 64 ? 8.891 25.891 -3.197 1 96 64 THR B C 1
ATOM 2692 O O . THR B 1 64 ? 7.75 25.594 -3.551 1 96 64 THR B O 1
ATOM 2695 N N . GLY B 1 65 ? 9.914 25.016 -3.139 1 97.38 65 GLY B N 1
ATOM 2696 C CA . GLY B 1 65 ? 9.688 23.609 -3.4 1 97.38 65 GLY B CA 1
ATOM 2697 C C . GLY B 1 65 ? 8.727 22.969 -2.42 1 97.38 65 GLY B C 1
ATOM 2698 O O . GLY B 1 65 ? 7.863 22.172 -2.814 1 97.38 65 GLY B O 1
ATOM 2699 N N . LEU B 1 66 ? 8.875 23.328 -1.178 1 97.06 66 LEU B N 1
ATOM 2700 C CA . LEU B 1 66 ? 8 22.797 -0.14 1 97.06 66 LEU B CA 1
ATOM 2701 C C . LEU B 1 66 ? 6.543 23.141 -0.431 1 97.06 66 LEU B C 1
ATOM 2703 O O . LEU B 1 66 ? 5.664 22.281 -0.319 1 97.06 66 LEU B O 1
ATOM 2707 N N . LEU B 1 67 ? 6.262 24.375 -0.778 1 97.56 67 LEU B N 1
ATOM 2708 C CA . LEU B 1 67 ? 4.91 24.812 -1.104 1 97.56 67 LEU B CA 1
ATOM 2709 C C . LEU B 1 67 ? 4.383 24.078 -2.336 1 97.56 67 LEU B C 1
ATOM 2711 O O . LEU B 1 67 ? 3.213 23.688 -2.383 1 97.56 67 LEU B O 1
ATOM 2715 N N . ALA B 1 68 ? 5.273 23.891 -3.326 1 98.38 68 ALA B N 1
ATOM 2716 C CA . ALA B 1 68 ? 4.883 23.188 -4.539 1 98.38 68 ALA B CA 1
ATOM 2717 C C . ALA B 1 68 ? 4.523 21.734 -4.234 1 98.38 68 ALA B C 1
ATOM 2719 O O . ALA B 1 68 ? 3.568 21.188 -4.793 1 98.38 68 ALA B O 1
ATOM 2720 N N . GLY B 1 69 ? 5.375 21.109 -3.387 1 98.69 69 GLY B N 1
ATOM 2721 C CA . GLY B 1 69 ? 5.07 19.75 -2.984 1 98.69 69 GLY B CA 1
ATOM 2722 C C . GLY B 1 69 ? 3.719 19.609 -2.314 1 98.69 69 GLY B C 1
ATOM 2723 O O . GLY B 1 69 ? 2.975 18.672 -2.592 1 98.69 69 GLY B O 1
ATOM 2724 N N . ALA B 1 70 ? 3.393 20.562 -1.445 1 98.69 70 ALA B N 1
ATOM 2725 C CA . ALA B 1 70 ? 2.084 20.578 -0.799 1 98.69 70 ALA B CA 1
ATOM 2726 C C . ALA B 1 70 ? 0.964 20.688 -1.831 1 98.69 70 ALA B C 1
ATOM 2728 O O . ALA B 1 70 ? -0.051 19.984 -1.727 1 98.69 70 ALA B O 1
ATOM 2729 N N . ILE B 1 71 ? 1.139 21.469 -2.826 1 98.81 71 ILE B N 1
ATOM 2730 C CA . ILE B 1 71 ? 0.136 21.688 -3.863 1 98.81 71 ILE B CA 1
ATOM 2731 C C . ILE B 1 71 ? -0.026 20.422 -4.703 1 98.81 71 ILE B C 1
ATOM 2733 O O . ILE B 1 71 ? -1.144 20.062 -5.078 1 98.81 71 ILE B O 1
ATOM 2737 N N . VAL B 1 72 ? 1.09 19.781 -5.035 1 98.75 72 VAL B N 1
ATOM 2738 C CA . VAL B 1 72 ? 1.009 18.547 -5.801 1 98.75 72 VAL B CA 1
ATOM 2739 C C . VAL B 1 72 ? 0.184 17.516 -5.035 1 98.75 72 VAL B C 1
ATOM 2741 O O 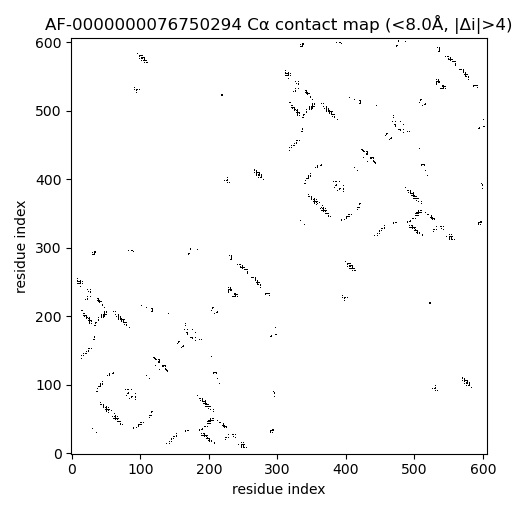. VAL B 1 72 ? -0.659 16.828 -5.613 1 98.75 72 VAL B O 1
ATOM 2744 N N . GLY B 1 73 ? 0.467 17.375 -3.676 1 98.81 73 GLY B N 1
ATOM 2745 C CA . GLY B 1 73 ? -0.362 16.5 -2.859 1 98.81 73 GLY B CA 1
ATOM 2746 C C . GLY B 1 73 ? -1.83 16.875 -2.881 1 98.81 73 GLY B C 1
ATOM 2747 O O . GLY B 1 73 ? -2.701 16 -2.93 1 98.81 73 GLY B O 1
ATOM 2748 N N . LEU B 1 74 ? -2.096 18.156 -2.863 1 98.75 74 LEU B N 1
ATOM 2749 C CA . LEU B 1 74 ? -3.457 18.672 -2.943 1 98.75 74 LEU B CA 1
ATOM 2750 C C . LEU B 1 74 ? -4.117 18.266 -4.254 1 98.75 74 LEU B C 1
ATOM 2752 O O . LEU B 1 74 ? -5.293 17.891 -4.277 1 98.75 74 LEU B O 1
ATOM 2756 N N . VAL B 1 75 ? -3.418 18.328 -5.363 1 98.69 75 VAL B N 1
ATOM 2757 C CA . VAL B 1 75 ? -3.938 17.969 -6.676 1 98.69 75 VAL B CA 1
ATOM 2758 C C . VAL B 1 75 ? -4.293 16.484 -6.695 1 98.69 75 VAL B C 1
ATOM 2760 O O . VAL B 1 75 ? -5.355 16.094 -7.199 1 98.69 75 VAL B O 1
ATOM 2763 N N . VAL B 1 76 ? -3.426 15.641 -6.16 1 97.81 76 VAL B N 1
ATOM 2764 C CA . VAL B 1 76 ? -3.721 14.211 -6.098 1 97.81 76 VAL B CA 1
ATOM 2765 C C . VAL B 1 76 ? -4.961 13.977 -5.238 1 97.81 76 VAL B C 1
ATOM 2767 O O . VAL B 1 76 ? -5.812 13.148 -5.578 1 97.81 76 VAL B O 1
ATOM 2770 N N . GLY B 1 77 ? -5.055 14.711 -4.109 1 98.38 77 GLY B N 1
ATOM 2771 C CA . GLY B 1 77 ? -6.242 14.633 -3.275 1 98.38 77 GLY B CA 1
ATOM 2772 C C . GLY B 1 77 ? -7.504 15.086 -3.988 1 98.38 77 GLY B C 1
ATOM 2773 O O . GLY B 1 77 ? -8.578 14.508 -3.793 1 98.38 77 GLY B O 1
ATOM 2774 N N . PHE B 1 78 ? -7.371 16.094 -4.801 1 98.25 78 PHE B N 1
ATOM 2775 C CA . PHE B 1 78 ? -8.484 16.578 -5.598 1 98.25 78 PHE B CA 1
ATOM 2776 C C . PHE B 1 78 ? -8.969 15.523 -6.578 1 98.25 78 PHE B C 1
ATOM 2778 O O . PHE B 1 78 ? -10.172 15.281 -6.695 1 98.25 78 PHE B O 1
ATOM 2785 N N . VAL B 1 79 ? -8.062 14.883 -7.219 1 96.38 79 VAL B N 1
ATOM 2786 C CA . VAL B 1 79 ? -8.414 13.836 -8.18 1 96.38 79 VAL B CA 1
ATOM 2787 C C . VAL B 1 79 ? -9.055 12.664 -7.453 1 96.38 79 VAL B C 1
ATOM 2789 O O . VAL B 1 79 ? -10.109 12.164 -7.871 1 96.38 79 VAL B O 1
ATOM 2792 N N . HIS B 1 80 ? -8.438 12.273 -6.344 1 95.62 80 HIS B N 1
ATOM 2793 C CA . HIS B 1 80 ? -8.977 11.18 -5.555 1 95.62 80 HIS B CA 1
ATOM 2794 C C . HIS B 1 80 ? -10.406 11.477 -5.098 1 95.62 80 HIS B C 1
ATOM 2796 O O . HIS B 1 80 ? -11.297 10.648 -5.266 1 95.62 80 HIS B O 1
ATOM 2802 N N . GLY B 1 81 ? -10.586 12.68 -4.523 1 95.25 81 GLY B N 1
ATOM 2803 C CA . GLY B 1 81 ? -11.891 13.055 -4.008 1 95.25 81 GLY B CA 1
ATOM 2804 C C . GLY B 1 81 ? -12.969 13.094 -5.074 1 95.25 81 GLY B C 1
ATOM 2805 O O . GLY B 1 81 ? -14.094 12.633 -4.852 1 95.25 81 GLY B O 1
ATOM 2806 N N . ASN B 1 82 ? -12.648 13.57 -6.242 1 94.5 82 ASN B N 1
ATOM 2807 C CA . ASN B 1 82 ? -13.648 13.672 -7.301 1 94.5 82 ASN B CA 1
ATOM 2808 C C . ASN B 1 82 ? -13.984 12.297 -7.883 1 94.5 82 ASN B C 1
ATOM 2810 O O . ASN B 1 82 ? -15.141 12.016 -8.18 1 94.5 82 ASN B O 1
ATOM 2814 N N . LEU B 1 83 ? -13.031 11.5 -7.988 1 90.5 83 LEU B N 1
ATOM 2815 C CA . LEU B 1 83 ? -13.289 10.172 -8.539 1 90.5 83 LEU B CA 1
ATOM 2816 C C . LEU B 1 83 ? -14.078 9.328 -7.551 1 90.5 83 LEU B C 1
ATOM 2818 O O . LEU B 1 83 ? -15.023 8.633 -7.941 1 90.5 83 LEU B O 1
ATOM 2822 N N . SER B 1 84 ? -13.758 9.43 -6.285 1 89.75 84 SER B N 1
ATOM 2823 C CA . SER B 1 84 ? -14.359 8.555 -5.289 1 89.75 84 SER B CA 1
ATOM 2824 C C . SER B 1 84 ? -15.711 9.094 -4.832 1 89.75 84 SER B C 1
ATOM 2826 O O . SER B 1 84 ? -16.625 8.32 -4.535 1 89.75 84 SER B O 1
ATOM 2828 N N . HIS B 1 85 ? -15.859 10.414 -4.766 1 89.81 85 HIS B N 1
ATOM 2829 C CA . HIS B 1 85 ? -17.031 10.945 -4.066 1 89.81 85 HIS B CA 1
ATOM 2830 C C . HIS B 1 85 ? -17.875 11.812 -4.988 1 89.81 85 HIS B C 1
ATOM 2832 O O . HIS B 1 85 ? -18.922 12.305 -4.59 1 89.81 85 HIS B O 1
ATOM 2838 N N . ARG B 1 86 ? -17.438 12.047 -6.125 1 89.44 86 ARG B N 1
ATOM 2839 C CA . ARG B 1 86 ? -18.281 12.664 -7.137 1 89.44 86 ARG B CA 1
ATOM 2840 C C . ARG B 1 86 ? -18.734 11.633 -8.172 1 89.44 86 ARG B C 1
ATOM 2842 O O . ARG B 1 86 ? -19.938 11.477 -8.414 1 89.44 86 ARG B O 1
ATOM 2849 N N . ILE B 1 87 ? -17.781 10.906 -8.727 1 86.5 87 ILE B N 1
ATOM 2850 C CA . ILE B 1 87 ? -18.062 9.891 -9.734 1 86.5 87 ILE B CA 1
ATOM 2851 C C . ILE B 1 87 ? -18.422 8.578 -9.047 1 86.5 87 ILE B C 1
ATOM 2853 O O . ILE B 1 87 ? -19.016 7.684 -9.664 1 86.5 87 ILE B O 1
ATOM 2857 N N . GLN B 1 88 ? -18.062 8.438 -7.699 1 85.44 88 GLN B N 1
ATOM 2858 C CA . GLN B 1 88 ? -18.453 7.336 -6.828 1 85.44 88 GLN B CA 1
ATOM 2859 C C . GLN B 1 88 ? -17.766 6.039 -7.238 1 85.44 88 GLN B C 1
ATOM 2861 O O . GLN B 1 88 ? -18.391 4.977 -7.27 1 85.44 88 GLN B O 1
ATOM 2866 N N . ILE B 1 89 ? -16.531 6.195 -7.699 1 80.94 89 ILE B N 1
ATOM 2867 C CA . ILE B 1 89 ? -15.68 5.027 -7.883 1 80.94 89 ILE B CA 1
ATOM 2868 C C . ILE B 1 89 ? -15.156 4.555 -6.527 1 80.94 89 ILE B C 1
ATOM 2870 O O . ILE B 1 89 ? -14.945 5.363 -5.621 1 80.94 89 ILE B O 1
ATOM 2874 N N . ASN B 1 90 ? -14.992 3.227 -6.348 1 81.94 90 ASN B N 1
ATOM 2875 C CA . ASN B 1 90 ? -14.461 2.662 -5.109 1 81.94 90 ASN B CA 1
ATOM 2876 C C . ASN B 1 90 ? -13.172 3.348 -4.688 1 81.94 90 ASN B C 1
ATOM 2878 O O . ASN B 1 90 ? -12.203 3.385 -5.449 1 81.94 90 ASN B O 1
ATOM 2882 N N . THR B 1 91 ? -13.227 3.939 -3.561 1 87.38 91 THR B N 1
ATOM 2883 C CA . THR B 1 91 ? -12.133 4.777 -3.084 1 87.38 91 THR B CA 1
ATOM 2884 C C . THR B 1 91 ? -10.836 3.971 -2.99 1 87.38 91 THR B C 1
ATOM 2886 O O . THR B 1 91 ? -9.75 4.508 -3.203 1 87.38 91 THR B O 1
ATOM 2889 N N . PHE B 1 92 ? -10.875 2.701 -2.734 1 83.88 92 PHE B N 1
ATOM 2890 C CA . PHE B 1 92 ? -9.695 1.853 -2.623 1 83.88 92 PHE B CA 1
ATOM 2891 C C . PHE B 1 92 ? -9.039 1.653 -3.984 1 83.88 92 PHE B C 1
ATOM 2893 O O . PHE B 1 92 ? -7.816 1.729 -4.105 1 83.88 92 PHE B O 1
ATOM 2900 N N . VAL B 1 93 ? -9.891 1.424 -4.934 1 82.06 93 VAL B N 1
ATOM 2901 C CA . VAL B 1 93 ? -9.414 1.268 -6.305 1 82.06 93 VAL B CA 1
ATOM 2902 C C . VAL B 1 93 ? -8.75 2.562 -6.77 1 82.06 93 VAL B C 1
ATOM 2904 O O . VAL B 1 93 ? -7.645 2.537 -7.316 1 82.06 93 VAL B O 1
ATOM 2907 N N . VAL B 1 94 ? -9.438 3.682 -6.496 1 86.88 94 VAL B N 1
ATOM 2908 C CA . VAL B 1 94 ? -8.914 4.984 -6.895 1 86.88 94 VAL B CA 1
ATOM 2909 C C . VAL B 1 94 ? -7.562 5.227 -6.23 1 86.88 94 VAL B C 1
ATOM 2911 O O . VAL B 1 94 ? -6.605 5.641 -6.891 1 86.88 94 VAL B O 1
ATOM 2914 N N . GLY B 1 95 ? -7.488 4.93 -4.941 1 90.19 95 GLY B N 1
ATOM 2915 C CA . GLY B 1 95 ? -6.258 5.152 -4.203 1 90.19 95 GLY B CA 1
ATOM 2916 C C . GLY B 1 95 ? -5.082 4.355 -4.742 1 90.19 95 GLY B C 1
ATOM 2917 O O . GLY B 1 95 ? -3.992 4.898 -4.93 1 90.19 95 GLY B O 1
ATOM 2918 N N . LEU B 1 96 ? -5.32 3.09 -4.977 1 85.94 96 LEU B N 1
ATOM 2919 C CA . LEU B 1 96 ? -4.262 2.211 -5.465 1 85.94 96 LEU B CA 1
ATOM 2920 C C . LEU B 1 96 ? -3.814 2.623 -6.863 1 85.94 96 LEU B C 1
ATOM 2922 O O . LEU B 1 96 ? -2.619 2.609 -7.164 1 85.94 96 LEU B O 1
ATOM 2926 N N . VAL B 1 97 ? -4.777 2.99 -7.672 1 82.25 97 VAL B N 1
ATOM 2927 C CA . VAL B 1 97 ? -4.477 3.404 -9.039 1 82.25 97 VAL B CA 1
ATOM 2928 C C . VAL B 1 97 ? -3.67 4.699 -9.023 1 82.25 97 VAL B C 1
ATOM 2930 O O . VAL B 1 97 ? -2.697 4.844 -9.766 1 82.25 97 VAL B O 1
ATOM 2933 N N . LEU B 1 98 ? -4.066 5.605 -8.172 1 89.81 98 LEU B N 1
ATOM 2934 C CA . LEU B 1 98 ? -3.348 6.871 -8.07 1 89.81 98 LEU B CA 1
ATOM 2935 C C . LEU B 1 98 ? -1.928 6.652 -7.559 1 89.81 98 LEU B C 1
ATOM 2937 O O . LEU B 1 98 ? -0.989 7.309 -8.016 1 89.81 98 LEU B O 1
ATOM 2941 N N . ASN B 1 99 ? -1.816 5.742 -6.582 1 90.81 99 ASN B N 1
ATOM 2942 C CA . ASN B 1 99 ? -0.476 5.418 -6.105 1 90.81 99 ASN B CA 1
ATOM 2943 C C . ASN B 1 99 ? 0.407 4.895 -7.234 1 90.81 99 ASN B C 1
ATOM 2945 O O . ASN B 1 99 ? 1.547 5.336 -7.395 1 90.81 99 ASN B O 1
ATOM 2949 N N . ALA B 1 100 ? -0.111 3.975 -7.957 1 82.94 100 ALA B N 1
ATOM 2950 C CA . ALA B 1 100 ? 0.641 3.396 -9.07 1 82.94 100 ALA B CA 1
ATOM 2951 C C . ALA B 1 100 ? 0.964 4.453 -10.125 1 82.94 100 ALA B C 1
ATOM 2953 O O . ALA B 1 100 ? 2.066 4.473 -10.672 1 82.94 100 ALA B O 1
ATOM 2954 N N . PHE B 1 101 ? 0.005 5.344 -10.383 1 84.88 101 PHE B N 1
ATOM 2955 C CA . PHE B 1 101 ? 0.178 6.391 -11.383 1 84.88 101 PHE B CA 1
ATOM 2956 C C . PHE B 1 101 ? 1.288 7.352 -10.977 1 84.88 101 PHE B C 1
ATOM 2958 O O . PHE B 1 101 ? 2.168 7.672 -11.781 1 84.88 101 PHE B O 1
ATOM 2965 N N . VAL B 1 102 ? 1.203 7.812 -9.758 1 91.19 102 VAL B N 1
ATOM 2966 C CA . VAL B 1 102 ? 2.186 8.789 -9.289 1 91.19 102 VAL B CA 1
ATOM 2967 C C . VAL B 1 102 ? 3.566 8.141 -9.234 1 91.19 102 VAL B C 1
ATOM 2969 O O . VAL B 1 102 ? 4.566 8.766 -9.594 1 91.19 102 VAL B O 1
ATOM 2972 N N . LEU B 1 103 ? 3.613 6.898 -8.734 1 86.5 103 LEU B N 1
ATOM 2973 C CA . LEU B 1 103 ? 4.879 6.168 -8.734 1 86.5 103 LEU B CA 1
ATOM 2974 C C . LEU B 1 103 ? 5.461 6.086 -10.141 1 86.5 103 LEU B C 1
ATOM 2976 O O . LEU B 1 103 ? 6.645 6.367 -10.344 1 86.5 103 LEU B O 1
ATOM 2980 N N . GLY B 1 104 ? 4.598 5.688 -11.125 1 79.38 104 GLY B N 1
ATOM 2981 C CA . GLY B 1 104 ? 5.047 5.598 -12.5 1 79.38 104 GLY B CA 1
ATOM 2982 C C . GLY B 1 104 ? 5.488 6.934 -13.07 1 79.38 104 GLY B C 1
ATOM 2983 O O . GLY B 1 104 ? 6.551 7.031 -13.695 1 79.38 104 GLY B O 1
ATOM 2984 N N . LEU B 1 105 ? 4.703 7.992 -12.859 1 84.5 105 LEU B N 1
ATOM 2985 C CA . LEU B 1 105 ? 4.977 9.32 -13.406 1 84.5 105 LEU B CA 1
ATOM 2986 C C . LEU B 1 105 ? 6.273 9.883 -12.836 1 84.5 105 LEU B C 1
ATOM 2988 O O . LEU B 1 105 ? 7.109 10.398 -13.586 1 84.5 105 LEU B O 1
ATOM 2992 N N . THR B 1 106 ? 6.453 9.828 -11.531 1 89 106 THR B N 1
ATOM 2993 C CA . THR B 1 106 ? 7.641 10.398 -10.906 1 89 106 THR B CA 1
ATOM 2994 C C . THR B 1 106 ? 8.883 9.602 -11.281 1 89 106 THR B C 1
ATOM 2996 O O . THR B 1 106 ? 9.977 10.164 -11.414 1 89 106 THR B O 1
ATOM 2999 N N . SER B 1 107 ? 8.703 8.289 -11.375 1 79.88 107 SER B N 1
ATOM 3000 C CA . SER B 1 107 ? 9.82 7.453 -11.805 1 79.88 107 SER B CA 1
ATOM 3001 C C . SER B 1 107 ? 10.258 7.805 -13.227 1 79.88 107 SER B C 1
ATOM 3003 O O . SER B 1 107 ? 11.453 7.836 -13.523 1 79.88 107 SER B O 1
ATOM 3005 N N . PHE B 1 108 ? 9.289 8.125 -14.094 1 76.62 108 PHE B N 1
ATOM 3006 C CA . PHE B 1 108 ? 9.578 8.5 -15.469 1 76.62 108 PHE B CA 1
ATOM 3007 C C . PHE B 1 108 ? 10.266 9.859 -15.523 1 76.62 108 PHE B C 1
ATOM 3009 O O . PHE B 1 108 ? 11.305 10.008 -16.172 1 76.62 108 PHE B O 1
ATOM 3016 N N . LEU B 1 109 ? 9.703 10.766 -14.859 1 82.94 109 LEU B N 1
ATOM 3017 C CA . LEU B 1 109 ? 10.18 12.141 -14.938 1 82.94 109 LEU B CA 1
ATOM 3018 C C . LEU B 1 109 ? 11.594 12.266 -14.375 1 82.94 109 LEU B C 1
ATOM 3020 O O . LEU B 1 109 ? 12.414 13.016 -14.906 1 82.94 109 LEU B O 1
ATOM 3024 N N . ILE B 1 110 ? 11.906 11.547 -13.336 1 82.69 110 ILE B N 1
ATOM 3025 C CA . ILE B 1 110 ? 13.234 11.641 -12.742 1 82.69 110 ILE B CA 1
ATOM 3026 C C . ILE B 1 110 ? 14.258 10.945 -13.633 1 82.69 110 ILE B C 1
ATOM 3028 O O . ILE B 1 110 ? 15.453 11.234 -13.562 1 82.69 110 ILE B O 1
ATOM 3032 N N . ALA B 1 111 ? 13.758 10.023 -14.453 1 71.62 111 ALA B N 1
ATOM 3033 C CA . ALA B 1 111 ? 14.633 9.297 -15.359 1 71.62 111 ALA B CA 1
ATOM 3034 C C . ALA B 1 111 ? 14.992 10.141 -16.578 1 71.62 111 ALA B C 1
ATOM 3036 O O . ALA B 1 111 ? 16.062 9.984 -17.156 1 71.62 111 ALA B O 1
ATOM 3037 N N . VAL B 1 112 ? 14.148 11.016 -16.938 1 72.88 112 VAL B N 1
ATOM 3038 C CA . VAL B 1 112 ? 14.336 11.695 -18.219 1 72.88 112 VAL B CA 1
ATOM 3039 C C . VAL B 1 112 ? 14.82 13.125 -17.969 1 72.88 112 VAL B C 1
ATOM 3041 O O . VAL B 1 112 ? 15.18 13.836 -18.922 1 72.88 112 VAL B O 1
ATOM 3044 N N . ALA B 1 113 ? 14.82 13.523 -16.75 1 78.88 113 ALA B N 1
ATOM 3045 C CA . ALA B 1 113 ? 15.227 14.891 -16.453 1 78.88 113 ALA B CA 1
ATOM 3046 C C . ALA B 1 113 ? 16.141 14.938 -15.234 1 78.88 113 ALA B C 1
ATOM 3048 O O . ALA B 1 113 ? 16.156 14.016 -14.414 1 78.88 113 ALA B O 1
ATOM 3049 N N . GLU B 1 114 ? 16.938 15.945 -15.211 1 82.12 114 GLU B N 1
ATOM 3050 C CA . GLU B 1 114 ? 17.828 16.172 -14.078 1 82.12 114 GLU B CA 1
ATOM 3051 C C . GLU B 1 114 ? 17.297 17.266 -13.164 1 82.12 114 GLU B C 1
ATOM 3053 O O . GLU B 1 114 ? 16.766 18.266 -13.633 1 82.12 114 GLU B O 1
ATOM 3058 N N . PHE B 1 115 ? 17.422 16.969 -11.898 1 88.5 115 PHE B N 1
ATOM 3059 C CA . PHE B 1 115 ? 16.984 17.953 -10.906 1 88.5 115 PHE B CA 1
ATOM 3060 C C . PHE B 1 115 ? 18.094 18.25 -9.914 1 88.5 115 PHE B C 1
ATOM 3062 O O . PHE B 1 115 ? 18.75 17.344 -9.414 1 88.5 115 PHE B O 1
ATOM 3069 N N . ASP B 1 116 ? 18.266 19.5 -9.656 1 83.94 116 ASP B N 1
ATOM 3070 C CA . ASP B 1 116 ? 19.297 19.938 -8.719 1 83.94 116 ASP B CA 1
ATOM 3071 C C . ASP B 1 116 ? 18.891 19.641 -7.277 1 83.94 116 ASP B C 1
ATOM 3073 O O . ASP B 1 116 ? 17.703 19.672 -6.941 1 83.94 116 ASP B O 1
ATOM 3077 N N . SER B 1 117 ? 19.922 19.359 -6.52 1 83.75 117 SER B N 1
ATOM 3078 C CA . SER B 1 117 ? 19.688 19.172 -5.094 1 83.75 117 SER B CA 1
ATOM 3079 C C . SER B 1 117 ? 19.531 20.5 -4.379 1 83.75 117 SER B C 1
ATOM 3081 O O . SER B 1 117 ? 20.297 21.438 -4.621 1 83.75 117 SER B O 1
ATOM 3083 N N . ASN B 1 118 ? 18.484 20.672 -3.707 1 83.38 118 ASN B N 1
ATOM 3084 C CA . ASN B 1 118 ? 18.203 21.828 -2.852 1 83.38 118 ASN B CA 1
ATOM 3085 C C . ASN B 1 118 ? 17.656 21.391 -1.497 1 83.38 118 ASN B C 1
ATOM 3087 O O . ASN B 1 118 ? 16.75 20.547 -1.427 1 83.38 118 ASN B O 1
ATOM 3091 N N . GLN B 1 119 ? 18.297 21.875 -0.477 1 83.94 119 GLN B N 1
ATOM 3092 C CA . GLN B 1 119 ? 17.828 21.516 0.857 1 83.94 119 GLN B CA 1
ATOM 3093 C C . GLN B 1 119 ? 17.5 22.75 1.676 1 83.94 119 GLN B C 1
ATOM 3095 O O . GLN B 1 119 ? 18.172 23.781 1.563 1 83.94 119 GLN B O 1
ATOM 3100 N N . VAL B 1 120 ? 16.453 22.625 2.426 1 80.94 120 VAL B N 1
ATOM 3101 C CA . VAL B 1 120 ? 16.031 23.734 3.27 1 80.94 120 VAL B CA 1
ATOM 3102 C C . VAL B 1 120 ? 17.078 24 4.344 1 80.94 120 VAL B C 1
ATOM 3104 O O . VAL B 1 120 ? 17.797 23.094 4.762 1 80.94 120 VAL B O 1
ATOM 3107 N N . GLY B 1 121 ? 17.234 25.281 4.625 1 72.25 121 GLY B N 1
ATOM 3108 C CA . GLY B 1 121 ? 18.219 25.688 5.617 1 72.25 121 GLY B CA 1
ATOM 3109 C C . GLY B 1 121 ? 17.891 25.188 7.012 1 72.25 121 GLY B C 1
ATOM 3110 O O . GLY B 1 121 ? 16.75 24.844 7.301 1 72.25 121 GLY B O 1
ATOM 3111 N N . GLN B 1 122 ? 18.969 24.812 7.719 1 64.94 122 GLN B N 1
ATOM 3112 C CA . GLN B 1 122 ? 18.828 24.422 9.117 1 64.94 122 GLN B CA 1
ATOM 3113 C C . GLN B 1 122 ? 18.641 25.641 10.016 1 64.94 122 GLN B C 1
ATOM 3115 O O . GLN B 1 122 ? 19.25 26.688 9.789 1 64.94 122 GLN B O 1
ATOM 3120 N N . LEU B 1 123 ? 17.516 25.719 10.664 1 52.78 123 LEU B N 1
ATOM 3121 C CA . LEU B 1 123 ? 17.391 26.781 11.656 1 52.78 123 LEU B CA 1
ATOM 3122 C C . LEU B 1 123 ? 18.016 26.359 12.984 1 52.78 123 LEU B C 1
ATOM 3124 O O . LEU B 1 123 ? 17.688 25.297 13.523 1 52.78 123 LEU B O 1
ATOM 3128 N N . SER B 1 124 ? 19.266 26.75 13.234 1 51.81 124 SER B N 1
ATOM 3129 C CA . SER B 1 124 ? 19.859 26.547 14.547 1 51.81 124 SER B CA 1
ATOM 3130 C C . SER B 1 124 ? 19.391 27.609 15.539 1 51.81 124 SER B C 1
ATOM 3132 O O . SER B 1 124 ? 19.578 28.812 15.305 1 51.81 124 SER B O 1
ATOM 3134 N N . ILE B 1 125 ? 18.406 27.328 16.375 1 48.16 125 ILE B N 1
ATOM 3135 C CA . ILE B 1 125 ? 18.078 28.297 17.406 1 48.16 125 ILE B CA 1
ATOM 3136 C C . ILE B 1 125 ? 19.234 28.359 18.422 1 48.16 125 ILE B C 1
ATOM 3138 O O . ILE B 1 125 ? 19.469 27.406 19.156 1 48.16 125 ILE B O 1
ATOM 3142 N N . PRO B 1 126 ? 20 29.391 18.359 1 51.84 126 PRO B N 1
ATOM 3143 C CA . PRO B 1 126 ? 21.109 29.578 19.312 1 51.84 126 PRO B CA 1
ATOM 3144 C C . PRO B 1 126 ? 20.656 29.516 20.766 1 51.84 126 PRO B C 1
ATOM 3146 O O . PRO B 1 126 ? 19.562 29.969 21.094 1 51.84 126 PRO B O 1
ATOM 3149 N N . GLY B 1 127 ? 21.469 28.734 21.672 1 51.62 127 GLY B N 1
ATOM 3150 C CA . GLY B 1 127 ? 21.266 28.625 23.109 1 51.62 127 GLY B CA 1
ATOM 3151 C C . GLY B 1 127 ? 20.609 27.312 23.5 1 51.62 127 GLY B C 1
ATOM 3152 O O . GLY B 1 127 ? 21.078 26.625 24.406 1 51.62 127 GLY B O 1
ATOM 3153 N N . LEU B 1 128 ? 19.562 26.984 22.859 1 50.59 128 LEU B N 1
ATOM 3154 C CA . LEU B 1 128 ? 18.781 25.844 23.328 1 50.59 128 LEU B CA 1
ATOM 3155 C C . LEU B 1 128 ? 19.344 24.547 22.766 1 50.59 128 LEU B C 1
ATOM 3157 O O . LEU B 1 128 ? 19.016 23.453 23.266 1 50.59 128 LEU B O 1
ATOM 3161 N N . ARG B 1 129 ? 20.25 24.656 21.875 1 52.19 129 ARG B N 1
ATOM 3162 C CA . ARG B 1 129 ? 20.906 23.547 21.219 1 52.19 129 ARG B CA 1
ATOM 3163 C C . ARG B 1 129 ? 21.844 22.812 22.188 1 52.19 129 ARG B C 1
ATOM 3165 O O . ARG B 1 129 ? 22.141 21.641 22 1 52.19 129 ARG B O 1
ATOM 3172 N N . ASP B 1 130 ? 22.297 23.562 23.094 1 50.66 130 ASP B N 1
ATOM 3173 C CA . ASP B 1 130 ? 23.344 23.031 23.984 1 50.66 130 ASP B CA 1
ATOM 3174 C C . ASP B 1 130 ? 22.734 22.25 25.141 1 50.66 130 ASP B C 1
ATOM 3176 O O . ASP B 1 130 ? 23.438 21.781 26.031 1 50.66 130 ASP B O 1
ATOM 3180 N N . ILE B 1 131 ? 21.312 22.25 25.203 1 49.94 131 ILE B N 1
ATOM 3181 C CA . ILE B 1 131 ? 20.703 21.484 26.281 1 49.94 131 ILE B CA 1
ATOM 3182 C C . ILE B 1 131 ? 20.688 20 25.922 1 49.94 131 ILE B C 1
ATOM 3184 O O . ILE B 1 131 ? 20.172 19.625 24.875 1 49.94 131 ILE B O 1
ATOM 3188 N N . PRO B 1 132 ? 21.297 19.203 26.766 1 51.28 132 PRO B N 1
ATOM 3189 C CA . PRO B 1 132 ? 21.359 17.766 26.547 1 51.28 132 PRO B CA 1
ATOM 3190 C C . PRO B 1 132 ? 19.984 17.141 26.312 1 51.28 132 PRO B C 1
ATOM 3192 O O . PRO B 1 132 ? 19 17.594 26.891 1 51.28 132 PRO B O 1
ATOM 3195 N N . ILE B 1 133 ? 19.641 16.188 25.375 1 52.44 133 ILE B N 1
ATOM 3196 C CA . ILE B 1 133 ? 18.484 15.383 25.031 1 52.44 133 ILE B CA 1
ATOM 3197 C C . ILE B 1 133 ? 17.531 16.203 24.172 1 52.44 133 ILE B C 1
ATOM 3199 O O . ILE B 1 133 ? 17.031 15.727 23.141 1 52.44 133 ILE B O 1
ATOM 3203 N N . ILE B 1 134 ? 17.297 17.609 24.625 1 53.09 134 ILE B N 1
ATOM 3204 C CA . ILE B 1 134 ? 16.297 18.406 23.938 1 53.09 134 ILE B CA 1
ATOM 3205 C C . ILE B 1 134 ? 16.953 19.25 22.844 1 53.09 134 ILE B C 1
ATOM 3207 O O . ILE B 1 134 ? 16.281 19.781 21.969 1 53.09 134 ILE B O 1
ATOM 3211 N N . GLY B 1 135 ? 18.219 19.484 22.922 1 51.94 135 GLY B N 1
ATOM 3212 C CA . GLY B 1 135 ? 19 20.328 22.031 1 51.94 135 GLY B CA 1
ATOM 3213 C C . GLY B 1 135 ? 18.781 19.984 20.562 1 51.94 135 GLY B C 1
ATOM 3214 O O . GLY B 1 135 ? 18.531 20.875 19.75 1 51.94 135 GLY B O 1
ATOM 3215 N N . PRO B 1 136 ? 18.969 18.75 20.328 1 54 136 PRO B N 1
ATOM 3216 C CA . PRO B 1 136 ? 18.812 18.375 18.922 1 54 136 PRO B CA 1
ATOM 3217 C C . PRO B 1 136 ? 17.438 18.734 18.375 1 54 136 PRO B C 1
ATOM 3219 O O . PRO B 1 136 ? 17.266 18.844 17.156 1 54 136 PRO B O 1
ATOM 3222 N N . LEU B 1 137 ? 16.469 19.031 19.25 1 57.34 137 LEU B N 1
ATOM 3223 C CA . LEU B 1 137 ? 15.18 19.5 18.766 1 57.34 137 LEU B CA 1
ATOM 3224 C C . LEU B 1 137 ? 15.297 20.875 18.125 1 57.34 137 LEU B C 1
ATOM 3226 O O . LEU B 1 137 ? 14.438 21.266 17.328 1 57.34 137 LEU B O 1
ATOM 3230 N N . PHE B 1 138 ? 16.281 21.547 18.469 1 55.81 138 PHE B N 1
ATOM 3231 C CA . PHE B 1 138 ? 16.391 22.938 18.047 1 55.81 138 PHE B CA 1
ATOM 3232 C C . PHE B 1 138 ? 17.391 23.078 16.906 1 55.81 138 PHE B C 1
ATOM 3234 O O . PHE B 1 138 ? 17.797 24.188 16.562 1 55.81 138 PHE B O 1
ATOM 3241 N N . GLU B 1 139 ? 17.875 22.047 16.406 1 61.94 139 GLU B N 1
ATOM 3242 C CA . GLU B 1 139 ? 18.703 22.047 15.203 1 61.94 139 GLU B CA 1
ATOM 3243 C C . GLU B 1 139 ? 18.016 21.266 14.078 1 61.94 139 GLU B C 1
ATOM 3245 O O . GLU B 1 139 ? 18.562 20.281 13.586 1 61.94 139 GLU B O 1
ATOM 3250 N N . GLN B 1 140 ? 16.766 21.672 14.008 1 70.31 140 GLN B N 1
ATOM 3251 C CA . GLN B 1 140 ? 16.016 20.969 12.969 1 70.31 140 GLN B CA 1
ATOM 3252 C C . GLN B 1 140 ? 15.711 21.891 11.789 1 70.31 140 GLN B C 1
ATOM 3254 O O . GLN B 1 140 ? 15.922 23.109 11.875 1 70.31 140 GLN B O 1
ATOM 3259 N N . ARG B 1 141 ? 15.383 21.328 10.695 1 82.06 141 ARG B N 1
ATOM 3260 C CA . ARG B 1 141 ? 14.945 22.094 9.539 1 82.06 141 ARG B CA 1
ATOM 3261 C C . ARG B 1 141 ? 13.656 22.859 9.844 1 82.06 141 ARG B C 1
ATOM 3263 O O . ARG B 1 141 ? 12.789 22.344 10.57 1 82.06 141 ARG B O 1
ATOM 3270 N N . TRP B 1 142 ? 13.484 24.047 9.453 1 84.25 142 TRP B N 1
ATOM 3271 C CA . TRP B 1 142 ? 12.445 24.969 9.93 1 84.25 142 TRP B CA 1
ATOM 3272 C C . TRP B 1 142 ? 11.055 24.422 9.648 1 84.25 142 TRP B C 1
ATOM 3274 O O . TRP B 1 142 ? 10.125 24.641 10.414 1 84.25 142 TRP B O 1
ATOM 3284 N N . PRO B 1 143 ? 10.891 23.641 8.531 1 90.5 143 PRO B N 1
ATOM 3285 C CA . PRO B 1 143 ? 9.523 23.188 8.273 1 90.5 143 PRO B CA 1
ATOM 3286 C C . PRO B 1 143 ? 9 22.234 9.352 1 90.5 143 PRO B C 1
ATOM 3288 O O . PRO B 1 143 ? 7.789 22.031 9.477 1 90.5 143 PRO B O 1
ATOM 3291 N N . MET B 1 144 ? 9.898 21.625 10.016 1 90.94 144 MET B N 1
ATOM 3292 C CA . MET B 1 144 ? 9.461 20.719 11.086 1 90.94 144 MET B CA 1
ATOM 3293 C C . MET B 1 144 ? 8.648 21.469 12.133 1 90.94 144 MET B C 1
ATOM 3295 O O . MET B 1 144 ? 7.727 20.906 12.727 1 90.94 144 MET B O 1
ATOM 3299 N N . TYR B 1 145 ? 8.922 22.75 12.344 1 89.75 145 TYR B N 1
ATOM 3300 C CA . TYR B 1 145 ? 8.258 23.547 13.359 1 89.75 145 TYR B CA 1
ATOM 3301 C C . TYR B 1 145 ? 6.816 23.859 12.953 1 89.75 145 TYR B C 1
ATOM 3303 O O . TYR B 1 145 ? 6 24.25 13.789 1 89.75 145 TYR B O 1
ATOM 3311 N N . LEU B 1 146 ? 6.531 23.656 11.664 1 94.5 146 LEU B N 1
ATOM 3312 C CA . LEU B 1 146 ? 5.145 23.797 11.227 1 94.5 146 LEU B CA 1
ATOM 3313 C C . LEU B 1 146 ? 4.25 22.781 11.914 1 94.5 146 LEU B C 1
ATOM 3315 O O . LEU B 1 146 ? 3.047 23 12.07 1 94.5 146 LEU B O 1
ATOM 3319 N N . LEU B 1 147 ? 4.867 21.656 12.336 1 96.69 147 LEU B N 1
ATOM 3320 C CA . LEU B 1 147 ? 4.094 20.594 12.992 1 96.69 147 LEU B CA 1
ATOM 3321 C C . LEU B 1 147 ? 3.547 21.078 14.328 1 96.69 147 LEU B C 1
ATOM 3323 O O . LEU B 1 147 ? 2.5 20.609 14.781 1 96.69 147 LEU B O 1
ATOM 3327 N N . LEU B 1 148 ? 4.27 22 15 1 94.81 148 LEU B N 1
ATOM 3328 C CA . LEU B 1 148 ? 3.805 22.578 16.266 1 94.81 148 LEU B CA 1
ATOM 3329 C C . LEU B 1 148 ? 2.494 23.328 16.078 1 94.81 148 LEU B C 1
ATOM 3331 O O . LEU B 1 148 ? 1.695 23.438 17 1 94.81 148 LEU B O 1
ATOM 3335 N N . LEU B 1 149 ? 2.285 23.734 14.867 1 97 149 LEU B N 1
ATOM 3336 C CA . LEU B 1 149 ? 1.055 24.453 14.547 1 97 149 LEU B CA 1
ATOM 3337 C C . LEU B 1 149 ? 0.02 23.516 13.945 1 97 149 LEU B C 1
ATOM 3339 O O . LEU B 1 149 ? -1.155 23.547 14.312 1 97 149 LEU B O 1
ATOM 3343 N N . ILE B 1 150 ? 0.446 22.625 13.078 1 98.31 150 ILE B N 1
ATOM 3344 C CA . ILE B 1 150 ? -0.452 21.797 12.273 1 98.31 150 ILE B CA 1
ATOM 3345 C C . ILE B 1 150 ? -1.124 20.75 13.156 1 98.31 150 ILE B C 1
ATOM 3347 O O . ILE B 1 150 ? -2.309 20.453 12.984 1 98.31 150 ILE B O 1
ATOM 3351 N N . ILE B 1 151 ? -0.37 20.172 14.086 1 98.44 151 ILE B N 1
ATOM 3352 C CA . ILE B 1 151 ? -0.923 19.109 14.93 1 98.44 151 ILE B CA 1
ATOM 3353 C C . ILE B 1 151 ? -2.068 19.672 15.773 1 98.44 151 ILE B C 1
ATOM 3355 O O . ILE B 1 151 ? -3.193 19.172 15.719 1 98.44 151 ILE B O 1
ATOM 3359 N N . PRO B 1 152 ? -1.867 20.781 16.562 1 98.06 152 PRO B N 1
ATOM 3360 C CA . PRO B 1 152 ? -2.994 21.344 17.312 1 98.06 152 PRO B CA 1
ATOM 3361 C C . PRO B 1 152 ? -4.105 21.875 16.406 1 98.06 152 PRO B C 1
ATOM 3363 O O . PRO B 1 152 ? -5.281 21.797 16.766 1 98.06 152 PRO B O 1
ATOM 3366 N N . LEU B 1 153 ? -3.752 22.375 15.273 1 98.31 153 LEU B N 1
ATOM 3367 C CA . LEU B 1 153 ? -4.762 22.859 14.344 1 98.31 153 LEU B CA 1
ATOM 3368 C C . LEU B 1 153 ? -5.645 21.719 13.852 1 98.31 153 LEU B C 1
ATOM 3370 O O . LEU B 1 153 ? -6.867 21.859 13.773 1 98.31 153 LEU B O 1
ATOM 3374 N N . THR B 1 154 ? -5.012 20.641 13.438 1 98.56 154 THR B N 1
ATOM 3375 C CA . THR B 1 154 ? -5.766 19.484 12.977 1 98.56 154 THR B CA 1
ATOM 3376 C C . THR B 1 154 ? -6.68 18.953 14.086 1 98.56 154 THR B C 1
ATOM 3378 O O . THR B 1 154 ? -7.844 18.641 13.828 1 98.56 154 THR B O 1
ATOM 3381 N N . TRP B 1 155 ? -6.141 18.906 15.297 1 97.88 155 TRP B N 1
ATOM 3382 C CA . TRP B 1 155 ? -6.945 18.469 16.438 1 97.88 155 TRP B CA 1
ATOM 3383 C C . TRP B 1 155 ? -8.141 19.391 16.641 1 97.88 155 TRP B C 1
ATOM 3385 O O . TRP B 1 155 ? -9.273 18.938 16.828 1 97.88 155 TRP B O 1
ATOM 3395 N N . TRP B 1 156 ? -7.895 20.656 16.609 1 97.94 156 TRP B N 1
ATOM 3396 C CA . TRP B 1 156 ? -8.953 21.656 16.781 1 97.94 156 TRP B CA 1
ATOM 3397 C C . TRP B 1 156 ? -9.984 21.562 15.672 1 97.94 156 TRP B C 1
ATOM 3399 O O . TRP B 1 156 ? -11.188 21.609 15.922 1 97.94 156 TRP B O 1
ATOM 3409 N N . LEU B 1 157 ? -9.57 21.422 14.422 1 98.06 157 LEU B N 1
ATOM 3410 C CA . LEU B 1 157 ? -10.469 21.328 13.273 1 98.06 157 LEU B CA 1
ATOM 3411 C C . LEU B 1 157 ? -11.406 20.141 13.406 1 98.06 157 LEU B C 1
ATOM 3413 O O . LEU B 1 157 ? -12.602 20.25 13.117 1 98.06 157 LEU B O 1
ATOM 3417 N N . VAL B 1 158 ? -10.898 19.031 13.883 1 96.94 158 VAL B N 1
ATOM 3418 C CA . VAL B 1 158 ? -11.68 17.797 13.906 1 96.94 158 VAL B CA 1
ATOM 3419 C C . VAL B 1 158 ? -12.547 17.766 15.172 1 96.94 158 VAL B C 1
ATOM 3421 O O . VAL B 1 158 ? -13.711 17.375 15.117 1 96.94 158 VAL B O 1
ATOM 3424 N N . GLU B 1 159 ? -12 18.281 16.312 1 95.88 159 GLU B N 1
ATOM 3425 C CA . GLU B 1 159 ? -12.656 18.016 17.594 1 95.88 159 GLU B CA 1
ATOM 3426 C C . GLU B 1 159 ? -13.469 19.219 18.047 1 95.88 159 GLU B C 1
ATOM 3428 O O . GLU B 1 159 ? -14.406 19.094 18.844 1 95.88 159 GLU B O 1
ATOM 3433 N N . ARG B 1 160 ? -13.141 20.375 17.531 1 97.06 160 ARG B N 1
ATOM 3434 C CA . ARG B 1 160 ? -13.742 21.547 18.172 1 97.06 160 ARG B CA 1
ATOM 3435 C C . ARG B 1 160 ? -14.453 22.422 17.141 1 97.06 160 ARG B C 1
ATOM 3437 O O . ARG B 1 160 ? -15.297 23.234 17.516 1 97.06 160 ARG B O 1
ATOM 3444 N N . SER B 1 161 ? -14.258 22.219 15.898 1 97.69 161 SER B N 1
ATOM 3445 C CA . SER B 1 161 ? -14.852 23.094 14.891 1 97.69 161 SER B CA 1
ATOM 3446 C C . SER B 1 161 ? -16.172 22.531 14.391 1 97.69 161 SER B C 1
ATOM 3448 O O . SER B 1 161 ? -16.469 21.344 14.57 1 97.69 161 SER B O 1
ATOM 3450 N N . ARG B 1 162 ? -16.984 23.406 13.773 1 97.31 162 ARG B N 1
ATOM 3451 C CA . ARG B 1 162 ? -18.219 22.984 13.141 1 97.31 162 ARG B CA 1
ATOM 3452 C C . ARG B 1 162 ? -17.953 22.047 11.961 1 97.31 162 ARG B C 1
ATOM 3454 O O . ARG B 1 162 ? -18.703 21.094 11.734 1 97.31 162 ARG B O 1
ATOM 3461 N N . TRP B 1 163 ? -16.922 22.406 11.289 1 97.44 163 TRP B N 1
ATOM 3462 C CA . TRP B 1 163 ? -16.5 21.562 10.164 1 97.44 163 TRP B CA 1
ATOM 3463 C C . TRP B 1 163 ? -16.188 20.156 10.633 1 97.44 163 TRP B C 1
ATOM 3465 O O . TRP B 1 163 ? -16.625 19.172 10.016 1 97.44 163 TRP B O 1
ATOM 3475 N N . GLY B 1 164 ? -15.469 20.062 11.742 1 96.81 164 GLY B N 1
ATOM 3476 C CA . GLY B 1 164 ? -15.133 18.766 12.312 1 96.81 164 GLY B CA 1
ATOM 3477 C C . GLY B 1 164 ? -16.344 18 12.805 1 96.81 164 GLY B C 1
ATOM 3478 O O . GLY B 1 164 ? -16.406 16.781 12.672 1 96.81 164 GLY B O 1
ATOM 3479 N N . LEU B 1 165 ? -17.312 18.672 13.336 1 95.62 165 LEU B N 1
ATOM 3480 C CA . LEU B 1 165 ? -18.547 18.047 13.773 1 95.62 165 LEU B CA 1
ATOM 3481 C C . LEU B 1 165 ? -19.312 17.453 12.586 1 95.62 165 LEU B C 1
ATOM 3483 O O . LEU B 1 165 ? -19.828 16.344 12.672 1 95.62 165 LEU B O 1
ATOM 3487 N N . ASN B 1 166 ? -19.328 18.25 11.539 1 96.5 166 ASN B N 1
ATOM 3488 C CA . ASN B 1 166 ? -19.984 17.75 10.328 1 96.5 166 ASN B CA 1
ATOM 3489 C C . ASN B 1 166 ? -19.266 16.531 9.758 1 96.5 166 ASN B C 1
ATOM 3491 O O . ASN B 1 166 ? -19.922 15.586 9.312 1 96.5 166 ASN B O 1
ATOM 3495 N N . LEU B 1 167 ? -17.922 16.562 9.797 1 94.12 167 LEU B N 1
ATOM 3496 C CA . LEU B 1 167 ? -17.141 15.453 9.281 1 94.12 167 LEU B CA 1
ATOM 3497 C C . LEU B 1 167 ? -17.406 14.188 10.086 1 94.12 167 LEU B C 1
ATOM 3499 O O . LEU B 1 167 ? -17.609 13.109 9.523 1 94.12 167 LEU B O 1
ATOM 3503 N N . ARG B 1 168 ? -17.438 14.297 11.367 1 93 168 ARG B N 1
ATOM 3504 C CA . ARG B 1 168 ? -17.656 13.148 12.234 1 93 168 ARG B CA 1
ATOM 3505 C C . ARG B 1 168 ? -19.078 12.625 12.109 1 93 168 ARG B C 1
ATOM 3507 O O . ARG B 1 168 ? -19.312 11.414 12.18 1 93 168 ARG B O 1
ATOM 3514 N N . ALA B 1 169 ? -20.031 13.453 11.836 1 90.31 169 ALA B N 1
ATOM 3515 C CA . ALA B 1 169 ? -21.438 13.055 11.664 1 90.31 169 ALA B CA 1
ATOM 3516 C C . ALA B 1 169 ? -21.609 12.203 10.406 1 90.31 169 ALA B C 1
ATOM 3518 O O . ALA B 1 169 ? -22.297 11.172 10.438 1 90.31 169 ALA B O 1
ATOM 3519 N N . ILE B 1 170 ? -20.922 12.664 9.336 1 89.19 170 ILE B N 1
ATOM 3520 C CA . ILE B 1 170 ? -21.094 11.945 8.078 1 89.19 170 ILE B CA 1
ATOM 3521 C C . ILE B 1 170 ? -20.344 10.617 8.148 1 89.19 170 ILE B C 1
ATOM 3523 O O . ILE B 1 170 ? -20.641 9.688 7.395 1 89.19 170 ILE B O 1
ATOM 3527 N N . ALA B 1 171 ? -19.312 10.578 8.969 1 89.5 171 ALA B N 1
ATOM 3528 C CA . ALA B 1 171 ? -18.531 9.352 9.109 1 89.5 171 ALA B CA 1
ATOM 3529 C C . ALA B 1 171 ? -19.297 8.297 9.898 1 89.5 171 ALA B C 1
ATOM 3531 O O . ALA B 1 171 ? -19.125 7.098 9.672 1 89.5 171 ALA B O 1
ATOM 3532 N N . ASP B 1 172 ? -20.141 8.734 10.766 1 85.94 172 ASP B N 1
ATOM 3533 C CA . ASP B 1 172 ? -20.906 7.816 11.617 1 85.94 172 ASP B CA 1
ATOM 3534 C C . ASP B 1 172 ? -22.141 7.301 10.891 1 85.94 172 ASP B C 1
ATOM 3536 O O . ASP B 1 172 ? -22.391 6.094 10.852 1 85.94 172 ASP B O 1
ATOM 3540 N N . ASN B 1 173 ? -22.922 8.266 10.375 1 88.31 173 ASN B N 1
ATOM 3541 C CA . ASN B 1 173 ? -24.141 7.922 9.648 1 88.31 173 ASN B CA 1
ATOM 3542 C C . ASN B 1 173 ? -24.391 8.891 8.492 1 88.31 173 ASN B C 1
ATOM 3544 O O . ASN B 1 173 ? -25.156 9.844 8.625 1 88.31 173 ASN B O 1
ATOM 3548 N N . PRO B 1 174 ? -23.812 8.469 7.348 1 88.19 174 PRO B N 1
ATOM 3549 C CA . PRO B 1 174 ? -23.922 9.383 6.211 1 88.19 174 PRO B CA 1
ATOM 3550 C C . PRO B 1 174 ? -25.359 9.609 5.777 1 88.19 174 PRO B C 1
ATOM 3552 O O . PRO B 1 174 ? -25.719 10.719 5.367 1 88.19 174 PRO B O 1
ATOM 3555 N N . GLN B 1 175 ? -26.219 8.594 5.824 1 87.25 175 GLN B N 1
ATOM 3556 C CA . GLN B 1 175 ? -27.609 8.727 5.398 1 87.25 175 GLN B CA 1
ATOM 3557 C C . GLN B 1 175 ? -28.359 9.711 6.285 1 87.25 175 GLN B C 1
ATOM 3559 O O . GLN B 1 175 ? -29.078 10.578 5.789 1 87.25 175 GLN B O 1
ATOM 3564 N N . ALA B 1 176 ? -28.219 9.508 7.555 1 87.38 176 ALA B N 1
ATOM 3565 C CA . ALA B 1 176 ? -28.875 10.398 8.5 1 87.38 176 ALA B CA 1
ATOM 3566 C C . ALA B 1 176 ? -28.359 11.828 8.359 1 87.38 176 ALA B C 1
ATOM 3568 O O . ALA B 1 176 ? -29.125 12.789 8.445 1 87.38 176 ALA B O 1
ATOM 3569 N N . ALA B 1 177 ? -27.062 11.992 8.188 1 88.75 177 ALA B N 1
ATOM 3570 C CA . ALA B 1 177 ? -26.453 13.312 8.031 1 88.75 177 ALA B CA 1
ATOM 3571 C C . ALA B 1 177 ? -26.984 14.008 6.781 1 88.75 177 ALA B C 1
ATOM 3573 O O . ALA B 1 177 ? -27.219 15.219 6.793 1 88.75 177 ALA B O 1
ATOM 3574 N N . ASP B 1 178 ? -27.172 13.234 5.734 1 89.06 178 ASP B N 1
ATOM 3575 C CA . ASP B 1 178 ? -27.688 13.797 4.488 1 89.06 178 ASP B CA 1
ATOM 3576 C C . ASP B 1 178 ? -29.094 14.344 4.668 1 89.06 178 ASP B C 1
ATOM 3578 O O . ASP B 1 178 ? -29.453 15.383 4.102 1 89.06 178 ASP B O 1
ATOM 3582 N N . VAL B 1 179 ? -29.891 13.648 5.418 1 91.12 179 VAL B N 1
ATOM 3583 C CA . VAL B 1 179 ? -31.266 14.047 5.668 1 91.12 179 VAL B CA 1
ATOM 3584 C C . VAL B 1 179 ? -31.297 15.375 6.422 1 91.12 179 VAL B C 1
ATOM 3586 O O . VAL B 1 179 ? -32.219 16.156 6.27 1 91.12 179 VAL B O 1
ATOM 3589 N N . THR B 1 180 ? -30.281 15.625 7.188 1 93.31 180 THR B N 1
ATOM 3590 C CA . THR B 1 180 ? -30.234 16.859 7.973 1 93.31 180 THR B CA 1
ATOM 3591 C C . THR B 1 180 ? -29.656 18 7.148 1 93.31 180 THR B C 1
ATOM 3593 O O . THR B 1 180 ? -29.547 19.125 7.641 1 93.31 180 THR B O 1
ATOM 3596 N N . GLY B 1 181 ? -29.234 17.719 5.891 1 93.38 181 GLY B N 1
ATOM 3597 C CA . GLY B 1 181 ? -28.844 18.781 5 1 93.38 181 GLY B CA 1
ATOM 3598 C C . GLY B 1 181 ? -27.344 18.828 4.746 1 93.38 181 GLY B C 1
ATOM 3599 O O . GLY B 1 181 ? -26.875 19.672 3.98 1 93.38 181 GLY B O 1
ATOM 3600 N N . LEU B 1 182 ? -26.656 18 5.34 1 94.38 182 LEU B N 1
ATOM 3601 C CA . LEU B 1 182 ? -25.203 17.984 5.105 1 94.38 182 LEU B CA 1
ATOM 3602 C C . LEU B 1 182 ? -24.891 17.359 3.754 1 94.38 182 LEU B C 1
ATOM 3604 O O . LEU B 1 182 ? -25.484 16.344 3.379 1 94.38 182 LEU B O 1
ATOM 3608 N N . LYS B 1 183 ? -24.016 18.062 3.027 1 96.12 183 LYS B N 1
ATOM 3609 C CA . LYS B 1 183 ? -23.562 17.484 1.762 1 96.12 183 LYS B CA 1
ATOM 3610 C C . LYS B 1 183 ? -22.406 16.516 1.98 1 96.12 183 LYS B C 1
ATOM 3612 O O . LYS B 1 183 ? -21.234 16.891 1.916 1 96.12 183 LYS B O 1
ATOM 3617 N N . VAL B 1 184 ? -22.719 15.266 2.115 1 93.31 184 VAL B N 1
ATOM 3618 C CA . VAL B 1 184 ? -21.812 14.219 2.561 1 93.31 184 VAL B CA 1
ATOM 3619 C C . VAL B 1 184 ? -20.609 14.141 1.615 1 93.31 184 VAL B C 1
ATOM 3621 O O . VAL B 1 184 ? -19.453 14.258 2.049 1 93.31 184 VAL B O 1
ATOM 3624 N N . ASN B 1 185 ? -20.812 14.109 0.257 1 94.12 185 ASN B N 1
ATOM 3625 C CA . ASN B 1 185 ? -19.75 13.93 -0.717 1 94.12 185 ASN B CA 1
ATOM 3626 C C . ASN B 1 185 ? -18.844 15.156 -0.782 1 94.12 185 ASN B C 1
ATOM 3628 O O . ASN B 1 185 ? -17.625 15.031 -0.966 1 94.12 185 ASN B O 1
ATOM 3632 N N . LYS B 1 186 ? -19.422 16.281 -0.617 1 96.19 186 LYS B N 1
ATOM 3633 C CA . LYS B 1 186 ? -18.609 17.5 -0.626 1 96.19 186 LYS B CA 1
ATOM 3634 C C . LYS B 1 186 ? -17.672 17.547 0.571 1 96.19 186 LYS B C 1
ATOM 3636 O O . LYS B 1 186 ? -16.5 17.906 0.431 1 96.19 186 LYS B O 1
ATOM 3641 N N . LEU B 1 187 ? -18.203 17.203 1.702 1 95.75 187 LEU B N 1
ATOM 3642 C CA . LEU B 1 187 ? -17.406 17.219 2.922 1 95.75 187 LEU B CA 1
ATOM 3643 C C . LEU B 1 187 ? -16.281 16.188 2.846 1 95.75 187 LEU B C 1
ATOM 3645 O O . LEU B 1 187 ? -15.156 16.438 3.281 1 95.75 187 LEU B O 1
ATOM 3649 N N . ARG B 1 188 ? -16.578 15.023 2.291 1 95.12 188 ARG B N 1
ATOM 3650 C CA . ARG B 1 188 ? -15.555 13.992 2.121 1 95.12 188 ARG B CA 1
ATOM 3651 C C . ARG B 1 188 ? -14.461 14.453 1.162 1 95.12 188 ARG B C 1
ATOM 3653 O O . ARG B 1 188 ? -13.281 14.188 1.384 1 95.12 188 ARG B O 1
ATOM 3660 N N . ARG B 1 189 ? -14.914 15.188 0.146 1 96.88 189 ARG B N 1
ATOM 3661 C CA . ARG B 1 189 ? -13.93 15.711 -0.789 1 96.88 189 ARG B CA 1
ATOM 3662 C C . ARG B 1 189 ? -13.031 16.75 -0.112 1 96.88 189 ARG B C 1
ATOM 3664 O O . ARG B 1 189 ? -11.82 16.781 -0.347 1 96.88 189 ARG B O 1
ATOM 3671 N N . GLN B 1 190 ? -13.609 17.547 0.681 1 97.94 190 GLN B N 1
ATOM 3672 C CA . GLN B 1 190 ? -12.828 18.547 1.409 1 97.94 190 GLN B CA 1
ATOM 3673 C C . GLN B 1 190 ? -11.812 17.875 2.33 1 97.94 190 GLN B C 1
ATOM 3675 O O . GLN B 1 190 ? -10.68 18.344 2.451 1 97.94 190 GLN B O 1
ATOM 3680 N N . ALA B 1 191 ? -12.273 16.812 2.977 1 97.31 191 ALA B N 1
ATOM 3681 C CA . ALA B 1 191 ? -11.367 16.078 3.852 1 97.31 191 ALA B CA 1
ATOM 3682 C C . ALA B 1 191 ? -10.18 15.523 3.072 1 97.31 191 ALA B C 1
ATOM 3684 O O . ALA B 1 191 ? -9.039 15.57 3.553 1 97.31 191 ALA B O 1
ATOM 3685 N N . LEU B 1 192 ? -10.422 15.102 1.849 1 97.5 192 LEU B N 1
ATOM 3686 C CA . LEU B 1 192 ? -9.359 14.539 1.024 1 97.5 192 LEU B CA 1
ATOM 3687 C C . LEU B 1 192 ? -8.414 15.633 0.535 1 97.5 192 LEU B C 1
ATOM 3689 O O . LEU B 1 192 ? -7.223 15.383 0.348 1 97.5 192 LEU B O 1
ATOM 3693 N N . LEU B 1 193 ? -8.953 16.828 0.346 1 98.56 193 LEU B N 1
ATOM 3694 C CA . LEU B 1 193 ? -8.094 17.953 -0.013 1 98.56 193 LEU B CA 1
ATOM 3695 C C . LEU B 1 193 ? -7.117 18.281 1.113 1 98.56 193 LEU B C 1
ATOM 3697 O O . LEU B 1 193 ? -5.926 18.5 0.868 1 98.56 193 LEU B O 1
ATOM 3701 N N . TYR B 1 194 ? -7.633 18.281 2.309 1 98.44 194 TYR B N 1
ATOM 3702 C CA . TYR B 1 194 ? -6.789 18.516 3.477 1 98.44 194 TYR B CA 1
ATOM 3703 C C . TYR B 1 194 ? -5.73 17.438 3.611 1 98.44 194 TYR B C 1
ATOM 3705 O O . TYR B 1 194 ? -4.562 17.734 3.879 1 98.44 194 TYR B O 1
ATOM 3713 N N . ALA B 1 195 ? -6.156 16.172 3.428 1 98.5 195 ALA B N 1
ATOM 3714 C CA . ALA B 1 195 ? -5.234 15.039 3.504 1 98.5 195 ALA B CA 1
ATOM 3715 C C . ALA B 1 195 ? -4.156 15.141 2.43 1 98.5 195 ALA B C 1
ATOM 3717 O O . ALA B 1 195 ? -2.982 14.867 2.693 1 98.5 195 ALA B O 1
ATOM 3718 N N . GLY B 1 196 ? -4.586 15.523 1.236 1 98.81 196 GLY B N 1
ATOM 3719 C CA . GLY B 1 196 ? -3.633 15.672 0.15 1 98.81 196 GLY B CA 1
ATOM 3720 C C . GLY B 1 196 ? -2.604 16.766 0.406 1 98.81 196 GLY B C 1
ATOM 3721 O O . GLY B 1 196 ? -1.41 16.562 0.165 1 98.81 196 GLY B O 1
ATOM 3722 N N . LEU B 1 197 ? -3.066 17.875 0.896 1 98.81 197 LEU B N 1
ATOM 3723 C CA . LEU B 1 197 ? -2.191 19 1.184 1 98.81 197 LEU B CA 1
ATOM 3724 C C . LEU B 1 197 ? -1.11 18.609 2.186 1 98.81 197 LEU B C 1
ATOM 3726 O O . LEU B 1 197 ? 0.077 18.844 1.944 1 98.81 197 LEU B O 1
ATOM 3730 N N . LEU B 1 198 ? -1.522 18 3.242 1 98.81 198 LEU B N 1
ATOM 3731 C CA . LEU B 1 198 ? -0.587 17.703 4.32 1 98.81 198 LEU B CA 1
ATOM 3732 C C . LEU B 1 198 ? 0.286 16.5 3.963 1 98.81 198 LEU B C 1
ATOM 3734 O O . LEU B 1 198 ? 1.453 16.438 4.355 1 98.81 198 LEU B O 1
ATOM 3738 N N . SER B 1 199 ? -0.288 15.484 3.232 1 98.81 199 SER B N 1
ATOM 3739 C CA . SER B 1 199 ? 0.535 14.375 2.76 1 98.81 199 SER B CA 1
ATOM 3740 C C . SER B 1 199 ? 1.593 14.859 1.772 1 98.81 199 SER B C 1
ATOM 3742 O O . SER B 1 199 ? 2.742 14.414 1.819 1 98.81 199 SER B O 1
ATOM 3744 N N . GLY B 1 200 ? 1.171 15.766 0.885 1 98.81 200 GLY B N 1
ATOM 3745 C CA . GLY B 1 200 ? 2.141 16.359 -0.019 1 98.81 200 GLY B CA 1
ATOM 3746 C C . GLY B 1 200 ? 3.254 17.109 0.702 1 98.81 200 GLY B C 1
ATOM 3747 O O . GLY B 1 200 ? 4.422 17 0.323 1 98.81 200 GLY B O 1
ATOM 3748 N N . LEU B 1 201 ? 2.867 17.828 1.71 1 98.62 201 LEU B N 1
ATOM 3749 C CA . LEU B 1 201 ? 3.855 18.531 2.521 1 98.62 201 LEU B CA 1
ATOM 3750 C C . LEU B 1 201 ? 4.805 17.547 3.195 1 98.62 201 LEU B C 1
ATOM 3752 O O . LEU B 1 201 ? 6.008 17.812 3.297 1 98.62 201 LEU B O 1
ATOM 3756 N N . GLY B 1 202 ? 4.25 16.453 3.727 1 98.44 202 GLY B N 1
ATOM 3757 C CA . GLY B 1 202 ? 5.094 15.414 4.297 1 98.44 202 GLY B CA 1
ATOM 3758 C C . GLY B 1 202 ? 6.102 14.852 3.309 1 98.44 202 GLY B C 1
ATOM 3759 O O . GLY B 1 202 ? 7.273 14.672 3.648 1 98.44 202 GLY B O 1
ATOM 3760 N N . GLY B 1 203 ? 5.641 14.57 2.094 1 98.31 203 GLY B N 1
ATOM 3761 C CA . GLY B 1 203 ? 6.547 14.141 1.039 1 98.31 203 GLY B CA 1
ATOM 3762 C C . GLY B 1 203 ? 7.59 15.18 0.683 1 98.31 203 GLY B C 1
ATOM 3763 O O . GLY B 1 203 ? 8.758 14.852 0.478 1 98.31 203 GLY B O 1
ATOM 3764 N N . ALA B 1 204 ? 7.133 16.422 0.62 1 98.19 204 ALA B N 1
ATOM 3765 C CA . ALA B 1 204 ? 8.039 17.516 0.32 1 98.19 204 ALA B CA 1
ATOM 3766 C C . ALA B 1 204 ? 9.125 17.641 1.392 1 98.19 204 ALA B C 1
ATOM 3768 O O . ALA B 1 204 ? 10.289 17.875 1.079 1 98.19 204 ALA B O 1
ATOM 3769 N N . TYR B 1 205 ? 8.727 17.531 2.602 1 96.69 205 TYR B N 1
ATOM 3770 C CA . TYR B 1 205 ? 9.688 17.562 3.703 1 96.69 205 TYR B CA 1
ATOM 3771 C C . TYR B 1 205 ? 10.719 16.453 3.562 1 96.69 205 TYR B C 1
ATOM 3773 O O . TYR B 1 205 ? 11.914 16.688 3.75 1 96.69 205 TYR B O 1
ATOM 3781 N N . LEU B 1 206 ? 10.266 15.289 3.254 1 93.62 206 LEU B N 1
ATOM 3782 C CA . LEU B 1 206 ? 11.148 14.141 3.082 1 93.62 206 LEU B CA 1
ATOM 3783 C C . LEU B 1 206 ? 12.203 14.422 2.018 1 93.62 206 LEU B C 1
ATOM 3785 O O . LEU B 1 206 ? 13.391 14.148 2.225 1 93.62 206 LEU B O 1
ATOM 3789 N N . ALA B 1 207 ? 11.82 15.016 0.936 1 94.5 207 ALA B N 1
ATOM 3790 C CA . ALA B 1 207 ? 12.703 15.195 -0.214 1 94.5 207 ALA B CA 1
ATOM 3791 C C . ALA B 1 207 ? 13.586 16.422 -0.041 1 94.5 207 ALA B C 1
ATOM 3793 O O . ALA B 1 207 ? 14.797 16.375 -0.291 1 94.5 207 ALA B O 1
ATOM 3794 N N . THR B 1 208 ? 13.023 17.531 0.437 1 93.12 208 THR B N 1
ATOM 3795 C CA . THR B 1 208 ? 13.758 18.797 0.405 1 93.12 208 THR B CA 1
ATOM 3796 C C . THR B 1 208 ? 14.383 19.094 1.766 1 93.12 208 THR B C 1
ATOM 3798 O O . THR B 1 208 ? 15.328 19.875 1.864 1 93.12 208 THR B O 1
ATOM 3801 N N . ALA B 1 209 ? 13.844 18.547 2.818 1 89.38 209 ALA B N 1
ATOM 3802 C CA . ALA B 1 209 ? 14.383 18.844 4.141 1 89.38 209 ALA B CA 1
ATOM 3803 C C . ALA B 1 209 ? 15.281 17.703 4.633 1 89.38 209 ALA B C 1
ATOM 3805 O O . ALA B 1 209 ? 16.406 17.938 5.086 1 89.38 209 ALA B O 1
ATOM 3806 N N . GLU B 1 210 ? 14.844 16.484 4.441 1 85.19 210 GLU B N 1
ATOM 3807 C CA . GLU B 1 210 ? 15.57 15.352 5.004 1 85.19 210 GLU B CA 1
ATOM 3808 C C . GLU B 1 210 ? 16.688 14.898 4.07 1 85.19 210 GLU B C 1
ATOM 3810 O O . GLU B 1 210 ? 17.812 14.664 4.512 1 85.19 210 GLU B O 1
ATOM 3815 N N . VAL B 1 211 ? 16.375 14.781 2.801 1 83.5 211 VAL B N 1
ATOM 3816 C CA . VAL B 1 211 ? 17.328 14.133 1.896 1 83.5 211 VAL B CA 1
ATOM 3817 C C . VAL B 1 211 ? 17.984 15.188 1 1 83.5 211 VAL B C 1
ATOM 3819 O O . VAL B 1 211 ? 19.188 15.125 0.739 1 83.5 211 VAL B O 1
ATOM 3822 N N . GLY B 1 212 ? 17.234 16.156 0.537 1 86.75 212 GLY B N 1
ATOM 3823 C CA . GLY B 1 212 ? 17.75 17.203 -0.335 1 86.75 212 GLY B CA 1
ATOM 3824 C C . GLY B 1 212 ? 17.672 16.844 -1.807 1 86.75 212 GLY B C 1
ATOM 3825 O O . GLY B 1 212 ? 18.141 17.594 -2.662 1 86.75 212 GLY B O 1
ATOM 3826 N N . SER B 1 213 ? 17.141 15.711 -2.115 1 88.88 213 SER B N 1
ATOM 3827 C CA . SER B 1 213 ? 16.969 15.242 -3.484 1 88.88 213 SER B CA 1
ATOM 3828 C C . SER B 1 213 ? 15.828 14.227 -3.578 1 88.88 213 SER B C 1
ATOM 3830 O O . SER B 1 213 ? 15.281 13.797 -2.559 1 88.88 213 SER B O 1
ATOM 3832 N N . PHE B 1 214 ? 15.406 14 -4.789 1 91.19 214 PHE B N 1
ATOM 3833 C CA . PHE B 1 214 ? 14.367 13.008 -5.031 1 91.19 214 PHE B CA 1
ATOM 3834 C C . PHE B 1 214 ? 14.984 11.688 -5.492 1 91.19 214 PHE B C 1
ATOM 3836 O O . PHE B 1 214 ? 15.875 11.68 -6.344 1 91.19 214 PHE B O 1
ATOM 3843 N N . ASN B 1 215 ? 14.617 10.68 -4.801 1 81.94 215 ASN B N 1
ATOM 3844 C CA . ASN B 1 215 ? 14.938 9.32 -5.227 1 81.94 215 ASN B CA 1
ATOM 3845 C C . ASN B 1 215 ? 13.688 8.547 -5.613 1 81.94 215 ASN B C 1
ATOM 3847 O O . ASN B 1 215 ? 12.617 8.75 -5.027 1 81.94 215 ASN B O 1
ATOM 3851 N N . MET B 1 216 ? 13.836 7.73 -6.555 1 79.19 216 MET B N 1
ATOM 3852 C CA . MET B 1 216 ? 12.703 6.93 -7.016 1 79.19 216 MET B CA 1
ATOM 3853 C C . MET B 1 216 ? 12.07 6.168 -5.859 1 79.19 216 MET B C 1
ATOM 3855 O O . MET B 1 216 ? 12.766 5.5 -5.09 1 79.19 216 MET B O 1
ATOM 3859 N N . ASN B 1 217 ? 10.758 6.234 -5.754 1 80.5 217 ASN B N 1
ATOM 3860 C CA . ASN B 1 217 ? 9.961 5.543 -4.746 1 80.5 217 ASN B CA 1
ATOM 3861 C C . ASN B 1 217 ? 10.492 5.805 -3.34 1 80.5 217 ASN B C 1
ATOM 3863 O O . ASN B 1 217 ? 10.516 4.902 -2.5 1 80.5 217 ASN B O 1
ATOM 38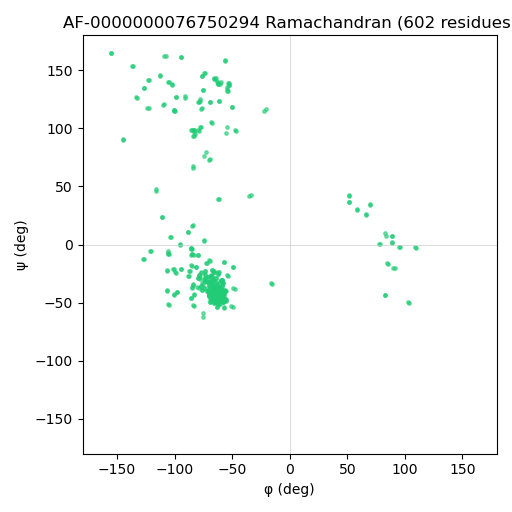67 N N . MET B 1 218 ? 10.945 6.996 -3.115 1 84.81 218 MET B N 1
ATOM 3868 C CA . MET B 1 218 ? 11.625 7.297 -1.86 1 84.81 218 MET B CA 1
ATOM 3869 C C . MET B 1 218 ? 10.664 7.215 -0.683 1 84.81 218 MET B C 1
ATOM 3871 O O . MET B 1 218 ? 11.086 7.102 0.468 1 84.81 218 MET B O 1
ATOM 3875 N N . THR B 1 219 ? 9.352 7.379 -0.947 1 89.38 219 THR B N 1
ATOM 3876 C CA . THR B 1 219 ? 8.406 7.195 0.151 1 89.38 219 THR B CA 1
ATOM 3877 C C . THR B 1 219 ? 8.375 5.734 0.596 1 89.38 219 THR B C 1
ATOM 3879 O O . THR B 1 219 ? 8.18 5.445 1.778 1 89.38 219 THR B O 1
ATOM 3882 N N . ALA B 1 220 ? 8.5 4.828 -0.372 1 81.12 220 ALA B N 1
ATOM 3883 C CA . ALA B 1 220 ? 8.75 3.41 -0.114 1 81.12 220 ALA B CA 1
ATOM 3884 C C . ALA B 1 220 ? 7.738 2.852 0.884 1 81.12 220 ALA B C 1
ATOM 3886 O O . ALA B 1 220 ? 8.117 2.17 1.84 1 81.12 220 ALA B O 1
ATOM 3887 N N . GLY B 1 221 ? 6.453 3.193 0.769 1 82.56 221 GLY B N 1
ATOM 3888 C CA . GLY B 1 221 ? 5.418 2.596 1.598 1 82.56 221 GLY B CA 1
ATOM 3889 C C . GLY B 1 221 ? 5.09 3.418 2.83 1 82.56 221 GLY B C 1
ATOM 3890 O O . GLY B 1 221 ? 4.18 3.076 3.588 1 82.56 221 GLY B O 1
ATOM 3891 N N . ARG B 1 222 ? 5.754 4.504 3.059 1 88.62 222 ARG B N 1
ATOM 3892 C CA . ARG B 1 222 ? 5.52 5.34 4.23 1 88.62 222 ARG B CA 1
ATOM 3893 C C . ARG B 1 222 ? 4.07 5.816 4.281 1 88.62 222 ARG B C 1
ATOM 3895 O O . ARG B 1 222 ? 3.502 5.973 5.363 1 88.62 222 ARG B O 1
ATOM 3902 N N . GLY B 1 223 ? 3.492 6.027 3.133 1 92.38 223 GLY B N 1
ATOM 3903 C CA . GLY B 1 223 ? 2.084 6.391 3.109 1 92.38 223 GLY B CA 1
ATOM 3904 C C . GLY B 1 223 ? 1.189 5.344 3.75 1 92.38 223 GLY B C 1
ATOM 3905 O O . GLY B 1 223 ? 0.227 5.684 4.441 1 92.38 223 GLY B O 1
ATOM 3906 N N . PHE B 1 224 ? 1.465 4.148 3.52 1 87.62 224 PHE B N 1
ATOM 3907 C CA . PHE B 1 224 ? 0.684 3.064 4.109 1 87.62 224 PHE B CA 1
ATOM 3908 C C . PHE B 1 224 ? 0.953 2.955 5.605 1 87.62 224 PHE B C 1
ATOM 3910 O O . PHE B 1 224 ? 0.062 2.596 6.375 1 87.62 224 PHE B O 1
ATOM 3917 N N . ILE B 1 225 ? 2.152 3.283 5.961 1 85.19 225 ILE B N 1
ATOM 3918 C CA . ILE B 1 225 ? 2.486 3.316 7.383 1 85.19 225 ILE B CA 1
ATOM 3919 C C . ILE B 1 225 ? 1.655 4.387 8.086 1 85.19 225 ILE B C 1
ATOM 3921 O O . ILE B 1 225 ? 1.208 4.191 9.219 1 85.19 225 ILE B O 1
ATOM 3925 N N . VAL B 1 226 ? 1.517 5.453 7.426 1 93.56 226 VAL B N 1
ATOM 3926 C CA . VAL B 1 226 ? 0.71 6.547 7.953 1 93.56 226 VAL B CA 1
ATOM 3927 C C . VAL B 1 226 ? -0.719 6.07 8.195 1 93.56 226 VAL B C 1
ATOM 3929 O O . VAL B 1 226 ? -1.311 6.359 9.234 1 93.56 226 VAL B O 1
ATOM 3932 N N . ILE B 1 227 ? -1.28 5.348 7.234 1 91.44 227 ILE B N 1
ATOM 3933 C CA . ILE B 1 227 ? -2.631 4.82 7.395 1 91.44 227 ILE B CA 1
ATOM 3934 C C . ILE B 1 227 ? -2.676 3.865 8.586 1 91.44 227 ILE B C 1
ATOM 3936 O O . ILE B 1 227 ? -3.588 3.936 9.414 1 91.44 227 ILE B O 1
ATOM 3940 N N . ALA B 1 228 ? -1.679 3.039 8.68 1 85.38 228 ALA B N 1
ATOM 3941 C CA . ALA B 1 228 ? -1.594 2.098 9.797 1 85.38 228 ALA B CA 1
ATOM 3942 C C . ALA B 1 228 ? -1.502 2.832 11.133 1 85.38 228 ALA B C 1
ATOM 3944 O O . ALA B 1 228 ? -2.09 2.402 12.125 1 85.38 228 ALA B O 1
ATOM 3945 N N . ALA B 1 229 ? -0.756 3.914 11.141 1 88.25 229 ALA B N 1
ATOM 3946 C CA . ALA B 1 229 ? -0.598 4.691 12.367 1 88.25 229 ALA B CA 1
ATOM 3947 C C . ALA B 1 229 ? -1.937 5.25 12.844 1 88.25 229 ALA B C 1
ATOM 3949 O O . ALA B 1 229 ? -2.207 5.301 14.047 1 88.25 229 ALA B O 1
ATOM 3950 N N . VAL B 1 230 ? -2.766 5.688 11.906 1 90.75 230 VAL B N 1
ATOM 3951 C CA . VAL B 1 230 ? -4.082 6.207 12.266 1 90.75 230 VAL B CA 1
ATOM 3952 C C . VAL B 1 230 ? -4.941 5.082 12.844 1 90.75 230 VAL B C 1
ATOM 3954 O O . VAL B 1 230 ? -5.645 5.281 13.836 1 90.75 230 VAL B O 1
ATOM 3957 N N . ILE B 1 231 ? -4.863 3.947 12.195 1 83.56 231 ILE B N 1
ATOM 3958 C CA . ILE B 1 231 ? -5.629 2.795 12.664 1 83.56 231 ILE B CA 1
ATOM 3959 C C . ILE B 1 231 ? -5.148 2.387 14.055 1 83.56 231 ILE B C 1
ATOM 3961 O O . ILE B 1 231 ? -5.957 2.225 14.969 1 83.56 231 ILE B O 1
ATOM 3965 N N . PHE B 1 232 ? -3.852 2.375 14.164 1 80.69 232 PHE B N 1
ATOM 3966 C CA . PHE B 1 232 ? -3.264 1.979 15.438 1 80.69 232 PHE B CA 1
ATOM 3967 C C . PHE B 1 232 ? -3.584 2.998 16.516 1 80.69 232 PHE B C 1
ATOM 3969 O O . PHE B 1 232 ? -3.701 2.645 17.703 1 80.69 232 PHE B O 1
ATOM 3976 N N . GLY B 1 233 ? -3.633 4.195 16.156 1 87.06 233 GLY B N 1
ATOM 3977 C CA . GLY B 1 233 ? -3.955 5.262 17.078 1 87.06 233 GLY B CA 1
ATOM 3978 C C . GLY B 1 233 ? -5.43 5.32 17.438 1 87.06 233 GLY B C 1
ATOM 3979 O O . GLY B 1 233 ? -5.863 6.223 18.156 1 87.06 233 GLY B O 1
ATOM 3980 N N . ALA B 1 234 ? -6.242 4.324 16.906 1 87 234 ALA B N 1
ATOM 3981 C CA . ALA B 1 234 ? -7.676 4.219 17.172 1 87 234 ALA B CA 1
ATOM 3982 C C . ALA B 1 234 ? -8.406 5.484 16.734 1 87 234 ALA B C 1
ATOM 3984 O O . ALA B 1 234 ? -9.32 5.945 17.422 1 87 234 ALA B O 1
ATOM 3985 N N . TRP B 1 235 ? -7.918 6.152 15.742 1 89.56 235 TRP B N 1
ATOM 3986 C CA . TRP B 1 235 ? -8.531 7.324 15.133 1 89.56 235 TRP B CA 1
ATOM 3987 C C . TRP B 1 235 ? -8.562 8.492 16.109 1 89.56 235 TRP B C 1
ATOM 3989 O O . TRP B 1 235 ? -9.5 9.297 16.094 1 89.56 235 TRP B O 1
ATOM 3999 N N . ARG B 1 236 ? -7.629 8.461 17.016 1 92.31 236 ARG B N 1
ATOM 4000 C CA . ARG B 1 236 ? -7.305 9.633 17.828 1 92.31 236 ARG B CA 1
ATOM 4001 C C . ARG B 1 236 ? -5.988 10.258 17.391 1 92.31 236 ARG B C 1
ATOM 4003 O O . ARG B 1 236 ? -5.031 9.547 17.078 1 92.31 236 ARG B O 1
ATOM 4010 N N . LEU B 1 237 ? -5.973 11.5 17.375 1 96.38 237 LEU B N 1
ATOM 4011 C CA . LEU B 1 237 ? -4.789 12.172 16.844 1 96.38 237 LEU B CA 1
ATOM 4012 C C . LEU B 1 237 ? -3.566 11.875 17.703 1 96.38 237 LEU B C 1
ATOM 4014 O O . LEU B 1 237 ? -2.477 11.641 17.188 1 96.38 237 LEU B O 1
ATOM 4018 N N . LYS B 1 238 ? -3.746 11.914 19.031 1 95.06 238 LYS B N 1
ATOM 4019 C CA . LYS B 1 238 ? -2.637 11.625 19.938 1 95.06 238 LYS B CA 1
ATOM 4020 C C . LYS B 1 238 ? -2.066 10.234 19.688 1 95.06 238 LYS B C 1
ATOM 4022 O O . LYS B 1 238 ? -0.847 10.055 19.641 1 95.06 238 LYS B O 1
ATOM 4027 N N . GLY B 1 239 ? -2.949 9.273 19.625 1 91.81 239 GLY B N 1
ATOM 4028 C CA . GLY B 1 239 ? -2.502 7.926 19.312 1 91.81 239 GLY B CA 1
ATOM 4029 C C . GLY B 1 239 ? -1.803 7.816 17.969 1 91.81 239 GLY B C 1
ATOM 4030 O O . GLY B 1 239 ? -0.822 7.086 17.828 1 91.81 239 GLY B O 1
ATOM 4031 N N . THR B 1 240 ? -2.338 8.523 17 1 93.56 240 THR B N 1
ATOM 4032 C CA . THR B 1 240 ? -1.757 8.539 15.664 1 93.56 240 THR B CA 1
ATOM 4033 C C . THR B 1 240 ? -0.337 9.094 15.695 1 93.56 240 THR B C 1
ATOM 4035 O O . THR B 1 240 ? 0.568 8.539 15.07 1 93.56 240 THR B O 1
ATOM 4038 N N . MET B 1 241 ? -0.155 10.164 16.453 1 95.5 241 MET B N 1
ATOM 4039 C CA . MET B 1 241 ? 1.168 10.773 16.578 1 95.5 241 MET B CA 1
ATOM 4040 C C . MET B 1 241 ? 2.141 9.82 17.266 1 95.5 241 MET B C 1
ATOM 4042 O O . MET B 1 241 ? 3.309 9.734 16.891 1 95.5 241 MET B O 1
ATOM 4046 N N . ILE B 1 242 ? 1.677 9.117 18.234 1 91.38 242 ILE B N 1
ATOM 4047 C CA . ILE B 1 242 ? 2.506 8.133 18.922 1 91.38 242 ILE B CA 1
ATOM 4048 C C . ILE B 1 242 ? 2.908 7.027 17.938 1 91.38 242 ILE B C 1
ATOM 4050 O O . ILE B 1 242 ? 4.055 6.578 17.938 1 91.38 242 ILE B O 1
ATOM 4054 N N . GLY B 1 243 ? 1.911 6.629 17.141 1 87.62 243 GLY B N 1
ATOM 4055 C CA . GLY B 1 243 ? 2.236 5.652 16.125 1 87.62 243 GLY B CA 1
ATOM 4056 C C . GLY B 1 243 ? 3.33 6.121 15.18 1 87.62 243 GLY B C 1
ATOM 4057 O O . GLY B 1 243 ? 4.262 5.371 14.875 1 87.62 243 GLY B O 1
ATOM 4058 N N . CYS B 1 244 ? 3.221 7.352 14.703 1 92.19 244 CYS B N 1
ATOM 4059 C CA . CYS B 1 244 ? 4.242 7.918 13.828 1 92.19 244 CYS B CA 1
ATOM 4060 C C . CYS B 1 244 ? 5.594 7.973 14.531 1 92.19 244 CYS B C 1
ATOM 4062 O O . CYS B 1 244 ? 6.625 7.695 13.914 1 92.19 244 CYS B O 1
ATOM 4064 N N . LEU B 1 245 ? 5.625 8.32 15.797 1 89.81 245 LEU B N 1
ATOM 4065 C CA . LEU B 1 245 ? 6.855 8.422 16.578 1 89.81 245 LEU B CA 1
ATOM 4066 C C . LEU B 1 245 ? 7.52 7.055 16.719 1 89.81 245 LEU B C 1
ATOM 4068 O O . LEU B 1 245 ? 8.75 6.949 16.672 1 89.81 245 LEU B O 1
ATOM 4072 N N . VAL B 1 246 ? 6.719 6.117 16.938 1 84.31 246 VAL B N 1
ATOM 4073 C CA . VAL B 1 246 ? 7.246 4.766 17.062 1 84.31 246 VAL B CA 1
ATOM 4074 C C . VAL B 1 246 ? 7.949 4.355 15.773 1 84.31 246 VAL B C 1
ATOM 4076 O O . VAL B 1 246 ? 9.055 3.805 15.805 1 84.31 246 VAL B O 1
ATOM 4079 N N . PHE B 1 247 ? 7.344 4.695 14.68 1 82.56 247 PHE B N 1
ATOM 4080 C CA . PHE B 1 247 ? 7.938 4.336 13.391 1 82.56 247 PHE B CA 1
ATOM 4081 C C . PHE B 1 247 ? 9.195 5.152 13.125 1 82.56 247 PHE B C 1
ATOM 4083 O O . PHE B 1 247 ? 10.18 4.629 12.609 1 82.56 247 PHE B O 1
ATOM 4090 N N . GLY B 1 248 ? 9.102 6.477 13.43 1 84.12 248 GLY B N 1
ATOM 4091 C CA . GLY B 1 248 ? 10.297 7.301 13.305 1 84.12 248 GLY B CA 1
ATOM 4092 C C . GLY B 1 248 ? 11.445 6.832 14.172 1 84.12 248 GLY B C 1
ATOM 4093 O O . GLY B 1 248 ? 12.602 6.852 13.742 1 84.12 248 GLY B O 1
ATOM 4094 N N . PHE B 1 249 ? 11.141 6.41 15.352 1 83.38 249 PHE B N 1
ATOM 4095 C CA . PHE B 1 249 ? 12.141 5.895 16.281 1 83.38 249 PHE B CA 1
ATOM 4096 C C . PHE B 1 249 ? 12.75 4.602 15.75 1 83.38 249 PHE B C 1
ATOM 4098 O O . PHE B 1 249 ? 13.961 4.398 15.836 1 83.38 249 PHE B O 1
ATOM 4105 N N . ALA B 1 250 ? 11.922 3.83 15.25 1 76.81 250 ALA B N 1
ATOM 4106 C CA . ALA B 1 250 ? 12.398 2.574 14.688 1 76.81 250 ALA B CA 1
ATOM 4107 C C . ALA B 1 250 ? 13.352 2.832 13.523 1 76.81 250 ALA B C 1
ATOM 4109 O O . ALA B 1 250 ? 14.383 2.162 13.391 1 76.81 250 ALA B O 1
ATOM 4110 N N . ASP B 1 251 ? 12.984 3.738 12.695 1 77.75 251 ASP B N 1
ATOM 4111 C CA . ASP B 1 251 ? 13.836 4.102 11.562 1 77.75 251 ASP B CA 1
ATOM 4112 C C . ASP B 1 251 ? 15.164 4.68 12.047 1 77.75 251 ASP B C 1
ATOM 4114 O O . ASP B 1 251 ? 16.219 4.406 11.453 1 77.75 251 ASP B O 1
ATOM 4118 N N . ALA B 1 252 ? 15.078 5.523 13.086 1 80.12 252 ALA B N 1
ATOM 4119 C CA . ALA B 1 252 ? 16.297 6.117 13.648 1 80.12 252 ALA B CA 1
ATOM 4120 C C . ALA B 1 252 ? 17.219 5.043 14.219 1 80.12 252 ALA B C 1
ATOM 4122 O O . ALA B 1 252 ? 18.438 5.117 14.062 1 80.12 252 ALA B O 1
ATOM 4123 N N . LEU B 1 253 ? 16.656 4.105 14.883 1 73.62 253 LEU B N 1
ATOM 4124 C CA . LEU B 1 253 ? 17.438 3.014 15.453 1 73.62 253 LEU B CA 1
ATOM 4125 C C . LEU B 1 253 ? 18.109 2.191 14.359 1 73.62 253 LEU B C 1
ATOM 4127 O O . LEU B 1 253 ? 19.25 1.763 14.516 1 73.62 253 LEU B O 1
ATOM 4131 N N . ARG B 1 254 ? 17.359 2.066 13.281 1 70.31 254 ARG B N 1
ATOM 4132 C CA . ARG B 1 254 ? 17.906 1.338 12.133 1 70.31 254 ARG B CA 1
ATOM 4133 C C . ARG B 1 254 ? 19.156 2.02 11.594 1 70.31 254 ARG B C 1
ATOM 4135 O O . ARG B 1 254 ? 20.141 1.352 11.258 1 70.31 254 ARG B O 1
ATOM 4142 N N . LEU B 1 255 ? 19.141 3.273 11.602 1 68.44 255 LEU B N 1
ATOM 4143 C CA . LEU B 1 255 ? 20.25 4.043 11.047 1 68.44 255 LEU B CA 1
ATOM 4144 C C . LEU B 1 255 ? 21.406 4.121 12.031 1 68.44 255 LEU B C 1
ATOM 4146 O O . LEU B 1 255 ? 22.562 4.211 11.617 1 68.44 255 LEU B O 1
ATOM 4150 N N . ALA B 1 256 ? 21.125 4.066 13.32 1 70.06 256 ALA B N 1
ATOM 4151 C CA . ALA B 1 256 ? 22.141 4.285 14.352 1 70.06 256 ALA B CA 1
ATOM 4152 C C . ALA B 1 256 ? 22.844 2.98 14.703 1 70.06 256 ALA B C 1
ATOM 4154 O O . ALA B 1 256 ? 24 2.996 15.133 1 70.06 256 ALA B O 1
ATOM 4155 N N . LEU B 1 257 ? 22.234 1.912 14.539 1 68.31 257 LEU B N 1
ATOM 4156 C CA . LEU B 1 257 ? 22.75 0.641 15.039 1 68.31 257 LEU B CA 1
ATOM 4157 C C . LEU B 1 257 ? 24.094 0.305 14.398 1 68.31 257 LEU B C 1
ATOM 4159 O O . LEU B 1 257 ? 25.031 -0.111 15.086 1 68.31 257 LEU B O 1
ATOM 4163 N N . PRO B 1 258 ? 24.219 0.595 13.039 1 61.94 258 PRO B N 1
ATOM 4164 C CA . PRO B 1 258 ? 25.547 0.322 12.5 1 61.94 258 PRO B CA 1
ATOM 4165 C C . PRO B 1 258 ? 26.625 1.178 13.148 1 61.94 258 PRO B C 1
ATOM 4167 O O . PRO B 1 258 ? 27.75 0.698 13.383 1 61.94 258 PRO B O 1
ATOM 4170 N N . ALA B 1 259 ? 26.359 2.355 13.422 1 59.5 259 ALA B N 1
ATOM 4171 C CA . ALA B 1 259 ? 27.328 3.27 14.023 1 59.5 259 ALA B CA 1
ATOM 4172 C C . ALA B 1 259 ? 27.672 2.854 15.453 1 59.5 259 ALA B C 1
ATOM 4174 O O . ALA B 1 259 ? 28.75 3.162 15.953 1 59.5 259 ALA B O 1
ATOM 4175 N N . LEU B 1 260 ? 26.812 2.188 16.156 1 60.06 260 LEU B N 1
ATOM 4176 C CA . LEU B 1 260 ? 27.062 1.758 17.531 1 60.06 260 LEU B CA 1
ATOM 4177 C C . LEU B 1 260 ? 27.844 0.452 17.562 1 60.06 260 LEU B C 1
ATOM 4179 O O . LEU B 1 260 ? 28.094 -0.1 18.625 1 60.06 260 LEU B O 1
ATOM 4183 N N . GLY B 1 261 ? 28.453 0.133 16.406 1 57.12 261 GLY B N 1
ATOM 4184 C CA . GLY B 1 261 ? 29.281 -1.056 16.344 1 57.12 261 GLY B CA 1
ATOM 4185 C C . GLY B 1 261 ? 28.5 -2.324 16.078 1 57.12 261 GLY B C 1
ATOM 4186 O O . GLY B 1 261 ? 29.062 -3.422 16.078 1 57.12 261 GLY B O 1
ATOM 4187 N N . PHE B 1 262 ? 27.25 -2.209 16.266 1 51.81 262 PHE B N 1
ATOM 4188 C CA . PHE B 1 262 ? 26.484 -3.398 15.938 1 51.81 262 PHE B CA 1
ATOM 4189 C C . PHE B 1 262 ? 26.453 -3.627 14.438 1 51.81 262 PHE B C 1
ATOM 4191 O O . PHE B 1 262 ? 26.078 -2.732 13.672 1 51.81 262 PHE B O 1
ATOM 4198 N N . GLU B 1 263 ? 27.594 -4.043 13.953 1 45.47 263 GLU B N 1
ATOM 4199 C CA . GLU B 1 263 ? 27.719 -4.344 12.531 1 45.47 263 GLU B CA 1
ATOM 4200 C C . GLU B 1 263 ? 26.406 -4.914 11.969 1 45.47 263 GLU B C 1
ATOM 4202 O O . GLU B 1 263 ? 26.141 -6.109 12.109 1 45.47 263 GLU B O 1
ATOM 4207 N N . LEU B 1 264 ? 25.391 -4.297 12.383 1 42.06 264 LEU B N 1
ATOM 4208 C CA . LEU B 1 264 ? 24.188 -4.852 11.766 1 42.06 264 LEU B CA 1
ATOM 4209 C C . LEU B 1 264 ? 24.297 -4.82 10.242 1 42.06 264 LEU B C 1
ATOM 4211 O O . LEU B 1 264 ? 24.844 -3.873 9.68 1 42.06 264 LEU B O 1
ATOM 4215 N N . ASN B 1 265 ? 24.688 -5.891 9.7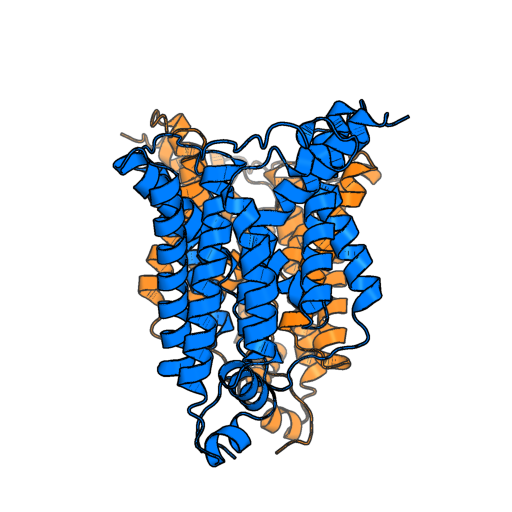5 1 39.75 265 ASN B N 1
ATOM 4216 C CA . ASN B 1 265 ? 24.641 -5.895 8.289 1 39.75 265 ASN B CA 1
ATOM 4217 C C . ASN B 1 265 ? 23.688 -4.824 7.758 1 39.75 265 ASN B C 1
ATOM 4219 O O . ASN B 1 265 ? 22.672 -4.523 8.383 1 39.75 265 ASN B O 1
ATOM 4223 N N . SER B 1 266 ? 24.219 -3.832 7.016 1 40.06 266 SER B N 1
ATOM 4224 C CA . SER B 1 266 ? 23.562 -2.711 6.352 1 40.06 266 SER B CA 1
ATOM 4225 C C . SER B 1 266 ? 22.062 -2.936 6.258 1 40.06 266 SER B C 1
ATOM 4227 O O . SER B 1 266 ? 21.281 -1.977 6.219 1 40.06 266 SER B O 1
ATOM 4229 N N . GLN B 1 267 ? 21.656 -4.164 6.098 1 36.28 267 GLN B N 1
ATOM 4230 C CA . GLN B 1 267 ? 20.266 -4.52 5.828 1 36.28 267 GLN B CA 1
ATOM 4231 C C . GLN B 1 267 ? 19.422 -4.441 7.094 1 36.28 267 GLN B C 1
ATOM 4233 O O . GLN B 1 267 ? 18.188 -4.508 7.031 1 36.28 267 GLN B O 1
ATOM 4238 N N . LEU B 1 268 ? 20.094 -4.578 8.297 1 38.72 268 LEU B N 1
ATOM 4239 C CA . LEU B 1 268 ? 19.438 -4.691 9.602 1 38.72 268 LEU B CA 1
ATOM 4240 C C . LEU B 1 268 ? 18.797 -3.375 10 1 38.72 268 LEU B C 1
ATOM 4242 O O . LEU B 1 268 ? 17.812 -3.365 10.742 1 38.72 268 LEU B O 1
ATOM 4246 N N . LEU B 1 269 ? 19.516 -2.297 9.727 1 41.69 269 LEU B N 1
ATOM 4247 C CA . LEU B 1 269 ? 19.172 -0.979 10.242 1 41.69 269 LEU B CA 1
ATOM 4248 C C . LEU B 1 269 ? 17.719 -0.624 9.891 1 41.69 269 LEU B C 1
ATOM 4250 O O . LEU B 1 269 ? 17.109 0.224 10.547 1 41.69 269 LEU B O 1
ATOM 4254 N N . VAL B 1 270 ? 17.25 -1.186 8.82 1 40.16 270 VAL B N 1
ATOM 4255 C CA . VAL B 1 270 ? 15.969 -0.697 8.312 1 40.16 270 VAL B CA 1
ATOM 4256 C C . VAL B 1 270 ? 14.82 -1.296 9.125 1 40.16 270 VAL B C 1
ATOM 4258 O O . VAL B 1 270 ? 13.68 -0.849 9.016 1 40.16 270 VAL B O 1
ATOM 4261 N N . ALA B 1 271 ? 15.172 -2.32 10.039 1 39.25 271 ALA B N 1
ATOM 4262 C CA . ALA B 1 271 ? 14.102 -3.178 10.539 1 39.25 271 ALA B CA 1
ATOM 4263 C C . ALA B 1 271 ? 13.438 -2.568 11.773 1 39.25 271 ALA B C 1
ATOM 4265 O O . ALA B 1 271 ? 12.297 -2.895 12.102 1 39.25 271 ALA B O 1
ATOM 4266 N N . ALA B 1 272 ? 14.117 -1.655 12.531 1 44.16 272 ALA B N 1
ATOM 4267 C CA . ALA B 1 272 ? 13.617 -1.264 13.852 1 44.16 272 ALA B CA 1
ATOM 4268 C C . ALA B 1 272 ? 12.25 -0.59 13.734 1 44.16 272 ALA B C 1
ATOM 4270 O O . ALA B 1 272 ? 11.352 -0.876 14.523 1 44.16 272 ALA B O 1
ATOM 4271 N N . PRO B 1 273 ? 12.086 0.292 12.875 1 43.94 273 PRO B N 1
ATOM 4272 C CA . PRO B 1 273 ? 10.797 0.993 12.875 1 43.94 273 PRO B CA 1
ATOM 4273 C C . PRO B 1 273 ? 9.617 0.049 12.688 1 43.94 273 PRO B C 1
ATOM 4275 O O . PRO B 1 273 ? 8.562 0.245 13.305 1 43.94 273 PRO B O 1
ATOM 4278 N N . TYR B 1 274 ? 9.812 -1.054 11.898 1 44.66 274 TYR B N 1
ATOM 4279 C CA . TYR B 1 274 ? 8.688 -1.933 11.602 1 44.66 274 TYR B CA 1
ATOM 4280 C C . TYR B 1 274 ? 8.344 -2.803 12.805 1 44.66 274 TYR B C 1
ATOM 4282 O O . TYR B 1 274 ? 7.168 -3.053 13.086 1 44.66 274 TYR B O 1
ATOM 4290 N N . LEU B 1 275 ? 9.453 -3.207 13.633 1 46.38 275 LEU B N 1
ATOM 4291 C CA . LEU B 1 275 ? 9.188 -3.992 14.836 1 46.38 275 LEU B CA 1
ATOM 4292 C C . LEU B 1 275 ? 8.242 -3.25 15.773 1 46.38 275 LEU B C 1
ATOM 4294 O O . LEU B 1 275 ? 7.328 -3.85 16.344 1 46.38 275 LEU B O 1
ATOM 4298 N N . MET B 1 276 ? 8.484 -1.961 15.961 1 47.59 276 MET B N 1
ATOM 4299 C CA . MET B 1 276 ? 7.668 -1.225 16.922 1 47.59 276 MET B CA 1
ATOM 4300 C C . MET B 1 276 ? 6.25 -1.029 16.391 1 47.59 276 MET B C 1
ATOM 4302 O O . MET B 1 276 ? 5.293 -1.019 17.172 1 47.59 276 MET B O 1
ATOM 4306 N N . ALA B 1 277 ? 6.125 -0.896 15.008 1 47.28 277 ALA B N 1
ATOM 4307 C CA . ALA B 1 277 ? 4.77 -0.867 14.461 1 47.28 277 ALA B CA 1
ATOM 4308 C C . ALA B 1 277 ? 4.023 -2.158 14.781 1 47.28 277 ALA B C 1
ATOM 4310 O O . ALA B 1 277 ? 2.844 -2.129 15.133 1 47.28 277 ALA B O 1
ATOM 4311 N N . LEU B 1 278 ? 4.777 -3.32 14.672 1 47.12 278 LEU B N 1
ATOM 4312 C CA . LEU B 1 278 ? 4.191 -4.613 15.008 1 47.12 278 LEU B CA 1
ATOM 4313 C C . LEU B 1 278 ? 3.785 -4.66 16.469 1 47.12 278 LEU B C 1
ATOM 4315 O O . LEU B 1 278 ? 2.691 -5.121 16.812 1 47.12 278 LEU B O 1
ATOM 4319 N N . LEU B 1 279 ? 4.715 -4.301 17.375 1 49.53 279 LEU B N 1
ATOM 4320 C CA . LEU B 1 279 ? 4.41 -4.344 18.797 1 49.53 279 LEU B CA 1
ATOM 4321 C C . LEU B 1 279 ? 3.23 -3.432 19.141 1 49.53 279 LEU B C 1
ATOM 4323 O O . LEU B 1 279 ? 2.359 -3.801 19.922 1 49.53 279 LEU B O 1
ATOM 4327 N N . ALA B 1 280 ? 3.215 -2.279 18.516 1 47.94 280 ALA B N 1
ATOM 4328 C CA . ALA B 1 280 ? 2.115 -1.355 18.797 1 47.94 280 ALA B CA 1
ATOM 4329 C C . ALA B 1 280 ? 0.792 -1.907 18.266 1 47.94 280 ALA B C 1
ATOM 4331 O O . ALA B 1 280 ? -0.242 -1.781 18.938 1 47.94 280 ALA B O 1
ATOM 4332 N N . MET B 1 281 ? 0.713 -2.432 17.094 1 46.66 281 MET B N 1
ATOM 4333 C CA . MET B 1 281 ? -0.494 -3.041 16.547 1 46.66 281 MET B CA 1
ATOM 4334 C C . MET B 1 281 ? -1.026 -4.129 17.469 1 46.66 281 MET B C 1
ATOM 4336 O O . MET B 1 281 ? -2.238 -4.258 17.656 1 46.66 281 MET B O 1
ATOM 4340 N N . MET B 1 282 ? -0.117 -5.031 17.922 1 46.97 282 MET B N 1
ATOM 4341 C CA . MET B 1 282 ? -0.539 -6.102 18.828 1 46.97 282 MET B CA 1
ATOM 4342 C C . MET B 1 282 ? -1.157 -5.535 20.094 1 46.97 282 MET B C 1
ATOM 4344 O O . MET B 1 282 ? -2.102 -6.105 20.641 1 46.97 282 MET B O 1
ATOM 4348 N N . LEU B 1 283 ? -0.555 -4.516 20.531 1 46.69 283 LEU B N 1
ATOM 4349 C CA . LEU B 1 283 ? -1.012 -4.02 21.812 1 46.69 283 LEU B CA 1
ATOM 4350 C C . LEU B 1 283 ? -2.293 -3.205 21.672 1 46.69 283 LEU B C 1
ATOM 4352 O O . LEU B 1 283 ? -3.129 -3.18 22.578 1 46.69 283 LEU B O 1
ATOM 4356 N N . PHE B 1 284 ? -2.496 -2.389 20.594 1 46.38 284 PHE B N 1
ATOM 4357 C CA . PHE B 1 284 ? -3.58 -1.414 20.609 1 46.38 284 PHE B CA 1
ATOM 4358 C C . PHE B 1 284 ? -4.73 -1.869 19.719 1 46.38 284 PHE B C 1
ATOM 4360 O O . PHE B 1 284 ? -5.66 -1.103 19.453 1 46.38 284 PHE B O 1
ATOM 4367 N N . ALA B 1 285 ? -4.777 -2.898 18.938 1 46.16 285 ALA B N 1
ATOM 4368 C CA . ALA B 1 285 ? -5.883 -3.346 18.094 1 46.16 285 ALA B CA 1
ATOM 4369 C C . ALA B 1 285 ? -7.188 -3.402 18.875 1 46.16 285 ALA B C 1
ATOM 4371 O O . ALA B 1 285 ? -8.273 -3.451 18.281 1 46.16 285 ALA B O 1
ATOM 4372 N N . SER B 1 286 ? -7.258 -3.438 20.078 1 42.5 286 SER B N 1
ATOM 4373 C CA . SER B 1 286 ? -8.523 -3.793 20.719 1 42.5 286 SER B CA 1
ATOM 4374 C C . SER B 1 286 ? -9.516 -2.641 20.656 1 42.5 286 SER B C 1
ATOM 4376 O O . SER B 1 286 ? -10.727 -2.861 20.547 1 42.5 286 SER B O 1
ATOM 4378 N N . LYS B 1 287 ? -9.391 -1.479 21.188 1 47.22 287 LYS B N 1
ATOM 4379 C CA . LYS B 1 287 ? -10.555 -0.658 21.5 1 47.22 287 LYS B CA 1
ATOM 4380 C C . LYS B 1 287 ? -11.016 0.135 20.281 1 47.22 287 LYS B C 1
ATOM 4382 O O . LYS B 1 287 ? -10.477 1.207 20 1 47.22 287 LYS B O 1
ATOM 4387 N N . THR B 1 288 ? -11.516 -0.443 19.172 1 53.88 288 THR B N 1
ATOM 4388 C CA . THR B 1 288 ? -11.633 -0.007 17.781 1 53.88 288 THR B CA 1
ATOM 4389 C C . THR B 1 288 ? -12.703 1.064 17.625 1 53.88 288 THR B C 1
ATOM 4391 O O . THR B 1 288 ? -13.875 0.818 17.922 1 53.88 288 THR B O 1
ATOM 4394 N N . ARG B 1 289 ? -12.43 2.381 17.953 1 54.66 289 ARG B N 1
ATOM 4395 C CA . ARG B 1 289 ? -13.227 3.539 17.578 1 54.66 289 ARG B CA 1
ATOM 4396 C C . ARG B 1 289 ? -13.266 3.689 16.047 1 54.66 289 ARG B C 1
ATOM 4398 O O . ARG B 1 289 ? -13.211 4.805 15.531 1 54.66 289 ARG B O 1
ATOM 4405 N N . GLU B 1 290 ? -13.359 2.648 15.312 1 58.53 290 GLU B N 1
ATOM 4406 C CA . GLU B 1 290 ? -13.422 2.711 13.852 1 58.53 290 GLU B CA 1
ATOM 4407 C C . GLU B 1 290 ? -14.742 3.309 13.383 1 58.53 290 GLU B C 1
ATOM 4409 O O . GLU B 1 290 ? -15.812 2.883 13.82 1 58.53 290 GLU B O 1
ATOM 4414 N N . PRO B 1 291 ? -14.617 4.461 12.555 1 53.09 291 PRO B N 1
ATOM 4415 C CA . PRO B 1 291 ? -15.883 4.957 12.008 1 53.09 291 PRO B CA 1
ATOM 4416 C C . PRO B 1 291 ? -16.672 3.879 11.273 1 53.09 291 PRO B C 1
ATOM 4418 O O . PRO B 1 291 ? -16.094 3.084 10.523 1 53.09 291 PRO B O 1
ATOM 4421 N N . ARG B 1 292 ? -17.984 3.809 11.414 1 58.81 292 ARG B N 1
ATOM 4422 C CA . ARG B 1 292 ? -18.844 2.721 10.938 1 58.81 292 ARG B CA 1
ATOM 4423 C C . ARG B 1 292 ? -18.906 2.697 9.414 1 58.81 292 ARG B C 1
ATOM 4425 O O . ARG B 1 292 ? -19.062 1.635 8.812 1 58.81 292 ARG B O 1
ATOM 4432 N N . ALA B 1 293 ? -18.703 3.9 8.727 1 59.88 293 ALA B N 1
ATOM 4433 C CA . ALA B 1 293 ? -18.875 3.953 7.281 1 59.88 293 ALA B CA 1
ATOM 4434 C C . ALA B 1 293 ? -17.531 4.164 6.574 1 59.88 293 ALA B C 1
ATOM 4436 O O . ALA B 1 293 ? -17.5 4.648 5.441 1 59.88 293 ALA B O 1
ATOM 4437 N N . LEU B 1 294 ? -16.547 3.791 7.27 1 54.47 294 LEU B N 1
ATOM 4438 C CA . LEU B 1 294 ? -15.211 3.973 6.707 1 54.47 294 LEU B CA 1
ATOM 4439 C C . LEU B 1 294 ? -15.055 3.17 5.418 1 54.47 294 LEU B C 1
ATOM 4441 O O . LEU B 1 294 ? -15.289 1.961 5.402 1 54.47 294 LEU B O 1
ATOM 4445 N N . GLY B 1 295 ? -14.695 3.83 4.277 1 55.72 295 GLY B N 1
ATOM 4446 C CA . GLY B 1 295 ? -14.414 3.193 3.002 1 55.72 295 GLY B CA 1
ATOM 4447 C C . GLY B 1 295 ? -15.672 2.789 2.248 1 55.72 295 GLY B C 1
ATOM 4448 O O . GLY B 1 295 ? -15.586 2.221 1.158 1 55.72 295 GLY B O 1
ATOM 4449 N N . LYS B 1 296 ? -16.859 3.055 2.797 1 61.81 296 LYS B N 1
ATOM 4450 C CA . LYS B 1 296 ? -18.094 2.715 2.113 1 61.81 296 LYS B CA 1
ATOM 4451 C C . LYS B 1 296 ? -18.578 3.873 1.247 1 61.81 296 LYS B C 1
ATOM 4453 O O . LYS B 1 296 ? -18.625 5.02 1.7 1 61.81 296 LYS B O 1
ATOM 4458 N N . PRO B 1 297 ? -18.844 3.564 -0.067 1 54.75 297 PRO B N 1
ATOM 4459 C CA . PRO B 1 297 ? -19.406 4.641 -0.884 1 54.75 297 PRO B CA 1
ATOM 4460 C C . PRO B 1 297 ? -20.781 5.098 -0.388 1 54.75 297 PRO B C 1
ATOM 4462 O O . PRO B 1 297 ? -21.531 4.297 0.167 1 54.75 297 PRO B O 1
ATOM 4465 N N . PHE B 1 298 ? -21.078 6.363 -0.381 1 52.69 298 PHE B N 1
ATOM 4466 C CA . PHE B 1 298 ? -22.406 6.875 -0.05 1 52.69 298 PHE B CA 1
ATOM 4467 C C . PHE B 1 298 ? -23.188 7.199 -1.313 1 52.69 298 PHE B C 1
ATOM 4469 O O . PHE B 1 298 ? -22.703 7.938 -2.178 1 52.69 298 PHE B O 1
ATOM 4476 N N . VAL B 1 299 ? -24.25 6.535 -1.608 1 59.16 299 VAL B N 1
ATOM 4477 C CA . VAL B 1 299 ? -25.219 6.844 -2.656 1 59.16 299 VAL B CA 1
ATOM 4478 C C . VAL B 1 299 ? -26.531 7.309 -2.029 1 59.16 299 VAL B C 1
ATOM 4480 O O . VAL B 1 299 ? -27.109 6.609 -1.192 1 59.16 299 VAL B O 1
ATOM 4483 N N . ARG B 1 300 ? -26.891 8.477 -2.367 1 51.56 300 ARG B N 1
ATOM 4484 C CA . ARG B 1 300 ? -28.141 9.023 -1.843 1 51.56 300 ARG B CA 1
ATOM 4485 C C . ARG B 1 300 ? -29.328 8.156 -2.232 1 51.56 300 ARG B C 1
ATOM 4487 O O . ARG B 1 300 ? -29.438 7.715 -3.379 1 51.56 300 ARG B O 1
ATOM 4494 N N . GLY B 1 301 ? -30.172 8.008 -1.364 1 44.94 301 GLY B N 1
ATOM 4495 C CA . GLY B 1 301 ? -31.453 7.402 -1.648 1 44.94 301 GLY B CA 1
ATOM 4496 C C . GLY B 1 301 ? -31.469 5.895 -1.478 1 44.94 301 GLY B C 1
ATOM 4497 O O . GLY B 1 301 ? -32.5 5.246 -1.678 1 44.94 301 GLY B O 1
ATOM 4498 N N . ILE B 1 302 ? -30.328 5.184 -1.504 1 38.22 302 ILE B N 1
ATOM 4499 C CA . ILE B 1 302 ? -30.406 3.734 -1.348 1 38.22 302 ILE B CA 1
ATOM 4500 C C . ILE B 1 302 ? -30.625 3.383 0.123 1 38.22 302 ILE B C 1
ATOM 4502 O O . ILE B 1 302 ? -29.844 3.812 0.987 1 38.22 302 ILE B O 1
ATOM 4506 N N . THR B 1 303 ? -31.828 3.041 0.615 1 36.38 303 THR B N 1
ATOM 4507 C CA . THR B 1 303 ? -32.25 2.559 1.924 1 36.38 303 THR B CA 1
ATOM 4508 C C . THR B 1 303 ? -31.641 1.193 2.223 1 36.38 303 THR B C 1
ATOM 4510 O O . THR B 1 303 ? -31.453 0.379 1.315 1 36.38 303 THR B O 1
#

Nearest PDB structures (foldseek):
  5b58-assembly1_B  TM=4.966E-01  e=1.554E-02  Burkholderia cenocepacia J2315
  4yzf-assembly2_D  TM=1.812E-01  e=6.018E-01  Homo sapiens
  9b3l-assembly1_A  TM=1.327E-01  e=1.658E+00  Staphylococcus aureus
  6zgu-assembly2_B  TM=1.903E-01  e=3.663E+00  Syntrophobacter fumaroxidans MPOB
  5b58-assembly1_B  TM=4.974E-01  e=1.771E-02  Burkholderia cenocepacia J2315

Foldseek 3Di:
DCDLVNLLLLLLQLLLLLLLLLLLLLLQLLLQLLQERQLQLLLLLQQLLLQLQQVCQVPVDSVVSLQRLLVSLLVLLLQLLCVCLVVNDQSNVSNVVSNVVSLVVSVVVVVVDPTDFAAADFQQPPPQLPDRSCNSVRRARVVSCVSVVSLVVSVCCQPPDPLNVLSNVCLQPVQVSVVVPDPSSVSSSVSSSSSSSSSSSSSSCCNHHVPRHDDRSVCVCSSVQSSLLCQLLLSDSVSSSVSSSLLSSQLSQLVSCVVVVVPPPNVRSRCGSVVSSVVSCVVRNPPRNRRPSRSPGDDHPDD/DCDLVNLLLLLLQLLLLLLLLLLLLLLQLLLQLLQERQLQLLLLLQQLLLQLQQVCQVVVDSVVSLQRLLVSLLVLLLQLLCVCQVVNDQSNVSNVVSNVVSLVVSVVVVVVDPTDFAAADFQQPPPQLPDRSCNSVRRARVVSCVSVVSLVVSVCCQPPDPLNVLSNVCLQPVQVSVVVPDPSSVSSSVSSSSSSSSSSSSSSCCNHHVPRHRDRSVCVCSSVQSSLLCQLLLSDSVSSSVSSSLLSSQLSQLVSCVVVVVPPPNVRSRCGSVVSSVVSCVVRNPPRNRRPSRSPGDDHPDD

Radius of gyration: 23.52 Å; Cα contacts (8 Å, |Δi|>4): 1404; chains: 2; bounding box: 62×57×58 Å

pLDDT: mean 81.51, std 18.22, range [36.06, 98.81]

Solvent-accessible surface area (backbone atoms only — not comparable to full-atom values): 27661 Å² total; per-residue (Å²): 121,87,46,70,66,53,49,27,50,40,51,34,39,10,53,60,54,14,43,33,40,44,36,22,31,51,12,48,43,49,15,40,46,27,14,36,53,73,56,28,37,38,18,13,16,41,35,0,14,43,36,8,32,52,44,8,40,74,68,72,32,28,65,61,2,34,54,40,0,16,48,41,0,24,50,49,16,46,52,46,22,42,42,28,48,68,70,59,40,62,41,60,59,50,12,45,46,44,26,42,28,37,49,0,48,50,12,36,52,53,42,77,44,88,67,52,72,36,54,48,63,70,41,68,49,83,77,54,44,77,38,82,72,58,4,50,68,33,60,33,46,57,71,61,60,50,48,73,50,49,53,58,46,47,50,41,42,49,75,68,32,71,68,16,51,53,30,42,41,33,6,57,36,44,69,63,33,38,74,75,67,47,60,53,44,61,53,38,28,51,28,26,31,48,18,10,28,28,11,0,32,11,17,6,39,44,15,23,56,71,66,18,44,72,52,54,68,65,53,64,56,47,30,55,49,30,54,37,17,27,58,47,16,39,74,33,70,70,39,19,50,50,38,29,42,39,33,8,37,12,42,21,48,10,65,43,38,46,77,72,65,44,73,36,57,85,55,16,22,65,5,36,12,25,32,43,45,25,55,47,42,72,69,45,62,71,74,71,59,66,52,76,36,51,62,53,84,86,62,87,86,73,127,122,88,46,70,66,54,50,28,50,38,51,34,39,10,53,59,55,14,42,32,41,44,36,24,30,50,13,46,44,51,15,39,46,28,14,36,52,72,58,28,37,37,19,13,16,42,37,0,15,44,36,8,32,52,44,10,40,74,71,72,32,28,66,61,2,33,56,40,0,16,48,41,1,23,50,48,15,46,53,49,22,42,41,27,46,67,72,60,41,60,41,60,61,49,12,45,46,44,24,43,29,36,49,0,47,52,13,38,51,53,40,75,46,88,69,52,72,36,54,46,63,69,41,67,49,83,77,55,43,78,39,83,71,60,4,50,67,32,60,35,46,56,71,61,59,49,48,73,51,48,52,58,47,47,50,41,43,49,74,68,33,70,68,16,49,52,28,41,42,32,6,59,38,45,69,64,33,39,75,75,65,46,59,54,46,59,53,39,26,50,28,26,30,49,17,9,28,27,10,0,32,11,18,5,39,44,15,23,55,71,67,19,43,72,53,55,69,66,52,62,56,46,30,55,50,30,54,35,16,27,59,48,17,38,73,33,69,69,38,20,49,50,38,28,42,40,33,9,37,12,42,21,48,9,66,43,38,45,77,72,65,43,72,36,57,84,55,17,22,64,6,38,11,26,30,44,45,25,55,46,43,72,69,44,62,70,75,69,60,66,53,76,36,51,62,53,84,88,63,88,86,72,128

InterPro domains:
  IPR001851 ABC transporter, permease [PF02653] (11-283)

Secondary structure (DSSP, 8-state):
---HHHHHHHHHHHHHHHHHHHHHHHHHHHHHHTT---TTHHHHHHHHHHHHHHHHHHHS-HHHHHHHHHHHHHHHHHHHHHHHHTS---HHHHHHHHHHHHHHHHHHHHHHS------PPEEE-TTGGGSTTTGGGGEEEGGGGHHHHHHHHHHHHHHTSHHHHHHHHHHH-HHHHHHTT--HHHHHHHHHHHHHHHHHHHHHIIIIIIISS--TTTTTTHHHHHHHHHHHTTT-HHHHHHHHHHHHHHHHHHHHTTTTT----TTTTTSHHHHHHHHHHHHHTTS----TTTT----TT--/---HHHHHHHHHHHHHHHHHHHHHHHHHHHHHHTT---TTHHHHHHHHHHHHHHHHHHHS-HHHHHHHHHHHHHHHHHHHHHHHHTS---HHHHHHHHHHHHHHHHHHHHHHS------PPEEE-TTGGGSTTTGGGGEEEGGGGHHHHHHHHHHHHHHTSHHHHHHHHHHH-HHHHHHTT--HHHHHHHHHHHHHHHHHHHHHIIIIIIISS--TTTTTTHHHHHHHHHHHTTT-HHHHHHHHHHHHHHHHHHHHTTTTT----TTTTTSHHHHHHHHHHHHHSSS----TTTT----TT--

Sequence (606 aa):
MIGTDEITTIVASSLRLTAPLAFAACGEYLAERAGTQNISVEGMMLGGAFGSVAVASATGSATTGLLAGAIVGLVVGFVHGNLSHRIQINTFVVGLVLNAFVLGLTSFLIAVAEFDSNQVGQLSIPGLRDIPIIGPLFEQRWPMYLLLLIIPLTWWLVERSRWGLNLRAIADNPQAADVTGLKVNKLRRQALLYAGLLSGLGGAYLATAEVGSFNMNMTAGRGFIVIAAVIFGAWRLKGTMIGCLVFGFADALRLALPALGFELNSQLLVAAPYLMALLAMMLFASKTREPRALGKPFVRGITMIGTDEITTIVASSLRLTAPLAFAACGEYLAERAGTQNISVEGMMLGGAFGSVAVASATGSATTGLLAGAIVGLVVGFVHGNLSHRIQINTFVVGLVLNAFVLGLTSFLIAVAEFDSNQVGQLSIPGLRDIPIIGPLFEQRWPMYLLLLIIPLTWWLVERSRWGLNLRAIADNPQAADVTGLKVNKLRRQALLYAGLLSGLGGAYLATAEVGSFNMNMTAGRGFIVIAAVIFGAWRLKGTMIGCLVFGFADALRLALPALGFELNSQLLVAAPYLMALLAMMLFASKTREPRALGKPFVRGIT